Protein AF-A0A5C9CMC8-F1 (afdb_monomer_lite)

Sequence (582 aa):
MKMYSRRFVAALALAVMQAGVVPAQDETKTEPVVPTKPSRSELRDKQLDVSLEARDIERILSKLKRASELSKTRITEAAKTAESASTALDKGDSKGARGDAQQAAEMFQEIIKQLEALLVEETPQRVAAARDLAKQLAKLEREFAQQFPGVLNPAQAEGTAETKVDPKSQTKPKNKNQGSSSGGQPKKMEKKDGGKDSDPKPEPRDGQGADGKKKEPAGDDAKDPTKGDGGDAKDKNEKTGPKNADGKSPPEKTEKKKDGEGGTDPKSEPNDGQGTGGKKQEKDGDDVKDPMQGGGGEGDEKDKNERETGSSGSRKDKPLTEAEKREALARRAEQLAKTGETLKDVLQAISQSNDPADKEAVAKLEAILKETDLLKAIEAMPKEADQIRSDKLDDARLASLDLADRLEITAQRLDAAYRAIVAPQAEELRKLEQALADLRDKLENLETQAQVAAWHREAQDLLDRAEKLGISDKVREDLLEQMKKAGLGVNGARNRFNWGMVNDHYAAPDGYAVNLIRVQEEVQARIQNLLLGDISAATDEATPPKYQDLVERYYQVLSQSGKSQISNPKSQSTPKPELKKK

Radius of gyration: 41.35 Å; chains: 1; bounding box: 123×126×134 Å

pLDDT: mean 73.12, std 23.4, range [32.66, 97.69]

Structure (mmCIF, N/CA/C/O backbone):
data_AF-A0A5C9CMC8-F1
#
_entry.id   AF-A0A5C9CMC8-F1
#
loop_
_atom_site.group_PDB
_atom_site.id
_atom_site.type_symbol
_atom_site.label_atom_id
_atom_site.label_alt_id
_atom_site.label_comp_id
_atom_site.label_asym_id
_atom_site.label_entity_id
_atom_site.label_seq_id
_atom_site.pdbx_PDB_ins_code
_atom_site.Cartn_x
_atom_site.Cartn_y
_atom_site.Cartn_z
_atom_site.occupancy
_atom_site.B_iso_or_equiv
_atom_site.auth_seq_id
_atom_site.auth_comp_id
_atom_site.auth_asym_id
_atom_site.auth_atom_id
_atom_site.pdbx_PDB_model_num
ATOM 1 N N . MET A 1 1 ? -3.841 11.250 -14.408 1.00 44.00 1 MET A N 1
ATOM 2 C CA . MET A 1 1 ? -4.340 10.896 -13.054 1.00 44.00 1 MET A CA 1
ATOM 3 C C . MET A 1 1 ? -3.245 10.378 -12.118 1.00 44.00 1 MET A C 1
ATOM 5 O O . MET A 1 1 ? -3.270 10.786 -10.965 1.00 44.00 1 MET A O 1
ATOM 9 N N . LYS A 1 2 ? -2.255 9.594 -12.588 1.00 41.41 2 LYS A N 1
ATOM 10 C CA . LYS A 1 2 ? -1.145 9.030 -11.780 1.00 41.41 2 LYS A CA 1
ATOM 11 C C . LYS A 1 2 ? -0.445 10.012 -10.812 1.00 41.41 2 LYS A C 1
ATOM 13 O O . LYS A 1 2 ? -0.165 9.656 -9.673 1.00 41.41 2 LYS A O 1
ATOM 18 N N . MET A 1 3 ? -0.221 11.272 -11.212 1.00 43.72 3 MET A N 1
ATOM 19 C CA . MET A 1 3 ? 0.432 12.276 -10.346 1.00 43.72 3 MET A CA 1
ATOM 20 C C . MET A 1 3 ? -0.449 12.839 -9.216 1.00 43.72 3 MET A C 1
ATOM 22 O O . MET A 1 3 ? 0.089 13.283 -8.203 1.00 43.72 3 MET A O 1
ATOM 26 N N . TYR A 1 4 ? -1.779 12.819 -9.356 1.00 49.09 4 TYR A N 1
ATOM 27 C CA . TYR A 1 4 ? -2.675 13.378 -8.337 1.00 49.09 4 TYR A CA 1
ATOM 28 C C . TYR A 1 4 ? -2.834 12.434 -7.139 1.00 49.09 4 TYR A C 1
ATOM 30 O O . TYR A 1 4 ? -2.889 12.905 -6.011 1.00 49.09 4 TYR A O 1
ATOM 38 N N . SER A 1 5 ? -2.808 11.113 -7.359 1.00 53.28 5 SER A N 1
ATOM 39 C CA . SER A 1 5 ? -2.986 10.123 -6.286 1.00 53.28 5 SER A CA 1
ATOM 40 C C . SER A 1 5 ? -1.829 10.123 -5.280 1.00 53.28 5 SER A C 1
ATOM 42 O O . SER A 1 5 ? -2.061 10.142 -4.077 1.00 53.28 5 SER A O 1
ATOM 44 N N . ARG A 1 6 ? -0.571 10.166 -5.750 1.00 51.84 6 ARG A N 1
ATOM 45 C CA . ARG A 1 6 ? 0.605 10.144 -4.855 1.00 51.84 6 ARG A CA 1
ATOM 46 C C . ARG A 1 6 ? 0.770 11.442 -4.061 1.00 51.84 6 ARG A C 1
ATOM 48 O O . ARG A 1 6 ? 1.106 11.397 -2.884 1.00 51.84 6 ARG A O 1
ATOM 55 N N . ARG A 1 7 ? 0.502 12.598 -4.684 1.00 56.44 7 ARG A N 1
ATOM 56 C CA . ARG A 1 7 ? 0.543 13.900 -3.994 1.00 56.44 7 ARG A CA 1
ATOM 57 C C . ARG A 1 7 ? -0.571 14.038 -2.957 1.00 56.44 7 ARG A C 1
ATOM 59 O O . ARG A 1 7 ? -0.344 14.649 -1.923 1.00 56.44 7 ARG A O 1
ATOM 66 N N . PHE A 1 8 ? -1.734 13.445 -3.216 1.00 60.50 8 PHE A N 1
ATOM 67 C CA . PHE A 1 8 ? -2.860 13.446 -2.287 1.00 60.50 8 PHE A CA 1
ATOM 68 C C . PHE A 1 8 ? -2.586 12.616 -1.026 1.00 60.50 8 PHE A C 1
ATOM 70 O O . PHE A 1 8 ? -2.769 13.123 0.073 1.00 60.50 8 PHE A O 1
ATOM 77 N N . VAL A 1 9 ? -2.070 11.388 -1.169 1.00 55.25 9 VAL A N 1
ATOM 78 C CA . VAL A 1 9 ? -1.697 10.544 -0.015 1.00 55.25 9 VAL A CA 1
ATOM 79 C C . VAL A 1 9 ? -0.587 11.203 0.812 1.00 55.25 9 VAL A C 1
ATOM 81 O O . VAL A 1 9 ? -0.678 11.251 2.035 1.00 55.25 9 VAL A O 1
ATOM 84 N N . ALA A 1 10 ? 0.413 11.802 0.154 1.00 52.41 10 ALA A N 1
ATOM 85 C CA . ALA A 1 10 ? 1.472 12.541 0.841 1.00 52.41 10 ALA A CA 1
ATOM 86 C C . ALA A 1 10 ? 0.945 13.775 1.599 1.00 52.41 10 ALA A C 1
ATOM 88 O O . ALA A 1 10 ? 1.399 14.044 2.708 1.00 52.41 10 ALA A O 1
ATOM 89 N N . ALA A 1 11 ? -0.025 14.504 1.034 1.00 55.62 11 ALA A N 1
ATOM 90 C CA . ALA A 1 11 ? -0.666 15.631 1.711 1.00 55.62 11 ALA A CA 1
ATOM 91 C C . ALA A 1 11 ? -1.494 15.176 2.927 1.00 55.62 11 ALA A C 1
ATOM 93 O O . ALA A 1 11 ? -1.385 15.786 3.987 1.00 55.62 11 ALA A O 1
ATOM 94 N N . LEU A 1 12 ? -2.243 14.068 2.812 1.00 53.62 12 LEU A N 1
ATOM 95 C CA . LEU A 1 12 ? -2.990 13.485 3.935 1.00 53.62 12 LEU A CA 1
ATOM 96 C C . LEU A 1 12 ? -2.064 13.061 5.080 1.00 53.62 12 LEU A C 1
ATOM 98 O O . LEU A 1 12 ? -2.321 13.378 6.238 1.00 53.62 12 LEU A O 1
ATOM 102 N N . ALA A 1 13 ? -0.978 12.352 4.758 1.00 50.69 13 ALA A N 1
ATOM 103 C CA . ALA A 1 13 ? -0.014 11.892 5.752 1.00 50.69 13 ALA A CA 1
ATOM 104 C C . ALA A 1 13 ? 0.656 13.072 6.477 1.00 50.69 13 ALA A C 1
ATOM 106 O O . ALA A 1 13 ? 0.831 13.029 7.694 1.00 50.69 13 ALA A O 1
ATOM 107 N N . LEU A 1 14 ? 0.971 14.152 5.751 1.00 46.78 14 LEU A N 1
ATOM 108 C CA . LEU A 1 14 ? 1.548 15.367 6.325 1.00 46.78 14 LEU A CA 1
ATOM 109 C C . LEU A 1 14 ? 0.568 16.076 7.275 1.00 46.78 14 LEU A C 1
ATOM 111 O O . LEU A 1 14 ? 0.971 16.478 8.365 1.00 46.78 14 LEU A O 1
ATOM 115 N N . ALA A 1 15 ? -0.709 16.185 6.899 1.00 53.81 15 ALA A N 1
ATOM 116 C CA . ALA A 1 15 ? -1.744 16.788 7.740 1.00 53.81 15 ALA A CA 1
ATOM 117 C C . ALA A 1 15 ? -1.955 15.994 9.044 1.00 53.81 15 ALA A C 1
ATOM 119 O O . ALA A 1 15 ? -1.985 16.569 10.133 1.00 53.81 15 ALA A O 1
ATOM 120 N N . VAL A 1 16 ? -1.990 14.656 8.965 1.00 53.72 16 VAL A N 1
ATOM 121 C CA . VAL A 1 16 ? -2.108 13.783 10.148 1.00 53.72 16 VAL A CA 1
ATOM 122 C C . VAL A 1 16 ? -0.879 13.889 11.061 1.00 53.72 16 VAL A C 1
ATOM 124 O O . VAL A 1 16 ? -1.028 13.923 12.282 1.00 53.72 16 VAL A O 1
ATOM 127 N N . MET A 1 17 ? 0.332 14.001 10.503 1.00 50.59 17 MET A N 1
ATOM 128 C CA . MET A 1 17 ? 1.553 14.198 11.299 1.00 50.59 17 MET A CA 1
ATOM 129 C C . MET A 1 17 ? 1.608 15.570 11.982 1.00 50.59 17 MET A C 1
ATOM 131 O O . MET A 1 17 ? 2.121 15.673 13.090 1.00 50.59 17 MET A O 1
ATOM 135 N N . GLN A 1 18 ? 1.061 16.625 11.375 1.00 55.31 18 GLN A N 1
ATOM 136 C CA . GLN A 1 18 ? 1.006 17.944 12.019 1.00 55.31 18 GLN A CA 1
ATOM 137 C C . GLN A 1 18 ? -0.035 18.012 13.148 1.00 55.31 18 GLN A C 1
ATOM 139 O O . GLN A 1 18 ? 0.125 18.798 14.085 1.00 55.31 18 GLN A O 1
ATOM 144 N N . ALA A 1 19 ? -1.061 17.157 13.106 1.00 48.97 19 ALA A N 1
ATOM 145 C CA . ALA A 1 19 ? -2.055 17.023 14.169 1.00 48.97 19 ALA A CA 1
ATOM 146 C C . ALA A 1 19 ? -1.582 16.148 15.354 1.00 48.97 19 ALA A C 1
ATOM 148 O O . ALA A 1 19 ? -2.130 16.256 16.454 1.00 48.97 19 ALA A O 1
ATOM 149 N N . GLY A 1 20 ? -0.557 15.305 15.167 1.00 41.25 20 GLY A N 1
ATOM 150 C CA . GLY A 1 20 ? -0.033 14.385 16.181 1.00 41.25 20 GLY A CA 1
ATOM 151 C C . GLY A 1 20 ? 1.407 14.695 16.600 1.00 41.25 20 GLY A C 1
ATOM 152 O O . GLY A 1 20 ? 2.329 14.415 15.852 1.00 41.25 20 GLY A O 1
ATOM 153 N N . VAL A 1 21 ? 1.579 15.235 17.815 1.00 43.34 21 VAL A N 1
ATOM 154 C CA . VAL A 1 21 ? 2.806 15.277 18.654 1.00 43.34 21 VAL A CA 1
ATOM 155 C C . VAL A 1 21 ? 4.135 15.052 17.906 1.00 43.34 21 VAL A C 1
ATOM 157 O O . VAL A 1 21 ? 4.547 13.921 17.664 1.00 43.34 21 VAL A O 1
ATOM 160 N N . VAL A 1 22 ? 4.845 16.148 17.624 1.00 39.00 22 VAL A N 1
ATOM 161 C CA . VAL A 1 22 ? 6.173 16.146 16.989 1.00 39.00 22 VAL A CA 1
ATOM 162 C C . VAL A 1 22 ? 7.177 15.326 17.825 1.00 39.00 22 VAL A C 1
ATOM 164 O O . VAL A 1 22 ? 7.401 15.673 18.990 1.00 39.00 22 VAL A O 1
ATOM 167 N N . PRO A 1 23 ? 7.812 14.269 17.279 1.00 39.97 23 PRO A N 1
ATOM 168 C CA . PRO A 1 23 ? 8.951 13.628 17.924 1.00 39.97 23 PRO A CA 1
ATOM 169 C C . PRO A 1 23 ? 10.168 14.559 17.854 1.00 39.97 23 PRO A C 1
ATOM 171 O O . PRO A 1 23 ? 10.481 15.121 16.806 1.00 39.97 23 PRO A O 1
ATOM 174 N N . ALA A 1 24 ? 10.834 14.741 18.993 1.00 42.53 24 ALA A N 1
ATOM 175 C CA . ALA A 1 24 ? 11.993 15.612 19.146 1.00 42.53 24 ALA A CA 1
ATOM 176 C C . ALA A 1 24 ? 13.115 15.216 18.171 1.00 42.53 24 ALA A C 1
ATOM 178 O O . ALA A 1 24 ? 13.698 14.141 18.306 1.00 42.53 24 ALA A O 1
ATOM 179 N N . GLN A 1 25 ? 13.416 16.081 17.201 1.00 40.16 25 GLN A N 1
ATOM 180 C CA . GLN A 1 25 ? 14.650 15.996 16.429 1.00 40.16 25 GLN A CA 1
ATOM 181 C C . GLN A 1 25 ? 15.699 16.926 17.034 1.00 40.16 25 GLN A C 1
ATOM 183 O O . GLN A 1 25 ? 15.455 18.106 17.284 1.00 40.16 25 GLN A O 1
ATOM 188 N N . ASP A 1 26 ? 16.846 16.316 17.300 1.00 63.38 26 ASP A N 1
ATOM 189 C CA . ASP A 1 26 ? 18.088 16.906 17.765 1.00 63.38 26 ASP A CA 1
ATOM 190 C C . ASP A 1 26 ? 18.780 17.552 16.558 1.00 63.38 26 ASP A C 1
ATOM 192 O O . ASP A 1 26 ? 19.012 16.864 15.569 1.00 63.38 26 ASP A O 1
ATOM 196 N N . GLU A 1 27 ? 19.034 18.863 16.602 1.00 51.47 27 GLU A N 1
ATOM 197 C CA . GLU A 1 27 ? 20.307 19.454 16.176 1.00 51.47 27 GLU A CA 1
ATOM 198 C C . GLU A 1 27 ? 20.331 20.983 16.361 1.00 51.47 27 GLU A C 1
ATOM 200 O O . GLU A 1 27 ? 19.438 21.729 15.966 1.00 51.47 27 GLU A O 1
ATOM 205 N N . THR A 1 28 ? 21.459 21.435 16.909 1.00 52.34 28 THR A N 1
ATOM 206 C CA . THR A 1 28 ? 21.929 22.814 17.113 1.00 52.34 28 THR A CA 1
ATOM 207 C C . THR A 1 28 ? 21.329 23.607 18.282 1.00 52.34 28 THR A C 1
ATOM 209 O O . THR A 1 28 ? 20.142 23.880 18.415 1.00 52.34 28 THR A O 1
ATOM 212 N N . LYS A 1 29 ? 22.257 23.985 19.165 1.00 56.81 29 LYS A N 1
ATOM 213 C CA . LYS A 1 29 ? 22.110 24.630 20.470 1.00 56.81 29 LYS A CA 1
ATOM 214 C C . LYS A 1 29 ? 21.655 26.092 20.347 1.00 56.81 29 LYS A C 1
ATOM 216 O O . LYS A 1 29 ? 22.390 27.005 20.708 1.00 56.81 29 LYS A O 1
ATOM 221 N N . THR A 1 30 ? 20.456 26.321 19.835 1.00 58.38 30 THR A N 1
ATOM 222 C CA . THR A 1 30 ? 19.655 27.502 20.184 1.00 58.38 30 THR A CA 1
ATOM 223 C C . THR A 1 30 ? 18.990 27.237 21.531 1.00 58.38 30 THR A C 1
ATOM 225 O O . THR A 1 30 ? 18.551 26.115 21.781 1.00 58.38 30 THR A O 1
ATOM 228 N N . GLU A 1 31 ? 18.974 28.226 22.432 1.00 63.66 31 GLU A N 1
ATOM 229 C CA . GLU A 1 31 ? 18.274 28.116 23.718 1.00 63.66 31 GLU A CA 1
ATOM 230 C C . GLU A 1 31 ? 16.877 27.514 23.498 1.00 63.66 31 GLU A C 1
ATOM 232 O O . GLU A 1 31 ? 16.170 27.963 22.590 1.00 63.66 31 GLU A O 1
ATOM 237 N N . PRO A 1 32 ? 16.484 26.475 24.260 1.00 64.94 32 PRO A N 1
ATOM 238 C CA . PRO A 1 32 ? 15.209 25.813 24.055 1.00 64.94 32 PRO A CA 1
ATOM 239 C C . PRO A 1 32 ? 14.098 26.821 24.335 1.00 64.94 32 PRO A C 1
ATOM 241 O O . PRO A 1 32 ? 13.779 27.118 25.488 1.00 64.94 32 PRO A O 1
ATOM 244 N N . VAL A 1 33 ? 13.509 27.356 23.266 1.00 75.88 33 VAL A N 1
ATOM 245 C CA . VAL A 1 33 ? 12.244 28.076 23.338 1.00 75.88 33 VAL A CA 1
ATOM 246 C C . VAL A 1 33 ? 11.251 27.067 23.889 1.00 75.88 33 VAL A C 1
ATOM 248 O O . VAL A 1 33 ? 10.889 26.108 23.209 1.00 75.88 33 VAL A O 1
ATOM 251 N N . VAL A 1 34 ? 10.882 27.224 25.162 1.00 80.38 34 VAL A N 1
ATOM 252 C CA . VAL A 1 34 ? 9.886 26.367 25.804 1.00 80.38 34 VAL A CA 1
ATOM 253 C C . VAL A 1 34 ? 8.635 26.451 24.934 1.00 80.38 34 VAL A C 1
ATOM 255 O O . VAL A 1 34 ? 8.109 27.556 24.783 1.00 80.38 34 VAL A O 1
ATOM 258 N N . PRO A 1 35 ? 8.175 25.344 24.324 1.00 72.75 35 PRO A N 1
ATOM 259 C CA . PRO A 1 35 ? 7.040 25.388 23.420 1.00 72.75 35 PRO A CA 1
ATOM 260 C C . PRO A 1 35 ? 5.842 25.930 24.195 1.00 72.75 35 PRO A C 1
ATOM 262 O O . PRO A 1 35 ? 5.354 25.309 25.146 1.00 72.75 35 PRO A O 1
ATOM 265 N N . THR A 1 36 ? 5.405 27.133 23.833 1.00 87.75 36 THR A N 1
ATOM 266 C CA . THR A 1 36 ? 4.214 27.742 24.407 1.00 87.75 36 THR A CA 1
ATOM 267 C C . THR A 1 36 ? 3.031 26.848 24.074 1.00 87.75 36 THR A C 1
ATOM 269 O O . THR A 1 36 ? 2.824 26.465 22.922 1.00 87.75 36 THR A O 1
ATOM 272 N N . LYS A 1 37 ? 2.270 26.459 25.103 1.00 86.69 37 LYS A N 1
ATOM 273 C CA . LYS A 1 37 ? 1.049 25.674 24.906 1.00 86.69 37 LYS A CA 1
ATOM 274 C C . LYS A 1 37 ? 0.128 26.464 23.971 1.00 86.69 37 LYS A C 1
ATOM 276 O O . LYS A 1 37 ? -0.065 27.652 24.236 1.00 86.69 37 LYS A O 1
ATOM 281 N N . PRO A 1 38 ? -0.428 25.833 22.923 1.00 85.38 38 PRO A N 1
ATOM 282 C CA . PRO A 1 38 ? -1.273 26.535 21.975 1.00 85.38 38 PRO A CA 1
ATOM 283 C C . PRO A 1 38 ? -2.455 27.165 22.704 1.00 85.38 38 PRO A C 1
ATOM 285 O O . PRO A 1 38 ? -3.056 26.548 23.594 1.00 85.38 38 PRO A O 1
ATOM 288 N N . SER A 1 39 ? -2.767 28.409 22.352 1.00 91.81 39 SER A N 1
ATOM 289 C CA . SER A 1 39 ? -3.912 29.100 22.933 1.00 91.81 39 SER A CA 1
ATOM 290 C C . SER A 1 39 ? -5.221 28.411 22.524 1.00 91.81 39 SER A C 1
ATOM 292 O O . SER A 1 39 ? -5.302 27.690 21.529 1.00 91.81 39 SER A O 1
ATOM 294 N N . ARG A 1 40 ? -6.298 28.620 23.291 1.00 87.62 40 ARG A N 1
ATOM 295 C CA . ARG A 1 40 ? -7.617 28.056 22.949 1.00 87.62 40 ARG A CA 1
ATOM 296 C C . ARG A 1 40 ? -8.132 28.560 21.595 1.00 87.62 40 ARG A C 1
ATOM 298 O O . ARG A 1 40 ? -8.854 27.823 20.933 1.00 87.62 40 ARG A O 1
ATOM 305 N N . SER A 1 41 ? -7.765 29.783 21.204 1.00 91.69 41 SER A N 1
ATOM 306 C CA . SER A 1 41 ? -8.067 30.317 19.871 1.00 91.69 41 SER A CA 1
ATOM 307 C C . SER A 1 41 ? -7.326 29.526 18.798 1.00 91.69 41 SER A C 1
ATOM 309 O O . SER A 1 41 ? -7.962 28.997 17.901 1.00 91.69 41 SER A O 1
ATOM 311 N N . GLU A 1 42 ? -6.017 29.314 18.963 1.00 89.06 42 GLU A N 1
ATOM 312 C CA . GLU A 1 42 ? -5.225 28.524 18.009 1.00 89.06 42 GLU A CA 1
ATOM 313 C C . GLU A 1 42 ? -5.733 27.086 17.860 1.00 89.06 42 GLU A C 1
ATOM 315 O O . GLU A 1 42 ? -5.704 26.536 16.765 1.00 89.06 42 GLU A O 1
ATOM 320 N N . LEU A 1 43 ? -6.193 26.451 18.946 1.00 88.31 43 LEU A N 1
ATOM 321 C CA . LEU A 1 43 ? -6.780 25.108 18.869 1.00 88.31 43 LEU A CA 1
ATOM 322 C C . LEU A 1 43 ? -8.098 25.091 18.086 1.00 88.31 43 LEU A C 1
ATOM 324 O O . LEU A 1 43 ? -8.351 24.124 17.372 1.00 88.31 43 LEU A O 1
ATOM 328 N N . ARG A 1 44 ? -8.926 26.138 18.211 1.00 90.94 44 ARG A N 1
ATOM 329 C CA . ARG A 1 44 ? -10.159 26.285 17.422 1.00 90.94 44 ARG A CA 1
ATOM 330 C C . ARG A 1 44 ? -9.841 26.455 15.947 1.00 90.94 44 ARG A C 1
ATOM 332 O O . ARG A 1 44 ? -10.384 25.709 15.141 1.00 90.94 44 ARG A O 1
ATOM 339 N N . ASP A 1 45 ? -8.925 27.365 15.630 1.00 91.19 45 ASP A N 1
ATOM 340 C CA . ASP A 1 45 ? -8.530 27.658 14.252 1.00 91.19 45 ASP A CA 1
ATOM 341 C C . ASP A 1 45 ? -7.958 26.398 13.582 1.00 91.19 45 ASP A C 1
ATOM 343 O O . ASP A 1 45 ? -8.436 25.981 12.532 1.00 91.19 45 ASP A O 1
ATOM 347 N N . LYS A 1 46 ? -7.048 25.684 14.262 1.00 87.31 46 LYS A N 1
ATOM 348 C CA . LYS A 1 46 ? -6.500 24.411 13.763 1.00 87.31 46 LYS A CA 1
ATOM 349 C C . LYS A 1 46 ? -7.566 23.336 13.563 1.00 87.31 46 LYS A C 1
ATOM 351 O O . LYS A 1 46 ? -7.527 22.613 12.573 1.00 87.31 46 LYS A O 1
ATOM 356 N N . GLN A 1 47 ? -8.505 23.185 14.498 1.00 88.44 47 GLN A N 1
ATOM 357 C CA . GLN A 1 47 ? -9.554 22.171 14.365 1.00 88.44 47 GLN A CA 1
ATOM 358 C C . GLN A 1 47 ? -10.549 22.525 13.249 1.00 88.44 47 GLN A C 1
ATOM 360 O O . GLN A 1 47 ? -11.067 21.625 12.585 1.00 88.44 47 GLN A O 1
ATOM 365 N N . LEU A 1 48 ? -10.809 23.818 13.027 1.00 92.06 48 LEU A N 1
ATOM 366 C CA . LEU A 1 48 ? -11.587 24.295 11.889 1.00 92.06 48 LEU A CA 1
ATOM 367 C C . LEU A 1 48 ? -10.878 23.956 10.573 1.00 92.06 48 LEU A C 1
ATOM 369 O O . LEU A 1 48 ? -11.510 23.349 9.709 1.00 92.06 48 LEU A O 1
ATOM 373 N N . ASP A 1 49 ? -9.580 24.238 10.460 1.00 89.06 49 ASP A N 1
ATOM 374 C CA . ASP A 1 49 ? -8.777 23.888 9.282 1.00 89.06 49 ASP A CA 1
ATOM 375 C C . ASP A 1 49 ? -8.834 22.379 8.992 1.00 89.06 49 ASP A C 1
ATOM 377 O O . ASP A 1 49 ? -9.179 21.977 7.881 1.00 89.06 49 ASP A O 1
ATOM 381 N N . VAL A 1 50 ? -8.633 21.532 10.011 1.00 84.81 50 VAL A N 1
ATOM 382 C CA . VAL A 1 50 ? -8.747 20.064 9.884 1.00 84.81 50 VAL A CA 1
ATOM 383 C C . VAL A 1 50 ? -10.134 19.643 9.385 1.00 84.81 50 VAL A C 1
ATOM 385 O O . VAL A 1 50 ? -10.250 18.755 8.540 1.00 84.81 50 VAL A O 1
ATOM 388 N N . SER A 1 51 ? -11.205 20.271 9.880 1.00 90.75 51 SER A N 1
ATOM 389 C CA . SER A 1 51 ? -12.567 19.958 9.432 1.00 90.75 51 SER A CA 1
ATOM 390 C C . SER A 1 51 ? -12.825 20.371 7.974 1.00 90.75 51 SER A C 1
ATOM 392 O O . SER A 1 51 ? -13.495 19.643 7.238 1.00 90.75 51 SER A O 1
ATOM 394 N N . LEU A 1 52 ? -12.249 21.492 7.523 1.00 91.00 52 LEU A N 1
ATOM 395 C CA . LEU A 1 52 ? -12.343 21.953 6.136 1.00 91.00 52 LEU A CA 1
ATOM 396 C C . LEU A 1 52 ? -11.543 21.048 5.191 1.00 91.00 52 LEU A C 1
ATOM 398 O O . LEU A 1 52 ? -12.069 20.629 4.157 1.00 91.00 52 LEU A O 1
ATOM 402 N N . GLU A 1 53 ? -10.321 20.672 5.570 1.00 87.75 53 GLU A N 1
ATOM 403 C CA . GLU A 1 53 ? -9.507 19.716 4.815 1.00 87.75 53 GLU A CA 1
ATOM 404 C C . GLU A 1 53 ? -10.207 18.357 4.696 1.00 87.75 53 GLU A C 1
ATOM 406 O O . GLU A 1 53 ? -10.273 17.784 3.606 1.00 87.75 53 GLU A O 1
ATOM 411 N N . ALA A 1 54 ? -10.818 17.864 5.779 1.00 88.12 54 ALA A N 1
ATOM 412 C CA . ALA A 1 54 ? -11.595 16.628 5.759 1.00 88.12 54 ALA A CA 1
ATOM 413 C C . ALA A 1 54 ? -12.745 16.665 4.734 1.00 88.12 54 ALA A C 1
ATOM 415 O O . ALA A 1 54 ? -12.985 15.677 4.033 1.00 88.12 54 ALA A O 1
ATOM 416 N N . ARG A 1 55 ? -13.424 17.812 4.588 1.00 93.88 55 ARG A N 1
ATOM 417 C CA . ARG A 1 55 ? -14.462 18.013 3.561 1.00 93.88 55 ARG A CA 1
ATOM 418 C C . ARG A 1 55 ? -13.896 18.026 2.149 1.00 93.88 55 ARG A C 1
ATOM 420 O O . ARG A 1 55 ? -14.533 17.505 1.231 1.00 93.88 55 ARG A O 1
ATOM 427 N N . ASP A 1 56 ? -12.717 18.595 1.944 1.00 92.62 56 ASP A N 1
ATOM 428 C CA . ASP A 1 56 ? -12.066 18.561 0.636 1.00 92.62 56 ASP A CA 1
ATOM 429 C C . ASP A 1 56 ? -11.629 17.144 0.255 1.00 92.62 56 ASP A C 1
ATOM 431 O O . ASP A 1 56 ? -11.851 16.715 -0.882 1.00 92.62 56 ASP A O 1
ATOM 435 N N . ILE A 1 57 ? -11.116 16.376 1.217 1.00 87.50 57 ILE A N 1
ATOM 436 C CA . ILE A 1 57 ? -10.790 14.954 1.058 1.00 87.50 57 ILE A CA 1
ATOM 437 C C . ILE A 1 57 ? -12.050 14.160 0.689 1.00 87.50 57 ILE A C 1
ATOM 439 O O . ILE A 1 57 ? -12.025 13.403 -0.280 1.00 87.50 57 ILE A O 1
ATOM 443 N N . GLU A 1 58 ? -13.175 14.381 1.376 1.00 93.56 58 GLU A N 1
ATOM 444 C CA . GLU A 1 58 ? -14.477 13.776 1.050 1.00 93.56 58 GLU A CA 1
ATOM 445 C C . GLU A 1 58 ? -14.927 14.106 -0.391 1.00 93.56 58 GLU A C 1
ATOM 447 O O . GLU A 1 58 ? -15.331 13.221 -1.158 1.00 93.56 58 GLU A O 1
ATOM 452 N N . ARG A 1 59 ? -14.813 15.371 -0.820 1.00 95.75 59 ARG A N 1
ATOM 453 C CA . ARG A 1 59 ? -15.152 15.797 -2.195 1.00 95.75 59 ARG A CA 1
ATOM 454 C C . ARG A 1 59 ? -14.234 15.186 -3.250 1.00 95.75 59 ARG A C 1
ATOM 456 O O . ARG A 1 59 ? -14.671 14.936 -4.373 1.00 95.75 59 ARG A O 1
ATOM 463 N N . ILE A 1 60 ? -12.956 14.992 -2.938 1.00 90.25 60 ILE A N 1
ATOM 464 C CA . ILE A 1 60 ? -12.010 14.333 -3.843 1.00 90.25 60 ILE A CA 1
ATOM 465 C C . ILE A 1 60 ? -12.337 12.840 -3.918 1.00 90.25 60 ILE A C 1
ATOM 467 O O . ILE A 1 60 ? -12.425 12.290 -5.018 1.00 90.25 60 ILE A O 1
ATOM 471 N N . LEU A 1 61 ? -12.597 12.203 -2.776 1.00 89.88 61 LEU A N 1
ATOM 472 C CA . LEU A 1 61 ? -12.879 10.775 -2.699 1.00 89.88 61 LEU A CA 1
ATOM 473 C C . LEU A 1 61 ? -14.192 10.394 -3.388 1.00 89.88 61 LEU A C 1
ATOM 475 O O . LEU A 1 61 ? -14.240 9.409 -4.122 1.00 89.88 61 LEU A O 1
ATOM 479 N N . SER A 1 62 ? -15.232 11.213 -3.252 1.00 92.62 62 SER A N 1
ATOM 480 C CA . SER A 1 62 ? -16.504 11.019 -3.963 1.00 92.62 62 SER A CA 1
ATOM 481 C C . SER A 1 62 ? -16.366 11.086 -5.492 1.00 92.62 62 SER A C 1
ATOM 483 O O . SER A 1 62 ? -17.133 10.438 -6.205 1.00 92.62 62 SER A O 1
ATOM 485 N N . LYS A 1 63 ? -15.363 11.806 -6.017 1.00 94.88 63 LYS A N 1
ATOM 486 C CA . LYS A 1 63 ? -15.054 11.866 -7.460 1.00 94.88 63 LYS A CA 1
ATOM 487 C C . LYS A 1 63 ? -14.202 10.689 -7.942 1.00 94.88 63 LYS A C 1
ATOM 489 O O . LYS A 1 63 ? -14.135 10.435 -9.149 1.00 94.88 63 LYS A O 1
ATOM 494 N N . LEU A 1 64 ? -13.537 9.969 -7.039 1.00 89.75 64 LEU A N 1
ATOM 495 C CA . LEU A 1 64 ? -12.711 8.819 -7.387 1.00 89.75 64 LEU A CA 1
ATOM 496 C C . LEU A 1 64 ? -13.600 7.599 -7.644 1.00 89.75 64 LEU A C 1
ATOM 498 O O . LEU A 1 64 ? -14.097 6.960 -6.725 1.00 89.75 64 LEU A O 1
ATOM 502 N N . LYS A 1 65 ? -13.742 7.222 -8.921 1.00 89.12 65 LYS A N 1
ATOM 503 C CA . LYS A 1 65 ? -14.512 6.033 -9.344 1.00 89.12 65 LYS A CA 1
ATOM 504 C C . LYS A 1 65 ? -14.033 4.722 -8.709 1.00 89.12 65 LYS A C 1
ATOM 506 O O . LYS A 1 65 ? -14.793 3.767 -8.670 1.00 89.12 65 LYS A O 1
ATOM 511 N N . ARG A 1 66 ? -12.770 4.672 -8.273 1.00 85.19 66 ARG A N 1
ATOM 512 C CA . ARG A 1 66 ? -12.145 3.501 -7.641 1.00 85.19 66 ARG A CA 1
ATOM 513 C C . ARG A 1 66 ? -12.277 3.479 -6.116 1.00 85.19 66 ARG A C 1
ATOM 515 O O . ARG A 1 66 ? -11.944 2.465 -5.519 1.00 85.19 66 ARG A O 1
ATOM 522 N N . ALA A 1 67 ? -12.717 4.569 -5.487 1.00 87.19 67 ALA A N 1
ATOM 523 C CA . ALA A 1 67 ? -12.966 4.561 -4.051 1.00 87.19 67 ALA A CA 1
ATOM 524 C C . ALA A 1 67 ? -14.185 3.680 -3.757 1.00 87.19 67 ALA A C 1
ATOM 526 O O . ALA A 1 67 ? -15.220 3.839 -4.414 1.00 87.19 67 ALA A O 1
ATOM 527 N N . SER A 1 68 ? -14.068 2.771 -2.785 1.00 89.88 68 SER A N 1
ATOM 528 C CA . SER A 1 68 ? -15.202 1.943 -2.377 1.00 89.88 68 SER A CA 1
ATOM 529 C C . SER A 1 68 ? -16.273 2.797 -1.692 1.00 89.88 68 SER A C 1
ATOM 531 O O . SER A 1 68 ? -15.987 3.859 -1.129 1.00 89.88 68 SER A O 1
ATOM 533 N N . GLU A 1 69 ? -17.526 2.343 -1.741 1.00 91.94 69 GLU A N 1
ATOM 534 C CA . GLU A 1 69 ? -18.627 3.003 -1.024 1.00 91.94 69 GLU A CA 1
ATOM 535 C C . GLU A 1 69 ? -18.385 3.025 0.493 1.00 91.94 69 GLU A C 1
ATOM 537 O O . GLU A 1 69 ? -18.771 3.980 1.170 1.00 91.94 69 GLU A O 1
ATOM 542 N N . LEU A 1 70 ? -17.666 2.029 1.023 1.00 88.88 70 LEU A N 1
ATOM 543 C CA . LEU A 1 70 ? -17.243 1.992 2.418 1.00 88.88 70 LEU A CA 1
ATOM 544 C C . LEU A 1 70 ? -16.283 3.139 2.743 1.00 88.88 70 LEU A C 1
ATOM 546 O O . LEU A 1 70 ? -16.536 3.888 3.684 1.00 88.88 70 LEU A O 1
ATOM 550 N N . SER A 1 71 ? -15.220 3.328 1.952 1.00 89.38 71 SER A N 1
ATOM 551 C CA . SER A 1 71 ? -14.277 4.431 2.171 1.00 89.38 71 SER A CA 1
ATOM 552 C C . SER A 1 71 ? -14.963 5.793 2.045 1.00 89.38 71 SER A C 1
ATOM 554 O O . SER A 1 71 ? -14.662 6.698 2.821 1.00 89.38 71 SER A O 1
ATOM 556 N N . LYS A 1 72 ? -15.929 5.937 1.122 1.00 94.62 72 LYS A N 1
ATOM 557 C CA . LYS A 1 72 ? -16.764 7.148 0.996 1.00 94.62 72 LYS A CA 1
ATOM 558 C C . LYS A 1 72 ? -17.621 7.387 2.239 1.00 94.62 72 LYS A C 1
ATOM 560 O O . LYS A 1 72 ? -17.643 8.494 2.763 1.00 94.62 72 LYS A O 1
ATOM 565 N N . THR A 1 73 ? -18.283 6.352 2.743 1.00 94.69 73 THR A N 1
ATOM 566 C CA . THR A 1 73 ? -19.110 6.458 3.953 1.00 94.69 73 THR A CA 1
ATOM 567 C C . THR A 1 73 ? -18.255 6.829 5.166 1.00 94.69 73 THR A C 1
ATOM 569 O O . THR A 1 73 ? -18.588 7.752 5.909 1.00 94.69 73 THR A O 1
ATOM 572 N N . ARG A 1 74 ? -17.096 6.180 5.323 1.00 92.00 74 ARG A N 1
ATOM 573 C CA . ARG A 1 74 ? -16.177 6.423 6.440 1.00 92.00 74 ARG A CA 1
ATOM 574 C C . ARG A 1 74 ? -15.551 7.809 6.404 1.00 92.00 74 ARG A C 1
ATOM 576 O O . ARG A 1 74 ? -15.455 8.429 7.457 1.00 92.00 74 ARG A O 1
ATOM 583 N N . ILE A 1 75 ? -15.164 8.332 5.234 1.00 94.44 75 ILE A N 1
ATOM 584 C CA . ILE A 1 75 ? -14.633 9.703 5.163 1.00 94.44 75 ILE A CA 1
ATOM 585 C C . ILE A 1 75 ? -15.699 10.739 5.516 1.00 94.44 75 ILE A C 1
ATOM 587 O O . ILE A 1 75 ? -15.394 11.705 6.209 1.00 94.44 75 ILE A O 1
ATOM 591 N N . THR A 1 76 ? -16.956 10.511 5.125 1.00 96.38 76 THR A N 1
ATOM 592 C CA . THR A 1 76 ? -18.075 11.363 5.540 1.00 96.38 76 THR A CA 1
ATOM 593 C C . THR A 1 76 ? -18.273 11.320 7.058 1.00 96.38 76 THR A C 1
ATOM 595 O O . THR A 1 76 ? -18.504 12.361 7.672 1.00 96.38 76 THR A O 1
ATOM 598 N N . GLU A 1 77 ? -18.177 10.144 7.686 1.00 95.62 77 GLU A N 1
ATOM 599 C CA . GLU A 1 77 ? -18.237 10.011 9.149 1.00 95.62 77 GLU A CA 1
ATOM 600 C C . GLU A 1 77 ? -17.060 10.710 9.838 1.00 95.62 77 GLU A C 1
ATOM 602 O O . GLU A 1 77 ? -17.277 11.506 10.748 1.00 95.62 77 GLU A O 1
ATOM 607 N N . ALA A 1 78 ? -15.830 10.485 9.373 1.00 92.19 78 ALA A N 1
ATOM 608 C CA . ALA A 1 78 ? -14.629 11.111 9.922 1.00 92.19 78 ALA A CA 1
ATOM 609 C C . ALA A 1 78 ? -14.685 12.645 9.820 1.00 92.19 78 ALA A C 1
ATOM 611 O O . ALA A 1 78 ? -14.394 13.340 10.794 1.00 92.19 78 ALA A O 1
ATOM 612 N N . ALA A 1 79 ? -15.135 13.178 8.678 1.00 94.44 79 ALA A N 1
ATOM 613 C CA . ALA A 1 79 ? -15.331 14.612 8.480 1.00 94.44 79 ALA A CA 1
ATOM 614 C C . ALA A 1 79 ? -16.382 15.189 9.446 1.00 94.44 79 ALA A C 1
ATOM 616 O O . ALA A 1 79 ? -16.134 16.213 10.080 1.00 94.44 79 ALA A O 1
ATOM 617 N N . LYS A 1 80 ? -17.522 14.507 9.637 1.00 97.56 80 LYS A N 1
ATOM 618 C CA . LYS A 1 80 ? -18.551 14.915 10.615 1.00 97.56 80 LYS A CA 1
ATOM 619 C C . LYS A 1 80 ? -18.032 14.894 12.055 1.00 97.56 80 LYS A C 1
ATOM 621 O O . LYS A 1 80 ? -18.357 15.786 12.840 1.00 97.56 80 LYS A O 1
ATOM 626 N N . THR A 1 81 ? -17.225 13.900 12.414 1.00 92.81 81 THR A N 1
ATOM 627 C CA . THR A 1 81 ? -16.598 13.825 13.741 1.00 92.81 81 THR A CA 1
ATOM 628 C C . THR A 1 81 ? -15.599 14.975 13.933 1.00 92.81 81 THR A C 1
ATOM 630 O O . THR A 1 81 ? -15.613 15.634 14.971 1.00 92.81 81 THR A O 1
ATOM 633 N N . ALA A 1 82 ? -14.802 15.309 12.911 1.00 91.19 82 ALA A N 1
ATOM 634 C CA . ALA A 1 82 ? -13.882 16.449 12.949 1.00 91.19 82 ALA A CA 1
ATOM 635 C C . ALA A 1 82 ? -14.605 17.807 13.094 1.00 91.19 82 ALA A C 1
ATOM 637 O O . ALA A 1 82 ? -14.142 18.677 13.836 1.00 91.19 82 ALA A O 1
ATOM 638 N N . GLU A 1 83 ? -15.759 17.983 12.440 1.00 96.00 83 GLU A N 1
ATOM 639 C CA . GLU A 1 83 ? -16.641 19.150 12.620 1.00 96.00 83 GLU A CA 1
ATOM 640 C C . GLU A 1 83 ? -17.256 19.209 14.026 1.00 96.00 83 GLU A C 1
ATOM 642 O O . GLU A 1 83 ? -17.387 20.288 14.614 1.00 96.00 83 GLU A O 1
ATOM 647 N N . SER A 1 84 ? -17.614 18.051 14.586 1.00 95.69 84 SER A N 1
ATOM 648 C CA . SER A 1 84 ? -18.155 17.953 15.947 1.00 95.69 84 SER A CA 1
ATOM 649 C C . SER A 1 84 ? -17.117 18.398 16.977 1.00 95.69 84 SER A C 1
ATOM 651 O O . SER A 1 84 ? -17.436 19.211 17.849 1.00 95.69 84 SER A O 1
ATOM 653 N N . ALA A 1 85 ? -15.853 17.999 16.791 1.00 89.81 85 ALA A N 1
ATOM 654 C CA . ALA A 1 85 ? -14.738 18.466 17.608 1.00 89.81 85 ALA A CA 1
ATOM 655 C C . ALA A 1 85 ? -14.568 19.995 17.554 1.00 89.81 85 ALA A C 1
ATOM 657 O O . ALA A 1 85 ? -14.406 20.635 18.596 1.00 89.81 85 ALA A O 1
ATOM 658 N N . SER A 1 86 ? -14.655 20.593 16.358 1.00 90.44 86 SER A N 1
ATOM 659 C CA . SER A 1 86 ? -14.599 22.055 16.185 1.00 90.44 86 SER A CA 1
ATOM 660 C C . SER A 1 86 ? -15.751 22.749 16.926 1.00 90.44 86 SER A C 1
ATOM 662 O O . SER A 1 86 ? -15.539 23.617 17.777 1.00 90.44 86 SER A O 1
ATOM 664 N N . THR A 1 87 ? -16.976 22.252 16.733 1.00 95.88 87 THR A N 1
ATOM 665 C CA . THR A 1 87 ? -18.182 22.761 17.404 1.00 95.88 87 THR A CA 1
ATOM 666 C C . THR A 1 87 ? -18.090 22.659 18.935 1.00 95.88 87 THR A C 1
ATOM 668 O O . THR A 1 87 ? -18.571 23.538 19.659 1.00 95.88 87 THR A O 1
ATOM 671 N N . ALA A 1 88 ? -17.485 21.592 19.464 1.00 93.06 88 ALA A N 1
ATOM 672 C CA . ALA A 1 88 ? -17.263 21.424 20.897 1.00 93.06 88 ALA A CA 1
ATOM 673 C C . ALA A 1 88 ? -16.260 22.457 21.445 1.00 93.06 88 ALA A C 1
ATOM 675 O O . ALA A 1 88 ? -16.505 23.045 22.506 1.00 93.06 88 ALA A O 1
ATOM 676 N N . LEU A 1 89 ? -15.187 22.769 20.704 1.00 90.44 89 LEU A N 1
ATOM 677 C CA . LEU A 1 89 ? -14.253 23.836 21.083 1.00 90.44 89 LEU A CA 1
ATOM 678 C C . LEU A 1 89 ? -14.929 25.207 21.108 1.00 90.44 89 LEU A C 1
ATOM 680 O O . LEU A 1 89 ? -14.655 25.996 22.023 1.00 90.44 89 LEU A O 1
ATOM 684 N N . ASP A 1 90 ? -15.824 25.501 20.166 1.00 95.00 90 ASP A N 1
ATOM 685 C CA . ASP A 1 90 ? -16.585 26.757 20.123 1.00 95.00 90 ASP A CA 1
ATOM 686 C C . ASP A 1 90 ? -17.474 26.932 21.352 1.00 95.00 90 ASP A C 1
ATOM 688 O O . ASP A 1 90 ? -17.445 27.985 21.999 1.00 95.00 90 ASP A O 1
ATOM 692 N N . LYS A 1 91 ? -18.144 25.855 21.769 1.00 96.94 91 LYS A N 1
ATOM 693 C CA . LYS A 1 91 ? -18.939 25.797 23.009 1.00 96.94 91 LYS A CA 1
ATOM 694 C C . LYS A 1 91 ? -18.089 25.820 24.283 1.00 96.94 91 LYS A C 1
ATOM 696 O O . LYS A 1 91 ? -18.610 26.051 25.369 1.00 96.94 91 LYS A O 1
ATOM 701 N N . GLY A 1 92 ? -16.780 25.607 24.162 1.00 94.75 92 GLY A N 1
ATOM 702 C CA . GLY A 1 92 ? -15.852 25.543 25.289 1.00 94.75 92 GLY A CA 1
ATOM 703 C C . GLY A 1 92 ? -15.774 24.207 25.999 1.00 94.75 92 GLY A C 1
ATOM 704 O O . GLY A 1 92 ? -15.176 24.132 27.071 1.00 94.75 92 GLY A O 1
ATOM 705 N N . ASP A 1 93 ? -16.316 23.161 25.387 1.00 95.62 93 ASP A N 1
ATOM 706 C CA . ASP A 1 93 ? -16.136 21.793 25.837 1.00 95.62 93 ASP A CA 1
ATOM 707 C C . ASP A 1 93 ? -14.836 21.210 25.268 1.00 95.62 93 ASP A C 1
ATOM 709 O O . ASP A 1 93 ? -14.818 20.422 24.321 1.00 95.62 93 ASP A O 1
ATOM 713 N N . SER A 1 94 ? -13.711 21.597 25.870 1.00 89.69 94 SER A N 1
ATOM 714 C CA . SER A 1 94 ? -12.393 21.099 25.462 1.00 89.69 94 SER A CA 1
ATOM 715 C C . SER A 1 94 ? -12.232 19.586 25.658 1.00 89.69 94 SER A C 1
ATOM 717 O O . SER A 1 94 ? -11.360 18.982 25.035 1.00 89.69 94 SER A O 1
ATOM 719 N N . LYS A 1 95 ? -13.026 18.959 26.540 1.00 89.56 95 LYS A N 1
ATOM 720 C CA . LYS A 1 95 ? -12.943 17.515 26.796 1.00 89.56 95 LYS A CA 1
ATOM 721 C C . LYS A 1 95 ? -13.656 16.736 25.694 1.00 89.56 95 LYS A C 1
ATOM 723 O O . LYS A 1 95 ? -13.058 15.796 25.173 1.00 89.56 95 LYS A O 1
ATOM 728 N N . GLY A 1 96 ? -14.879 17.136 25.342 1.00 88.12 96 GLY A N 1
ATOM 729 C CA . GLY A 1 96 ? -15.621 16.574 24.211 1.00 88.12 96 GLY A CA 1
ATOM 730 C C . GLY A 1 96 ? -14.845 16.736 22.908 1.00 88.12 96 GLY A C 1
ATOM 731 O O . GLY A 1 96 ? -14.563 15.747 22.239 1.00 88.12 96 GLY A O 1
ATOM 732 N N . ALA A 1 97 ? -14.345 17.948 22.646 1.00 87.25 97 ALA A N 1
ATOM 733 C CA . ALA A 1 97 ? -13.527 18.232 21.470 1.00 87.25 97 ALA A CA 1
ATOM 734 C C . ALA A 1 97 ? -12.314 17.307 21.324 1.00 87.25 97 ALA A C 1
ATOM 736 O O . ALA A 1 97 ? -12.013 16.840 20.230 1.00 87.25 97 ALA A O 1
ATOM 737 N N . ARG A 1 98 ? -11.611 17.028 22.429 1.00 85.56 98 ARG A N 1
ATOM 738 C CA . ARG A 1 98 ? -10.450 16.133 22.415 1.00 85.56 98 ARG A CA 1
ATOM 739 C C . ARG A 1 98 ? -10.839 14.694 22.077 1.00 85.56 98 ARG A C 1
ATOM 741 O O . ARG A 1 98 ? -10.095 14.038 21.356 1.00 85.56 98 ARG A O 1
ATOM 748 N N . GLY A 1 99 ? -11.963 14.214 22.611 1.00 84.31 99 GLY A N 1
ATOM 749 C CA . GLY A 1 99 ? -12.480 12.877 22.317 1.00 84.31 99 GLY A CA 1
ATOM 750 C C . GLY A 1 99 ? -12.852 12.730 20.844 1.00 84.31 99 GLY A C 1
ATOM 751 O O . GLY A 1 99 ? -12.361 11.818 20.182 1.00 84.31 99 GLY A O 1
ATOM 752 N N . ASP A 1 100 ? -13.625 13.681 20.320 1.00 87.19 100 ASP A N 1
ATOM 753 C CA . ASP A 1 100 ? -14.050 13.694 18.919 1.00 87.19 100 ASP A CA 1
ATOM 754 C C . ASP A 1 100 ? -12.847 13.824 17.970 1.00 87.19 100 ASP A C 1
ATOM 756 O O . ASP A 1 100 ? -12.742 13.092 16.989 1.00 87.19 100 ASP A O 1
ATOM 760 N N . ALA A 1 101 ? -11.882 14.699 18.278 1.00 85.69 101 ALA A N 1
ATOM 761 C CA . ALA A 1 101 ? -10.676 14.859 17.466 1.00 85.69 101 ALA A CA 1
ATOM 762 C C . ALA A 1 101 ? -9.831 13.576 17.424 1.00 85.69 101 ALA A C 1
ATOM 764 O O . ALA A 1 101 ? -9.346 13.194 16.359 1.00 85.69 101 ALA A O 1
ATOM 765 N N . GLN A 1 102 ? -9.679 12.886 18.560 1.00 85.50 102 GLN A N 1
ATOM 766 C CA . GLN A 1 102 ? -8.970 11.609 18.605 1.00 85.50 102 GLN A CA 1
ATOM 767 C C . GLN A 1 102 ? -9.696 10.543 17.774 1.00 85.50 102 GLN A C 1
ATOM 769 O O . GLN A 1 102 ? -9.065 9.861 16.969 1.00 85.50 102 GLN A O 1
ATOM 774 N N . GLN A 1 103 ? -11.018 10.439 17.916 1.00 86.88 103 GLN A N 1
ATOM 775 C CA . GLN A 1 103 ? -11.820 9.496 17.140 1.00 86.88 103 GLN A CA 1
ATOM 776 C C . GLN A 1 103 ? -11.738 9.782 15.632 1.00 86.88 103 GLN A C 1
ATOM 778 O O . GLN A 1 103 ? -11.578 8.857 14.836 1.00 86.88 103 GLN A O 1
ATOM 783 N N . ALA A 1 104 ? -11.806 11.052 15.226 1.00 85.44 104 ALA A N 1
ATOM 784 C CA . ALA A 1 104 ? -11.647 11.444 13.829 1.00 85.44 104 ALA A CA 1
ATOM 785 C C . ALA A 1 104 ? -10.256 11.064 13.295 1.00 85.44 104 ALA A C 1
ATOM 787 O O . ALA A 1 104 ? -10.153 10.519 12.198 1.00 85.44 104 ALA A O 1
ATOM 788 N N . ALA A 1 105 ? -9.193 11.291 14.074 1.00 86.69 105 ALA A N 1
ATOM 789 C CA . ALA A 1 105 ? -7.832 10.916 13.693 1.00 86.69 105 ALA A CA 1
ATOM 790 C C . ALA A 1 105 ? -7.680 9.399 13.484 1.00 86.69 105 ALA A C 1
ATOM 792 O O . ALA A 1 105 ? -7.095 8.977 12.487 1.00 86.69 105 ALA A O 1
ATOM 793 N N . GLU A 1 106 ? -8.246 8.582 14.378 1.00 84.44 106 GLU A N 1
ATOM 794 C CA . GLU A 1 106 ? -8.273 7.119 14.239 1.00 84.44 106 GLU A CA 1
ATOM 795 C C . GLU A 1 106 ? -9.004 6.696 12.951 1.00 84.44 106 GLU A C 1
ATOM 797 O O . GLU A 1 106 ? -8.478 5.895 12.174 1.00 84.44 106 GLU A O 1
ATOM 802 N N . MET A 1 107 ? -10.163 7.303 12.663 1.00 86.44 107 MET A N 1
ATOM 803 C CA . MET A 1 107 ? -10.910 7.052 11.424 1.00 86.44 107 MET A CA 1
ATOM 804 C C . MET A 1 107 ? -10.113 7.451 10.174 1.00 86.44 107 MET A C 1
ATOM 806 O O . MET A 1 107 ? -10.068 6.683 9.213 1.00 86.44 107 MET A O 1
ATOM 810 N N . PHE A 1 108 ? -9.452 8.615 10.164 1.00 87.38 108 PHE A N 1
ATOM 811 C CA . PHE A 1 108 ? -8.627 9.034 9.026 1.00 87.38 108 PHE A CA 1
ATOM 812 C C . PHE A 1 108 ? -7.441 8.100 8.799 1.00 87.38 108 PHE A C 1
ATOM 814 O O . PHE A 1 108 ? -7.154 7.770 7.652 1.00 87.38 108 PHE A O 1
ATOM 821 N N . GLN A 1 109 ? -6.773 7.635 9.857 1.00 86.75 109 GLN A N 1
ATOM 822 C CA . GLN A 1 109 ? -5.686 6.663 9.726 1.00 86.75 109 GLN A CA 1
ATOM 823 C C . GLN A 1 109 ? -6.168 5.337 9.134 1.00 86.75 109 GLN A C 1
ATOM 825 O O . GLN A 1 109 ? -5.483 4.763 8.287 1.00 86.75 109 GLN A O 1
ATOM 830 N N . GLU A 1 110 ? -7.345 4.858 9.542 1.00 84.44 110 GLU A N 1
ATOM 831 C CA . GLU A 1 110 ? -7.945 3.666 8.943 1.00 84.44 110 GLU A CA 1
ATOM 832 C C . GLU A 1 110 ? -8.239 3.901 7.457 1.00 84.44 110 GLU A C 1
ATOM 834 O O . GLU A 1 110 ? -7.798 3.113 6.623 1.00 84.44 110 GLU A O 1
ATOM 839 N N . ILE A 1 111 ? -8.891 5.020 7.115 1.00 87.56 111 ILE A N 1
ATOM 840 C CA . ILE A 1 111 ? -9.203 5.405 5.730 1.00 87.56 111 ILE A CA 1
ATOM 841 C C . ILE A 1 111 ? -7.935 5.493 4.882 1.00 87.56 111 ILE A C 1
ATOM 843 O O . ILE A 1 111 ? -7.935 4.971 3.773 1.00 87.56 111 ILE A O 1
ATOM 847 N N . ILE A 1 112 ? -6.848 6.089 5.386 1.00 86.19 112 ILE A N 1
ATOM 848 C CA . ILE A 1 112 ? -5.560 6.146 4.676 1.00 86.19 112 ILE A CA 1
ATOM 849 C C . ILE A 1 112 ? -5.113 4.743 4.293 1.00 86.19 112 ILE A C 1
ATOM 851 O O . ILE A 1 112 ? -4.842 4.510 3.121 1.00 86.19 112 ILE A O 1
ATOM 855 N N . LYS A 1 113 ? -5.116 3.793 5.233 1.00 83.44 113 LYS A N 1
ATOM 856 C CA . LYS A 1 113 ? -4.719 2.408 4.948 1.00 83.44 113 LYS A CA 1
ATOM 857 C C . LYS A 1 113 ? -5.625 1.755 3.903 1.00 83.44 113 LYS A C 1
ATOM 859 O O . LYS A 1 113 ? -5.127 1.072 3.010 1.00 83.44 113 LYS A O 1
ATOM 864 N N . GLN A 1 114 ? -6.943 1.987 3.968 1.00 85.19 114 GLN A N 1
ATOM 865 C CA . GLN A 1 114 ? -7.864 1.474 2.944 1.00 85.19 114 GLN A CA 1
ATOM 866 C C . GLN A 1 114 ? -7.561 2.076 1.571 1.00 85.19 114 GLN A C 1
ATOM 868 O O . GLN A 1 114 ? -7.524 1.369 0.568 1.00 85.19 114 GLN A O 1
ATOM 873 N N . LEU A 1 115 ? -7.364 3.394 1.517 1.00 86.06 115 LEU A N 1
ATOM 874 C CA . LEU A 1 115 ? -7.126 4.120 0.278 1.00 86.06 115 LEU A CA 1
ATOM 875 C C . LEU A 1 115 ? -5.773 3.775 -0.310 1.00 86.06 115 LEU A C 1
ATOM 877 O O . LEU A 1 115 ? -5.689 3.604 -1.515 1.00 86.06 115 LEU A O 1
ATOM 881 N N . GLU A 1 116 ? -4.737 3.624 0.504 1.00 85.88 116 GLU A N 1
ATOM 882 C CA . GLU A 1 116 ? -3.445 3.123 0.055 1.00 85.88 116 GLU A CA 1
ATOM 883 C C . GLU A 1 116 ? -3.620 1.758 -0.600 1.00 85.88 116 GLU A C 1
ATOM 885 O O . GLU A 1 116 ? -3.212 1.605 -1.746 1.00 85.88 116 GLU A O 1
ATOM 890 N N . ALA A 1 117 ? -4.326 0.824 0.046 1.00 84.25 117 ALA A N 1
ATOM 891 C CA . ALA A 1 117 ? -4.589 -0.502 -0.508 1.00 84.25 117 ALA A CA 1
ATOM 892 C C . ALA A 1 117 ? -5.435 -0.472 -1.798 1.00 84.25 117 ALA A C 1
ATOM 894 O O . ALA A 1 117 ? -5.136 -1.195 -2.745 1.00 84.25 117 ALA A O 1
ATOM 895 N N . LEU A 1 118 ? -6.476 0.364 -1.871 1.00 84.31 118 LEU A N 1
ATOM 896 C CA . LEU A 1 118 ? -7.391 0.434 -3.020 1.00 84.31 118 LEU A CA 1
ATOM 897 C C . LEU A 1 118 ? -6.844 1.258 -4.193 1.00 84.31 118 LEU A C 1
ATOM 899 O O . LEU A 1 118 ? -7.181 0.994 -5.350 1.00 84.31 118 LEU A O 1
ATOM 903 N N . LEU A 1 119 ? -6.031 2.278 -3.912 1.00 83.00 119 LEU A N 1
ATOM 904 C CA . LEU A 1 119 ? -5.463 3.169 -4.921 1.00 83.00 119 LEU A CA 1
ATOM 905 C C . LEU A 1 119 ? -4.189 2.611 -5.545 1.00 83.00 119 LEU A C 1
ATOM 907 O O . LEU A 1 119 ? -3.747 3.175 -6.553 1.00 83.00 119 LEU A O 1
ATOM 911 N N . VAL A 1 120 ? -3.607 1.522 -5.018 1.00 83.44 120 VAL A N 1
ATOM 912 C CA . VAL A 1 120 ? -2.513 0.884 -5.748 1.00 83.44 120 VAL A CA 1
ATOM 913 C C . VAL A 1 120 ? -3.040 0.364 -7.079 1.00 83.44 120 VAL A C 1
ATOM 915 O O . VAL A 1 120 ? -3.958 -0.450 -7.138 1.00 83.44 120 VAL A O 1
ATOM 918 N N . GLU A 1 121 ? -2.470 0.876 -8.170 1.00 82.12 121 GLU A N 1
ATOM 919 C CA . GLU A 1 121 ? -2.938 0.562 -9.524 1.00 82.12 121 GLU A CA 1
ATOM 920 C C . GLU A 1 121 ? -2.703 -0.902 -9.893 1.00 82.12 121 GLU A C 1
ATOM 922 O O . GLU A 1 121 ? -3.388 -1.440 -10.756 1.00 82.12 121 GLU A O 1
ATOM 927 N N . GLU A 1 122 ? -1.748 -1.537 -9.229 1.00 87.12 122 GLU A N 1
ATOM 928 C CA . GLU A 1 122 ? -1.216 -2.827 -9.607 1.00 87.12 122 GLU A CA 1
ATOM 929 C C . GLU A 1 122 ? -1.621 -3.908 -8.616 1.00 87.12 122 GLU A C 1
ATOM 931 O O . GLU A 1 122 ? -1.561 -3.763 -7.393 1.00 87.12 122 GLU A O 1
ATOM 936 N N . THR A 1 123 ? -2.058 -5.026 -9.172 1.00 91.12 123 THR A N 1
ATOM 937 C CA . THR A 1 123 ? -2.612 -6.140 -8.409 1.00 91.12 123 THR A CA 1
ATOM 938 C C . THR A 1 123 ? -1.644 -6.810 -7.452 1.00 91.12 123 THR A C 1
ATOM 940 O O . THR A 1 123 ? -2.088 -7.106 -6.345 1.00 91.12 123 THR A O 1
ATOM 943 N N . PRO A 1 124 ? -0.350 -7.007 -7.772 1.00 91.25 124 PRO A N 1
ATOM 944 C CA . PRO A 1 124 ? 0.594 -7.539 -6.798 1.00 91.25 124 PRO A CA 1
ATOM 945 C C . PRO A 1 124 ? 0.592 -6.738 -5.495 1.00 91.25 124 PRO A C 1
ATOM 947 O O . PRO A 1 124 ? 0.441 -7.303 -4.417 1.00 91.25 124 PRO A O 1
ATOM 950 N N . GLN A 1 125 ? 0.660 -5.414 -5.571 1.00 90.50 125 GLN A N 1
ATOM 951 C CA . GLN A 1 125 ? 0.664 -4.567 -4.385 1.00 90.50 125 GLN A CA 1
ATOM 952 C C . GLN A 1 125 ? -0.679 -4.581 -3.657 1.00 90.50 125 GLN A C 1
ATOM 954 O O . GLN A 1 125 ? -0.691 -4.535 -2.432 1.00 90.50 125 GLN A O 1
ATOM 959 N N . ARG A 1 126 ? -1.808 -4.689 -4.371 1.00 91.81 126 ARG A N 1
ATOM 960 C CA . ARG A 1 126 ? -3.119 -4.876 -3.724 1.00 91.81 126 ARG A CA 1
ATOM 961 C C . ARG A 1 126 ? -3.177 -6.197 -2.952 1.00 91.81 126 ARG A C 1
ATOM 963 O O . ARG A 1 126 ? -3.678 -6.227 -1.833 1.00 91.81 126 ARG A O 1
ATOM 970 N N . VAL A 1 127 ? -2.620 -7.273 -3.513 1.00 93.50 127 VAL A N 1
ATOM 971 C CA . VAL A 1 127 ? -2.504 -8.576 -2.835 1.00 93.50 127 VAL A CA 1
ATOM 972 C C . VAL A 1 127 ? -1.586 -8.475 -1.612 1.00 93.50 127 VAL A C 1
ATOM 974 O O . VAL A 1 127 ? -1.938 -9.000 -0.558 1.00 93.50 127 VAL A O 1
ATOM 977 N N . ALA A 1 128 ? -0.458 -7.764 -1.711 1.00 91.81 128 ALA A N 1
ATOM 978 C CA . ALA A 1 128 ? 0.425 -7.503 -0.572 1.00 91.81 128 ALA A CA 1
ATOM 979 C C . ALA A 1 128 ? -0.282 -6.693 0.528 1.00 91.81 128 ALA A C 1
ATOM 981 O O . ALA A 1 128 ? -0.247 -7.079 1.691 1.00 91.81 128 ALA A O 1
ATOM 982 N N . ALA A 1 129 ? -1.013 -5.636 0.166 1.00 90.88 129 ALA A N 1
ATOM 983 C CA . ALA A 1 129 ? -1.792 -4.851 1.119 1.00 90.88 129 ALA A CA 1
ATOM 984 C C . ALA A 1 129 ? -2.882 -5.695 1.805 1.00 90.88 129 ALA A C 1
ATOM 986 O O . ALA A 1 129 ? -3.052 -5.617 3.020 1.00 90.88 129 ALA A O 1
ATOM 987 N N . ALA A 1 130 ? -3.588 -6.553 1.058 1.00 94.06 130 ALA A N 1
ATOM 988 C CA . ALA A 1 130 ? -4.567 -7.483 1.622 1.00 94.06 130 ALA A CA 1
ATOM 989 C C . ALA A 1 130 ? -3.920 -8.497 2.581 1.00 94.06 130 ALA A C 1
ATOM 991 O O . ALA A 1 130 ? -4.467 -8.771 3.649 1.00 94.06 130 ALA A O 1
ATOM 992 N N . ARG A 1 131 ? -2.742 -9.030 2.229 1.00 94.69 131 ARG A N 1
ATOM 993 C CA . ARG A 1 131 ? -1.946 -9.902 3.106 1.00 94.69 131 ARG A CA 1
ATOM 994 C C . ARG A 1 131 ? -1.611 -9.189 4.412 1.00 94.69 131 ARG A C 1
ATOM 996 O O . ARG A 1 131 ? -1.823 -9.758 5.479 1.00 94.69 131 ARG A O 1
ATOM 1003 N N . ASP A 1 132 ? -1.101 -7.967 4.333 1.00 92.31 132 ASP A N 1
ATOM 1004 C CA . ASP A 1 132 ? -0.637 -7.213 5.498 1.00 92.31 132 ASP A CA 1
ATOM 1005 C C . ASP A 1 132 ? -1.811 -6.826 6.410 1.00 92.31 132 ASP A C 1
ATOM 1007 O O . ASP A 1 132 ? -1.722 -6.986 7.629 1.00 92.31 132 ASP A O 1
ATOM 1011 N N . LEU A 1 133 ? -2.950 -6.433 5.827 1.00 92.38 133 LEU A N 1
ATOM 1012 C CA . LEU A 1 133 ? -4.203 -6.222 6.557 1.00 92.38 133 LEU A CA 1
ATOM 1013 C C . LEU A 1 133 ? -4.686 -7.504 7.246 1.00 92.38 133 LEU A C 1
ATOM 1015 O O . LEU A 1 133 ? -5.069 -7.454 8.414 1.00 92.38 133 LEU A O 1
ATOM 1019 N N . ALA A 1 134 ? -4.630 -8.655 6.569 1.00 95.69 134 ALA A N 1
ATOM 1020 C CA . ALA A 1 134 ? -4.997 -9.938 7.163 1.00 95.69 134 ALA A CA 1
ATOM 1021 C C . ALA A 1 134 ? -4.071 -10.318 8.332 1.00 95.69 134 ALA A C 1
ATOM 1023 O O . ALA A 1 134 ? -4.568 -10.708 9.387 1.00 95.69 134 ALA A O 1
ATOM 1024 N N . LYS A 1 135 ? -2.746 -10.136 8.199 1.00 94.88 135 LYS A N 1
ATOM 1025 C CA . LYS A 1 135 ? -1.779 -10.354 9.296 1.00 94.88 135 LYS A CA 1
ATOM 1026 C C . LYS A 1 135 ? -2.055 -9.431 10.483 1.00 94.88 135 LYS A C 1
ATOM 1028 O O . LYS A 1 135 ? -2.069 -9.883 11.628 1.00 94.88 135 LYS A O 1
ATOM 1033 N N . GLN A 1 136 ? -2.270 -8.141 10.217 1.00 93.75 136 GLN A N 1
ATOM 1034 C CA . GLN A 1 136 ? -2.549 -7.161 11.263 1.00 93.75 136 GLN A CA 1
ATOM 1035 C C . GLN A 1 136 ? -3.847 -7.510 11.998 1.00 93.75 136 GLN A C 1
ATOM 1037 O O . GLN A 1 136 ? -3.865 -7.505 13.227 1.00 93.75 136 GLN A O 1
ATOM 1042 N N . LEU A 1 137 ? -4.911 -7.846 11.265 1.00 95.31 137 LEU A N 1
ATOM 1043 C CA . LEU A 1 137 ? -6.193 -8.199 11.859 1.00 95.31 137 LEU A CA 1
ATOM 1044 C C . LEU A 1 137 ? -6.102 -9.503 12.661 1.00 95.31 137 LEU A C 1
ATOM 1046 O O . LEU A 1 137 ? -6.577 -9.533 13.788 1.00 95.31 137 LEU A O 1
ATOM 1050 N N . ALA A 1 138 ? -5.400 -10.526 12.159 1.00 96.62 138 ALA A N 1
ATOM 1051 C CA . ALA A 1 138 ? -5.154 -11.765 12.904 1.00 96.62 138 ALA A CA 1
ATOM 1052 C C . ALA A 1 138 ? -4.488 -11.496 14.264 1.00 96.62 138 ALA A C 1
ATOM 1054 O O . ALA A 1 138 ? -4.900 -12.032 15.294 1.00 96.62 138 ALA A O 1
ATOM 1055 N N . LYS A 1 139 ? -3.470 -10.625 14.279 1.00 95.81 139 LYS A N 1
ATOM 1056 C CA . LYS A 1 139 ? -2.786 -10.213 15.510 1.00 95.81 139 LYS A CA 1
ATOM 1057 C C . LYS A 1 139 ? -3.730 -9.468 16.456 1.00 95.81 139 LYS A C 1
ATOM 1059 O O . LYS A 1 139 ? -3.764 -9.787 17.642 1.00 95.81 139 LYS A O 1
ATOM 1064 N N . LEU A 1 140 ? -4.490 -8.502 15.940 1.00 94.94 140 LEU A N 1
ATOM 1065 C CA . LEU A 1 140 ? -5.418 -7.703 16.741 1.00 94.94 140 LEU A CA 1
ATOM 1066 C C . LEU A 1 140 ? -6.548 -8.543 17.346 1.00 94.94 140 LEU A C 1
ATOM 1068 O O . LEU A 1 140 ? -6.889 -8.315 18.505 1.00 94.94 140 LEU A O 1
ATOM 1072 N N . GLU A 1 141 ? -7.078 -9.516 16.605 1.00 96.94 141 GLU A N 1
ATOM 1073 C CA . GLU A 1 141 ? -8.067 -10.481 17.097 1.00 96.94 141 GLU A CA 1
ATOM 1074 C C . GLU A 1 141 ? -7.482 -11.357 18.206 1.00 96.94 141 GLU A C 1
ATOM 1076 O O . GLU A 1 141 ? -8.038 -11.467 19.295 1.00 96.94 141 GLU A O 1
ATOM 1081 N N . ARG A 1 142 ? -6.276 -11.900 18.009 1.00 96.94 142 ARG A N 1
ATOM 1082 C CA . ARG A 1 142 ? -5.615 -12.704 19.046 1.00 96.94 142 ARG A CA 1
ATOM 1083 C C . ARG A 1 142 ? -5.337 -11.892 20.318 1.00 96.94 142 ARG A C 1
ATOM 1085 O O . ARG A 1 142 ? -5.516 -12.407 21.420 1.00 96.94 142 ARG A O 1
ATOM 1092 N N . GLU A 1 143 ? -4.926 -10.632 20.186 1.00 95.25 143 GLU A N 1
ATOM 1093 C CA . GLU A 1 143 ? -4.776 -9.704 21.316 1.00 95.25 143 GLU A CA 1
ATOM 1094 C C . GLU A 1 143 ? -6.122 -9.366 21.969 1.00 95.25 143 GLU A C 1
ATOM 1096 O O . GLU A 1 143 ? -6.206 -9.262 23.191 1.00 95.25 143 GLU A O 1
ATOM 1101 N N . PHE A 1 144 ? -7.182 -9.206 21.178 1.00 95.62 144 PHE A N 1
ATOM 1102 C CA . PHE A 1 144 ? -8.531 -8.947 21.669 1.00 95.62 144 PHE A CA 1
ATOM 1103 C C . PHE A 1 144 ? -9.072 -10.131 22.478 1.00 95.62 144 PHE A C 1
ATOM 1105 O O . PHE A 1 144 ? -9.499 -9.949 23.618 1.00 95.62 144 PHE A O 1
ATOM 1112 N N . ALA A 1 145 ? -8.920 -11.355 21.973 1.00 95.75 145 ALA A N 1
ATOM 1113 C CA . ALA A 1 145 ? -9.267 -12.590 22.671 1.00 95.75 145 ALA A CA 1
ATOM 1114 C C . ALA A 1 145 ? -8.532 -12.774 24.020 1.00 95.75 145 ALA A C 1
ATOM 1116 O O . ALA A 1 145 ? -9.028 -13.473 24.912 1.00 95.75 145 ALA A O 1
ATOM 1117 N N . GLN A 1 146 ? -7.361 -12.152 24.205 1.00 94.44 146 GLN A N 1
ATOM 1118 C CA . GLN A 1 146 ? -6.610 -12.165 25.471 1.00 94.44 146 GLN A CA 1
ATOM 1119 C C . GLN A 1 146 ? -7.149 -11.176 26.517 1.00 94.44 146 GLN A C 1
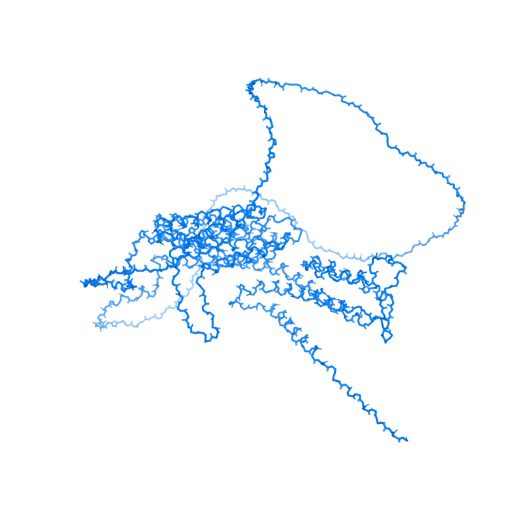ATOM 1121 O O . GLN A 1 146 ? -6.814 -11.302 27.693 1.00 94.44 146 GLN A O 1
ATOM 1126 N N . GLN A 1 147 ? -7.984 -10.207 26.126 1.00 93.94 147 GLN A N 1
ATOM 1127 C CA . GLN A 1 147 ? -8.537 -9.194 27.040 1.00 93.94 147 GLN A CA 1
ATOM 1128 C C . GLN A 1 147 ? -9.767 -9.672 27.810 1.00 93.94 147 GLN A C 1
ATOM 1130 O O . GLN A 1 147 ? -10.177 -9.028 28.778 1.00 93.94 147 GLN A O 1
ATOM 1135 N N . PHE A 1 148 ? -10.359 -10.791 27.397 1.00 92.38 148 PHE A N 1
ATOM 1136 C CA . PHE A 1 148 ? -11.523 -11.359 28.058 1.00 92.38 148 PHE A CA 1
ATOM 1137 C C . PHE A 1 148 ? -11.145 -11.903 29.449 1.00 92.38 148 PHE A C 1
ATOM 1139 O O . PHE A 1 148 ? -10.243 -12.741 29.564 1.00 92.38 148 PHE A O 1
ATOM 1146 N N . PRO A 1 149 ? -11.810 -11.440 30.525 1.00 82.69 149 PRO A N 1
ATOM 1147 C CA . PRO A 1 149 ? -11.539 -11.906 31.878 1.00 82.69 149 PRO A CA 1
ATOM 1148 C C . PRO A 1 149 ? -11.965 -13.370 32.056 1.00 82.69 149 PRO A C 1
ATOM 1150 O O . PRO A 1 149 ? -12.940 -13.818 31.464 1.00 82.69 149 PRO A O 1
ATOM 1153 N N . GLY A 1 150 ? -11.268 -14.103 32.928 1.00 74.56 150 GLY A N 1
ATOM 1154 C CA . GLY A 1 150 ? -11.720 -15.420 33.400 1.00 74.56 150 GLY A CA 1
ATOM 1155 C C . GLY A 1 150 ? -11.077 -16.633 32.736 1.00 74.56 150 GLY A C 1
ATOM 1156 O O . GLY A 1 150 ? -11.323 -17.755 33.173 1.00 74.56 150 GLY A O 1
ATOM 1157 N N . VAL A 1 151 ? -10.192 -16.449 31.758 1.00 54.44 151 VAL A N 1
ATOM 1158 C CA . VAL A 1 151 ? -9.558 -17.595 31.105 1.00 54.44 151 VAL A CA 1
ATOM 1159 C C . VAL A 1 151 ? -8.167 -17.816 31.659 1.00 54.44 151 VAL A C 1
ATOM 1161 O O . VAL A 1 151 ? -7.208 -17.181 31.236 1.00 54.44 151 VAL A O 1
ATOM 1164 N N . LEU A 1 152 ? -8.120 -18.728 32.634 1.00 48.56 152 LEU A N 1
ATOM 1165 C CA . LEU A 1 152 ? -6.991 -19.597 32.958 1.00 48.56 152 LEU A CA 1
ATOM 1166 C C . LEU A 1 152 ? -5.646 -18.960 32.623 1.00 48.56 152 LEU A C 1
ATOM 1168 O O . LEU A 1 152 ? -5.019 -19.287 31.621 1.00 48.56 152 LEU A O 1
ATOM 1172 N N . ASN A 1 153 ? -5.173 -18.083 33.495 1.00 51.38 153 ASN A N 1
ATOM 1173 C CA . ASN A 1 153 ? -3.745 -18.049 33.715 1.00 51.38 153 ASN A CA 1
ATOM 1174 C C . ASN A 1 153 ? -3.470 -19.345 34.505 1.00 51.38 153 ASN A C 1
ATOM 1176 O O . ASN A 1 153 ? -3.750 -19.354 35.709 1.00 51.38 153 ASN A O 1
ATOM 1180 N N . PRO A 1 154 ? -3.042 -20.473 33.890 1.00 54.72 154 PRO A N 1
ATOM 1181 C CA . PRO A 1 154 ? -2.811 -21.710 34.644 1.00 54.72 154 PRO A CA 1
ATOM 1182 C C . PRO A 1 154 ? -1.819 -21.465 35.791 1.00 54.72 154 PRO A C 1
ATOM 1184 O O . PRO A 1 154 ? -1.944 -22.049 36.861 1.00 54.72 154 PRO A O 1
ATOM 1187 N N . ALA A 1 155 ? -0.932 -20.480 35.618 1.00 57.12 155 ALA A N 1
ATOM 1188 C CA . ALA A 1 155 ? 0.011 -20.017 36.626 1.00 57.12 155 ALA A CA 1
ATOM 1189 C C . ALA A 1 155 ? -0.627 -19.371 37.876 1.00 57.12 155 ALA A C 1
ATOM 1191 O O . ALA A 1 155 ? 0.019 -19.323 38.917 1.00 57.12 155 ALA A O 1
ATOM 1192 N N . GLN A 1 156 ? -1.870 -18.874 37.818 1.00 53.09 156 GLN A N 1
ATOM 1193 C CA . GLN A 1 156 ? -2.566 -18.335 38.999 1.00 53.09 156 GLN A CA 1
ATOM 1194 C C . GLN A 1 156 ? -3.572 -19.312 39.615 1.00 53.09 156 GLN A C 1
ATOM 1196 O O . GLN A 1 156 ? -3.968 -19.113 40.761 1.00 53.09 156 GLN A O 1
ATOM 1201 N N . ALA A 1 157 ? -3.946 -20.383 38.910 1.00 51.97 157 ALA A N 1
ATOM 1202 C CA . ALA A 1 157 ? -4.799 -21.435 39.463 1.00 51.97 157 ALA A CA 1
ATOM 1203 C C . ALA A 1 157 ? -4.020 -22.460 40.317 1.00 51.97 157 ALA A C 1
ATOM 1205 O O . ALA A 1 157 ? -4.623 -23.114 41.163 1.00 51.97 157 ALA A O 1
ATOM 1206 N N . GLU A 1 158 ? -2.694 -22.569 40.165 1.00 53.84 158 GLU A N 1
ATOM 1207 C CA . GLU A 1 158 ? -1.857 -23.491 40.960 1.00 53.84 158 GLU A CA 1
ATOM 1208 C C . GLU A 1 158 ? -1.229 -22.866 42.229 1.00 53.84 158 GLU A C 1
ATOM 1210 O O . GLU A 1 158 ? -0.562 -23.560 42.992 1.00 53.84 158 GLU A O 1
ATOM 1215 N N . GLY A 1 159 ? -1.443 -21.572 42.505 1.00 57.62 159 GLY A N 1
ATOM 1216 C CA . GLY A 1 159 ? -0.650 -20.833 43.503 1.00 57.62 159 GLY A CA 1
ATOM 1217 C C . GLY A 1 159 ? -1.218 -20.662 44.920 1.00 57.62 159 GLY A C 1
ATOM 1218 O O . GLY A 1 159 ? -0.492 -20.184 45.787 1.00 57.62 159 GLY A O 1
ATOM 1219 N N . THR A 1 160 ? -2.483 -20.989 45.204 1.00 51.50 160 THR A N 1
ATOM 1220 C CA . THR A 1 160 ? -3.116 -20.614 46.497 1.00 51.50 160 THR A CA 1
ATOM 1221 C C . THR A 1 160 ? -3.915 -21.718 47.183 1.00 51.50 160 THR A C 1
ATOM 1223 O O . THR A 1 160 ? -4.733 -21.449 48.062 1.00 51.50 160 THR A O 1
ATOM 1226 N N . ALA A 1 161 ? -3.600 -22.976 46.878 1.00 54.88 161 ALA A N 1
ATOM 1227 C CA . ALA A 1 161 ? -3.944 -24.105 47.735 1.00 54.88 161 ALA A CA 1
ATOM 1228 C C . ALA A 1 161 ? -2.678 -24.767 48.309 1.00 54.88 161 ALA A C 1
ATOM 1230 O O . ALA A 1 161 ? -2.523 -25.986 48.262 1.00 54.88 161 ALA A O 1
ATOM 1231 N N . GLU A 1 162 ? -1.803 -23.979 48.950 1.00 55.47 162 GLU A N 1
ATOM 1232 C CA . GLU A 1 162 ? -1.072 -24.477 50.124 1.00 55.47 162 GLU A CA 1
ATOM 1233 C C . GLU A 1 162 ? -2.098 -24.756 51.234 1.00 55.47 162 GLU A C 1
ATOM 1235 O O . GLU A 1 162 ? -2.231 -24.057 52.240 1.00 55.47 162 GLU A O 1
ATOM 1240 N N . THR A 1 163 ? -2.865 -25.824 51.045 1.00 53.50 163 THR A N 1
ATOM 1241 C CA . THR A 1 163 ? -3.386 -26.591 52.161 1.00 53.50 163 THR A CA 1
ATOM 1242 C C . THR A 1 163 ? -2.158 -26.985 52.971 1.00 53.50 163 THR A C 1
ATOM 1244 O O . THR A 1 163 ? -1.361 -27.811 52.528 1.00 53.50 163 THR A O 1
ATOM 1247 N N . LYS A 1 164 ? -1.970 -26.357 54.136 1.00 53.44 164 LYS A N 1
ATOM 1248 C CA . LYS A 1 164 ? -1.123 -26.872 55.214 1.00 53.44 164 LYS A CA 1
ATOM 1249 C C . LYS A 1 164 ? -1.556 -28.311 55.496 1.00 53.44 164 LYS A C 1
ATOM 1251 O O . LYS A 1 164 ? -2.445 -28.551 56.305 1.00 53.44 164 LYS A O 1
ATOM 1256 N N . VAL A 1 165 ? -0.961 -29.269 54.799 1.00 49.53 165 VAL A N 1
ATOM 1257 C CA . VAL A 1 165 ? -1.014 -30.671 55.182 1.00 49.53 165 VAL A CA 1
ATOM 1258 C C . VAL A 1 165 ? 0.074 -30.842 56.231 1.00 49.53 165 VAL A C 1
ATOM 1260 O O . VAL A 1 165 ? 1.264 -30.726 55.941 1.00 49.53 165 VAL A O 1
ATOM 1263 N N . ASP A 1 166 ? -0.359 -31.047 57.471 1.00 50.59 166 ASP A N 1
ATOM 1264 C CA . ASP A 1 166 ? 0.486 -31.389 58.611 1.00 50.59 166 ASP A CA 1
ATOM 1265 C C . ASP A 1 166 ? 1.482 -32.515 58.250 1.00 50.59 166 ASP A C 1
ATOM 1267 O O . ASP A 1 166 ? 1.062 -33.595 57.822 1.00 50.59 166 ASP A O 1
ATOM 1271 N N . PRO A 1 167 ? 2.801 -32.345 58.470 1.00 50.28 167 PRO A N 1
ATOM 1272 C CA . PRO A 1 167 ? 3.817 -33.338 58.115 1.00 50.28 167 PRO A CA 1
ATOM 1273 C C . PRO A 1 167 ? 3.921 -34.484 59.142 1.00 50.28 167 PRO A C 1
ATOM 1275 O O . PRO A 1 167 ? 5.012 -34.968 59.445 1.00 50.28 167 PRO A O 1
ATOM 1278 N N . LYS A 1 168 ? 2.800 -34.939 59.719 1.00 55.59 168 LYS A N 1
ATOM 1279 C CA . LYS A 1 168 ? 2.809 -35.899 60.836 1.00 55.59 168 LYS A CA 1
ATOM 1280 C C . LYS A 1 168 ? 1.798 -37.028 60.674 1.00 55.59 168 LYS A C 1
ATOM 1282 O O . LYS A 1 168 ? 0.970 -37.271 61.541 1.00 55.59 168 LYS A O 1
ATOM 1287 N N . SER A 1 169 ? 1.881 -37.759 59.568 1.00 47.91 169 SER A N 1
ATOM 1288 C CA . SER A 1 169 ? 1.252 -39.082 59.424 1.00 47.91 169 SER A CA 1
ATOM 1289 C C . SER A 1 169 ? 2.012 -39.926 58.403 1.00 47.91 169 SER A C 1
ATOM 1291 O O . SER A 1 169 ? 1.516 -40.257 57.332 1.00 47.91 169 SER A O 1
ATOM 1293 N N . GLN A 1 170 ? 3.251 -40.292 58.742 1.00 47.69 170 GLN A N 1
ATOM 1294 C CA . GLN A 1 170 ? 3.930 -41.409 58.092 1.00 47.69 170 GLN A CA 1
ATOM 1295 C C . GLN A 1 170 ? 3.222 -42.712 58.481 1.00 47.69 170 GLN A C 1
ATOM 1297 O O . GLN A 1 170 ? 3.476 -43.276 59.544 1.00 47.69 170 GLN A O 1
ATOM 1302 N N . THR A 1 171 ? 2.364 -43.226 57.605 1.00 49.34 171 THR A N 1
ATOM 1303 C CA . THR A 1 171 ? 2.014 -44.649 57.598 1.00 49.34 171 THR A CA 1
ATOM 1304 C C . THR A 1 171 ? 2.497 -45.273 56.293 1.00 49.34 171 THR A C 1
ATOM 1306 O O . THR A 1 171 ? 2.067 -44.932 55.198 1.00 49.34 171 THR A O 1
ATOM 1309 N N . LYS A 1 172 ? 3.474 -46.174 56.444 1.00 56.69 172 LYS A N 1
ATOM 1310 C CA . LYS A 1 172 ? 3.978 -47.103 55.425 1.00 56.69 172 LYS A CA 1
ATOM 1311 C C . LYS A 1 172 ? 2.827 -47.802 54.692 1.00 56.69 172 LYS A C 1
ATOM 1313 O O . LYS A 1 172 ? 1.984 -48.394 55.366 1.00 56.69 172 LYS A O 1
ATOM 1318 N N . PRO A 1 173 ? 2.969 -48.013 53.375 1.00 47.16 173 PRO A N 1
ATOM 1319 C CA . PRO A 1 173 ? 2.549 -49.267 52.780 1.00 47.16 173 PRO A CA 1
ATOM 1320 C C . PRO A 1 173 ? 3.743 -50.033 52.212 1.00 47.16 173 PRO A C 1
ATOM 1322 O O . PRO A 1 173 ? 4.654 -49.506 51.574 1.00 47.16 173 PRO A O 1
ATOM 1325 N N . LYS A 1 174 ? 3.718 -51.329 52.509 1.00 47.62 174 LYS A N 1
ATOM 1326 C CA . LYS A 1 174 ? 4.608 -52.351 51.984 1.00 47.62 174 LYS A CA 1
ATOM 1327 C C . LYS A 1 174 ? 4.446 -52.480 50.468 1.00 47.62 174 LYS A C 1
ATOM 1329 O O . LYS A 1 174 ? 3.352 -52.683 49.962 1.00 47.62 174 LYS A O 1
ATOM 1334 N N . ASN A 1 175 ? 5.597 -52.494 49.817 1.00 52.50 175 ASN A N 1
ATOM 1335 C CA . ASN A 1 175 ? 5.951 -53.281 48.643 1.00 52.50 175 ASN A CA 1
ATOM 1336 C C . ASN A 1 175 ? 5.188 -54.626 48.523 1.00 52.50 175 ASN A C 1
ATOM 1338 O O . ASN A 1 175 ? 5.280 -55.443 49.446 1.00 52.50 175 ASN A O 1
ATOM 1342 N N . LYS A 1 176 ? 4.530 -54.886 47.380 1.00 45.47 176 LYS A N 1
ATOM 1343 C CA . LYS A 1 176 ? 4.602 -56.171 46.650 1.00 45.47 176 LYS A CA 1
ATOM 1344 C C . LYS A 1 176 ? 3.829 -56.161 45.321 1.00 45.47 176 LYS A C 1
ATOM 1346 O O . LYS A 1 176 ? 2.720 -55.652 45.243 1.00 45.47 176 LYS A O 1
ATOM 1351 N N . ASN A 1 177 ? 4.409 -56.908 44.381 1.00 40.62 177 ASN A N 1
ATOM 1352 C CA . ASN A 1 177 ? 3.843 -57.559 43.194 1.00 40.62 177 ASN A CA 1
ATOM 1353 C C . ASN A 1 177 ? 3.929 -56.878 41.818 1.00 40.62 177 ASN A C 1
ATOM 1355 O O . ASN A 1 177 ? 3.033 -56.180 41.359 1.00 40.62 177 ASN A O 1
ATOM 1359 N N . GLN A 1 178 ? 5.006 -57.274 41.128 1.00 45.12 178 GLN A N 1
ATOM 1360 C CA . GLN A 1 178 ? 5.035 -57.699 39.727 1.00 45.12 178 GLN A CA 1
ATOM 1361 C C . GLN A 1 178 ? 3.758 -58.438 39.284 1.00 45.12 178 GLN A C 1
ATOM 1363 O O . GLN A 1 178 ? 3.248 -59.298 40.002 1.00 45.12 178 GLN A O 1
ATOM 1368 N N . GLY A 1 179 ? 3.329 -58.176 38.048 1.00 34.66 179 GLY A N 1
ATOM 1369 C CA . GLY A 1 179 ? 2.286 -58.935 37.365 1.00 34.66 179 GLY A CA 1
ATOM 1370 C C . GLY A 1 179 ? 2.135 -58.512 35.906 1.00 34.66 179 GLY A C 1
ATOM 1371 O O . GLY A 1 179 ? 1.476 -57.528 35.604 1.00 34.66 179 GLY A O 1
ATOM 1372 N N . SER A 1 180 ? 2.782 -59.271 35.025 1.00 44.22 180 SER A N 1
ATOM 1373 C CA . SER A 1 180 ? 2.622 -59.295 33.567 1.00 44.22 180 SER A CA 1
ATOM 1374 C C . SER A 1 180 ? 1.167 -59.544 33.129 1.00 44.22 180 SER A C 1
ATOM 1376 O O . SER A 1 180 ? 0.519 -60.414 33.702 1.00 44.22 180 SER A O 1
ATOM 1378 N N . SER A 1 181 ? 0.687 -58.843 32.093 1.00 37.50 181 SER A N 1
ATOM 1379 C CA . SER A 1 181 ? -0.347 -59.300 31.134 1.00 37.50 181 SER A CA 1
ATOM 1380 C C . SER A 1 181 ? -0.494 -58.227 30.039 1.00 37.50 181 SER A C 1
ATOM 1382 O O . SER A 1 181 ? -0.876 -57.104 30.335 1.00 37.50 181 SER A O 1
ATOM 1384 N N . SER A 1 182 ? -0.023 -58.416 28.803 1.00 36.97 182 SER A N 1
ATOM 1385 C CA . SER A 1 182 ? -0.614 -59.247 27.737 1.00 36.97 182 SER A CA 1
ATOM 1386 C C . SER A 1 182 ? -2.018 -58.795 27.296 1.00 36.97 182 SER A C 1
ATOM 1388 O O . SER A 1 182 ? -2.988 -59.007 28.016 1.00 36.97 182 SER A O 1
ATOM 1390 N N . GLY A 1 183 ? -2.093 -58.270 26.064 1.00 38.69 183 GLY A N 1
ATOM 1391 C CA . GLY A 1 183 ? -3.143 -58.566 25.077 1.00 38.69 183 GLY A CA 1
ATOM 1392 C C . GLY A 1 183 ? -4.537 -57.960 25.275 1.00 38.69 183 GLY A C 1
ATOM 1393 O O . GLY A 1 183 ? -5.401 -58.582 25.880 1.00 38.69 183 GLY A O 1
ATOM 1394 N N . GLY A 1 184 ? -4.803 -56.818 24.632 1.00 35.31 184 GLY A N 1
ATOM 1395 C CA . GLY A 1 184 ? -6.157 -56.293 24.415 1.00 35.31 184 GLY A CA 1
ATOM 1396 C C . GLY A 1 184 ? -6.537 -56.317 22.932 1.00 35.31 184 GLY A C 1
ATOM 1397 O O . GLY A 1 184 ? -6.093 -55.467 22.168 1.00 35.31 184 GLY A O 1
ATOM 1398 N N . GLN A 1 185 ? -7.343 -57.305 22.531 1.00 41.12 185 GLN A N 1
ATOM 1399 C CA . GLN A 1 185 ? -7.968 -57.421 21.206 1.00 41.12 185 GLN A CA 1
ATOM 1400 C C . GLN A 1 185 ? -8.974 -56.284 20.930 1.00 41.12 185 GLN A C 1
ATOM 1402 O O . GLN A 1 185 ? -9.657 -55.837 21.856 1.00 41.12 185 GLN A O 1
ATOM 1407 N N . PRO A 1 186 ? -9.176 -55.883 19.659 1.00 45.31 186 PRO A N 1
ATOM 1408 C CA . PRO A 1 186 ? -10.289 -55.025 19.272 1.00 45.31 186 PRO A CA 1
ATOM 1409 C C . PRO A 1 186 ? -11.616 -55.802 19.257 1.00 45.31 186 PRO A C 1
ATOM 1411 O O . PRO A 1 186 ? -11.711 -56.930 18.766 1.00 45.31 186 PRO A O 1
ATOM 1414 N N . LYS A 1 187 ? -12.656 -55.169 19.812 1.00 50.56 187 LYS A N 1
ATOM 1415 C CA . LYS A 1 187 ? -14.024 -55.689 19.876 1.00 50.56 187 LYS A CA 1
ATOM 1416 C C . LYS A 1 187 ? -14.637 -55.839 18.481 1.00 50.56 187 LYS A C 1
ATOM 1418 O O . LYS A 1 187 ? -14.725 -54.897 17.702 1.00 50.56 187 LYS A O 1
ATOM 1423 N N . LYS A 1 188 ? -15.127 -57.055 18.259 1.00 47.22 188 LYS A N 1
ATOM 1424 C CA . LYS A 1 188 ? -16.085 -57.514 17.252 1.00 47.22 188 LYS A CA 1
ATOM 1425 C C . LYS A 1 188 ? -17.351 -56.636 17.316 1.00 47.22 188 LYS A C 1
ATOM 1427 O O . LYS A 1 188 ? -18.033 -56.651 18.338 1.00 47.22 188 LYS A O 1
ATOM 1432 N N . MET A 1 189 ? -17.658 -55.880 16.260 1.00 46.69 189 MET A N 1
ATOM 1433 C CA . MET A 1 189 ? -18.994 -55.306 16.060 1.00 46.69 189 MET A CA 1
ATOM 1434 C C . MET A 1 189 ? -19.868 -56.326 15.335 1.00 46.69 189 MET A C 1
ATOM 1436 O O . MET A 1 189 ? -19.504 -56.880 14.297 1.00 46.69 189 MET A O 1
ATOM 1440 N N . GLU A 1 190 ? -20.996 -56.602 15.970 1.00 45.38 190 GLU A N 1
ATOM 1441 C CA . GLU A 1 190 ? -22.028 -57.535 15.564 1.00 45.38 190 GLU A CA 1
ATOM 1442 C C . GLU A 1 190 ? -22.930 -56.879 14.514 1.00 45.38 190 GLU A C 1
ATOM 1444 O O . GLU A 1 190 ? -23.345 -55.727 14.645 1.00 45.38 190 GLU A O 1
ATOM 1449 N N . LYS A 1 191 ? -23.181 -57.635 13.444 1.00 40.06 191 LYS A N 1
ATOM 1450 C CA . LYS A 1 191 ? -24.081 -57.304 12.343 1.00 40.06 191 LYS A CA 1
ATOM 1451 C C . LYS A 1 191 ? -25.512 -57.184 12.862 1.00 40.06 191 LYS A C 1
ATOM 1453 O O . LYS A 1 191 ? -25.977 -58.069 13.577 1.00 40.06 191 LYS A O 1
ATOM 1458 N N . LYS A 1 192 ? -26.237 -56.162 12.408 1.00 44.88 192 LYS A N 1
ATOM 1459 C CA . LYS A 1 192 ? -27.695 -56.220 12.334 1.00 44.88 192 LYS A CA 1
ATOM 1460 C C . LYS A 1 192 ? -28.146 -55.774 10.951 1.00 44.88 192 LYS A C 1
ATOM 1462 O O . LYS A 1 192 ? -27.811 -54.683 10.498 1.00 44.88 192 LYS A O 1
ATOM 1467 N N . ASP A 1 193 ? -28.839 -56.702 10.310 1.00 42.38 193 ASP A N 1
ATOM 1468 C CA . ASP A 1 193 ? -29.433 -56.640 8.986 1.00 42.38 193 ASP A CA 1
ATOM 1469 C C . ASP A 1 193 ? -30.515 -55.558 8.867 1.00 42.38 193 ASP A C 1
ATOM 1471 O O . ASP A 1 193 ? -31.239 -55.269 9.822 1.00 42.38 193 ASP A O 1
ATOM 1475 N N . GLY A 1 194 ? -30.659 -55.009 7.660 1.00 39.59 194 GLY A N 1
ATOM 1476 C CA . GLY A 1 194 ? -31.755 -54.115 7.285 1.00 39.59 194 GLY A CA 1
ATOM 1477 C C . GLY A 1 194 ? -31.451 -53.365 5.992 1.00 39.59 194 GLY A C 1
ATOM 1478 O O . GLY A 1 194 ? -30.987 -52.231 6.033 1.00 39.59 194 GLY A O 1
ATOM 1479 N N . GLY A 1 195 ? -31.653 -54.028 4.852 1.00 36.09 195 GLY A N 1
ATOM 1480 C CA . GLY A 1 195 ? -31.307 -53.514 3.528 1.00 36.09 195 GLY A CA 1
ATOM 1481 C C . GLY A 1 195 ? -32.229 -52.428 2.968 1.00 36.09 195 GLY A C 1
ATOM 1482 O O . GLY A 1 195 ? -33.370 -52.263 3.398 1.00 36.09 195 GLY A O 1
ATOM 1483 N N . LYS A 1 196 ? -31.732 -51.748 1.932 1.00 39.56 196 LYS A N 1
ATOM 1484 C CA . LYS A 1 196 ? -32.469 -51.513 0.685 1.00 39.56 196 LYS A CA 1
ATOM 1485 C C . LYS A 1 196 ? -31.509 -51.084 -0.421 1.00 39.56 196 LYS A C 1
ATOM 1487 O O . LYS A 1 196 ? -30.689 -50.191 -0.238 1.00 39.56 196 LYS A O 1
ATOM 1492 N N . ASP A 1 197 ? -31.648 -51.785 -1.533 1.00 39.50 197 ASP A N 1
ATOM 1493 C CA . ASP A 1 197 ? -30.831 -51.768 -2.735 1.00 39.50 197 ASP A CA 1
ATOM 1494 C C . ASP A 1 197 ? -30.903 -50.448 -3.512 1.00 39.50 197 ASP A C 1
ATOM 1496 O O . ASP A 1 197 ? -31.969 -49.843 -3.636 1.00 39.50 197 ASP A O 1
ATOM 1500 N N . SER A 1 198 ? -29.773 -50.040 -4.093 1.00 46.38 198 SER A N 1
ATOM 1501 C CA . SER A 1 198 ? -29.681 -49.197 -5.295 1.00 46.38 198 SER A CA 1
ATOM 1502 C C . SER A 1 198 ? -28.276 -49.357 -5.890 1.00 46.38 198 SER A C 1
ATOM 1504 O O . SER A 1 198 ? -27.317 -48.761 -5.402 1.00 46.38 198 SER A O 1
ATOM 1506 N N . ASP A 1 199 ? -28.163 -50.204 -6.914 1.00 49.56 199 ASP A N 1
ATOM 1507 C CA . ASP A 1 199 ? -26.950 -50.462 -7.702 1.00 49.56 199 ASP A CA 1
ATOM 1508 C C . ASP A 1 199 ? -26.342 -49.194 -8.329 1.00 49.56 199 ASP A C 1
ATOM 1510 O O . ASP A 1 199 ? -27.071 -48.294 -8.761 1.00 49.56 199 ASP A O 1
ATOM 1514 N N . PRO A 1 200 ? -25.014 -49.194 -8.559 1.00 50.78 200 PRO A N 1
ATOM 1515 C CA . PRO A 1 200 ? -24.568 -48.897 -9.914 1.00 50.78 200 PRO A CA 1
ATOM 1516 C C . PRO A 1 200 ? -23.593 -49.939 -10.489 1.00 50.78 200 PRO A C 1
ATOM 1518 O O . PRO A 1 200 ? -22.580 -50.324 -9.911 1.00 50.78 200 PRO A O 1
ATOM 1521 N N . LYS A 1 201 ? -23.969 -50.329 -11.705 1.00 50.75 201 LYS A N 1
ATOM 1522 C CA . LYS A 1 201 ? -23.289 -51.046 -12.789 1.00 50.75 201 LYS A CA 1
ATOM 1523 C C . LYS A 1 201 ? -21.755 -50.839 -12.882 1.00 50.75 201 LYS A C 1
ATOM 1525 O O . LYS A 1 201 ? -21.313 -49.693 -12.848 1.00 50.75 201 LYS A O 1
ATOM 1530 N N . PRO A 1 202 ? -20.956 -51.905 -13.107 1.00 51.12 202 PRO A N 1
ATOM 1531 C CA . PRO A 1 202 ? -19.507 -51.807 -13.290 1.00 51.12 202 PRO A CA 1
ATOM 1532 C C . PRO A 1 202 ? -19.105 -51.573 -14.758 1.00 51.12 202 PRO A C 1
ATOM 1534 O O . PRO A 1 202 ? -19.669 -52.173 -15.677 1.00 51.12 202 PRO A O 1
ATOM 1537 N N . GLU A 1 203 ? -18.092 -50.731 -14.963 1.00 45.56 203 GLU A N 1
ATOM 1538 C CA . GLU A 1 203 ? -17.344 -50.605 -16.220 1.00 45.56 203 GLU A CA 1
ATOM 1539 C C . GLU A 1 203 ? -16.297 -51.731 -16.352 1.00 45.56 203 GLU A C 1
ATOM 1541 O O . GLU A 1 203 ? -15.716 -52.152 -15.344 1.00 45.56 203 GLU A O 1
ATOM 1546 N N . PRO A 1 204 ? -16.023 -52.231 -17.572 1.00 57.56 204 PRO A N 1
ATOM 1547 C CA . PRO A 1 204 ? -15.035 -53.277 -17.785 1.00 57.56 204 PRO A CA 1
ATOM 1548 C C . PRO A 1 204 ? -13.608 -52.715 -17.865 1.00 57.56 204 PRO A C 1
ATOM 1550 O O . PRO A 1 204 ? -13.308 -51.770 -18.592 1.00 57.56 204 PRO A O 1
ATOM 1553 N N . ARG A 1 205 ? -12.716 -53.378 -17.126 1.00 44.59 205 ARG A N 1
ATOM 1554 C CA . ARG A 1 205 ? -11.265 -53.395 -17.330 1.00 44.59 205 ARG A CA 1
ATOM 1555 C C . ARG A 1 205 ? -10.956 -54.368 -18.467 1.00 44.59 205 ARG A C 1
ATOM 1557 O O . ARG A 1 205 ? -11.193 -55.557 -18.284 1.00 44.59 205 ARG A O 1
ATOM 1564 N N . ASP A 1 206 ? -10.322 -53.888 -19.530 1.00 49.47 206 ASP A N 1
ATOM 1565 C CA . ASP A 1 206 ? -9.548 -54.721 -20.453 1.00 49.47 206 ASP A CA 1
ATOM 1566 C C . ASP A 1 206 ? -8.096 -54.237 -20.482 1.00 49.47 206 ASP A C 1
ATOM 1568 O O . ASP A 1 206 ? -7.803 -53.039 -20.475 1.00 49.47 206 ASP A O 1
ATOM 1572 N N . GLY A 1 207 ? -7.184 -55.203 -20.415 1.00 38.84 207 GLY A N 1
ATOM 1573 C CA . GLY A 1 207 ? -5.747 -54.998 -20.340 1.00 38.84 207 GLY A CA 1
ATOM 1574 C C . GLY A 1 207 ? -5.012 -55.182 -21.668 1.00 38.84 207 GLY A C 1
ATOM 1575 O O . GLY A 1 207 ? -5.556 -55.664 -22.651 1.00 38.84 207 GLY A O 1
ATOM 1576 N N . GLN A 1 208 ? -3.723 -54.837 -21.596 1.00 38.25 208 GLN A N 1
ATOM 1577 C CA . GLN A 1 208 ? -2.575 -55.434 -22.295 1.00 38.25 208 GLN A CA 1
ATOM 1578 C C . GLN A 1 208 ? -2.566 -55.510 -23.838 1.00 38.25 208 GLN A C 1
ATOM 1580 O O . GLN A 1 208 ? -3.072 -56.446 -24.436 1.00 38.25 208 GLN A O 1
ATOM 1585 N N . GLY A 1 209 ? -1.759 -54.612 -24.423 1.00 37.34 209 GLY A N 1
ATOM 1586 C CA . GLY A 1 209 ? -0.507 -54.974 -25.112 1.00 37.34 209 GLY A CA 1
ATOM 1587 C C . GLY A 1 209 ? -0.573 -55.388 -26.588 1.00 37.34 209 GLY A C 1
ATOM 1588 O O . GLY A 1 209 ? -1.155 -56.412 -26.909 1.00 37.34 209 GLY A O 1
ATOM 1589 N N . ALA A 1 210 ? 0.141 -54.654 -27.453 1.00 35.66 210 ALA A N 1
ATOM 1590 C CA . ALA A 1 210 ? 0.996 -55.204 -28.517 1.00 35.66 210 ALA A CA 1
ATOM 1591 C C . ALA A 1 210 ? 1.721 -54.095 -29.306 1.00 35.66 210 ALA A C 1
ATOM 1593 O O . ALA A 1 210 ? 1.256 -52.966 -29.437 1.00 35.66 210 ALA A O 1
ATOM 1594 N N . ASP A 1 211 ? 2.880 -54.491 -29.813 1.00 37.59 211 ASP A N 1
ATOM 1595 C CA . ASP A 1 211 ? 3.910 -53.790 -30.566 1.00 37.59 211 ASP A CA 1
ATOM 1596 C C . ASP A 1 211 ? 3.497 -53.026 -31.840 1.00 37.59 211 ASP A C 1
ATOM 1598 O O . ASP A 1 211 ? 2.626 -53.444 -32.600 1.00 37.59 211 ASP A O 1
ATOM 1602 N N . GLY A 1 212 ? 4.330 -52.039 -32.199 1.00 34.59 212 GLY A N 1
ATOM 1603 C CA . GLY A 1 212 ? 4.931 -52.043 -33.537 1.00 34.59 212 GLY A CA 1
ATOM 1604 C C . GLY A 1 212 ? 4.698 -50.838 -34.460 1.00 34.59 212 GLY A C 1
ATOM 1605 O O . GLY A 1 212 ? 3.581 -50.475 -34.797 1.00 34.59 212 GLY A O 1
ATOM 1606 N N . LYS A 1 213 ? 5.826 -50.381 -35.028 1.00 37.22 213 LYS A N 1
ATOM 1607 C CA . LYS A 1 213 ? 6.003 -49.727 -36.346 1.00 37.22 213 LYS A CA 1
ATOM 1608 C C . LYS A 1 213 ? 5.770 -48.213 -36.500 1.00 37.22 213 LYS A C 1
ATOM 1610 O O . LYS A 1 213 ? 4.779 -47.729 -37.030 1.00 37.22 213 LYS A O 1
ATOM 1615 N N . LYS A 1 214 ? 6.875 -47.514 -36.229 1.00 42.97 214 LYS A N 1
ATOM 1616 C CA . LYS A 1 214 ? 7.556 -46.511 -37.075 1.00 42.97 214 LYS A CA 1
ATOM 1617 C C . LYS A 1 214 ? 7.125 -46.512 -38.564 1.00 42.97 214 LYS A C 1
ATOM 1619 O O . LYS A 1 214 ? 7.299 -47.523 -39.248 1.00 42.97 214 LYS A O 1
ATOM 1624 N N . LYS A 1 215 ? 6.688 -45.357 -39.080 1.00 38.88 215 LYS A N 1
ATOM 1625 C CA . LYS A 1 215 ? 6.770 -44.988 -40.506 1.00 38.88 215 LYS A CA 1
ATOM 1626 C C . LYS A 1 215 ? 6.886 -43.467 -40.665 1.00 38.88 215 LYS A C 1
ATOM 1628 O O . LYS A 1 215 ? 6.008 -42.723 -40.246 1.00 38.88 215 LYS A O 1
ATOM 1633 N N . GLU A 1 216 ? 8.004 -43.059 -41.253 1.00 45.06 216 GLU A N 1
ATOM 1634 C CA . GLU A 1 216 ? 8.261 -41.743 -41.849 1.00 45.06 216 GLU A CA 1
ATOM 1635 C C . GLU A 1 216 ? 7.338 -41.509 -43.059 1.00 45.06 216 GLU A C 1
ATOM 1637 O O . GLU A 1 216 ? 6.773 -42.467 -43.602 1.00 45.06 216 GLU A O 1
ATOM 1642 N N . PRO A 1 217 ? 7.261 -40.264 -43.552 1.00 51.22 217 PRO A N 1
ATOM 1643 C CA . PRO A 1 217 ? 7.525 -40.111 -44.979 1.00 51.22 217 PRO A CA 1
ATOM 1644 C C . PRO A 1 217 ? 8.512 -38.977 -45.281 1.00 51.22 217 PRO A C 1
ATOM 1646 O O . PRO A 1 217 ? 8.331 -37.829 -44.877 1.00 51.22 217 PRO A O 1
ATOM 1649 N N . ALA A 1 218 ? 9.541 -39.333 -46.046 1.00 39.97 218 ALA A N 1
ATOM 1650 C CA . ALA A 1 218 ? 10.324 -38.421 -46.859 1.00 39.97 218 ALA A CA 1
ATOM 1651 C C . ALA A 1 218 ? 9.604 -38.167 -48.197 1.00 39.97 218 ALA A C 1
ATOM 1653 O O . ALA A 1 218 ? 9.015 -39.091 -48.752 1.00 39.97 218 ALA A O 1
ATOM 1654 N N . GLY A 1 219 ? 9.684 -36.922 -48.671 1.00 36.97 219 GLY A N 1
ATOM 1655 C CA . GLY A 1 219 ? 10.429 -36.582 -49.890 1.00 36.97 219 GLY A CA 1
ATOM 1656 C C . GLY A 1 219 ? 9.848 -36.922 -51.267 1.00 36.97 219 GLY A C 1
ATOM 1657 O O . GLY A 1 219 ? 9.580 -38.075 -51.572 1.00 36.97 219 GLY A O 1
ATOM 1658 N N . ASP A 1 220 ? 9.853 -35.874 -52.096 1.00 36.41 220 ASP A N 1
ATOM 1659 C CA . ASP A 1 220 ? 9.960 -35.844 -53.559 1.00 36.41 220 ASP A CA 1
ATOM 1660 C C . ASP A 1 220 ? 8.740 -36.211 -54.414 1.00 36.41 220 ASP A C 1
ATOM 1662 O O . ASP A 1 220 ? 8.359 -37.365 -54.555 1.00 36.41 220 ASP A O 1
ATOM 1666 N N . ASP A 1 221 ? 8.208 -35.201 -55.113 1.00 43.88 221 ASP A N 1
ATOM 1667 C CA . ASP A 1 221 ? 8.338 -35.208 -56.572 1.00 43.88 221 ASP A CA 1
ATOM 1668 C C . ASP A 1 221 ? 8.157 -33.805 -57.174 1.00 43.88 221 ASP A C 1
ATOM 1670 O O . ASP A 1 221 ? 7.148 -33.118 -57.001 1.00 43.88 221 ASP A O 1
ATOM 1674 N N . ALA A 1 222 ? 9.195 -33.396 -57.899 1.00 42.78 222 ALA A N 1
ATOM 1675 C CA . ALA A 1 222 ? 9.269 -32.205 -58.722 1.00 42.78 222 ALA A CA 1
ATOM 1676 C C . ALA A 1 222 ? 8.440 -32.361 -60.006 1.00 42.78 222 ALA A C 1
ATOM 1678 O O . ALA A 1 222 ? 8.412 -33.439 -60.599 1.00 42.78 222 ALA A O 1
ATOM 1679 N N . LYS A 1 223 ? 7.852 -31.257 -60.488 1.00 43.03 223 LYS A N 1
ATOM 1680 C CA . LYS A 1 223 ? 7.586 -30.998 -61.917 1.00 43.03 223 LYS A CA 1
ATOM 1681 C C . LYS A 1 223 ? 7.229 -29.523 -62.151 1.00 43.03 223 LYS A C 1
ATOM 1683 O O . LYS A 1 223 ? 6.092 -29.106 -61.970 1.00 43.03 223 LYS A O 1
ATOM 1688 N N . ASP A 1 224 ? 8.235 -28.767 -62.576 1.00 48.34 224 ASP A N 1
ATOM 1689 C CA . ASP A 1 224 ? 8.128 -27.621 -63.496 1.00 48.34 224 ASP A CA 1
ATOM 1690 C C . ASP A 1 224 ? 8.331 -28.190 -64.925 1.00 48.34 224 ASP A C 1
ATOM 1692 O O . ASP A 1 224 ? 9.052 -29.192 -65.051 1.00 48.34 224 ASP A O 1
ATOM 1696 N N . PRO A 1 225 ? 7.670 -27.684 -65.992 1.00 55.88 225 PRO A N 1
ATOM 1697 C CA . PRO A 1 225 ? 8.201 -26.525 -66.722 1.00 55.88 225 PRO A CA 1
ATOM 1698 C C . PRO A 1 225 ? 7.140 -25.566 -67.321 1.00 55.88 225 PRO A C 1
ATOM 1700 O O . PRO A 1 225 ? 6.239 -25.966 -68.056 1.00 55.88 225 PRO A O 1
ATOM 1703 N N . THR A 1 226 ? 7.330 -24.270 -67.070 1.00 43.44 226 THR A N 1
ATOM 1704 C CA . THR A 1 226 ? 7.426 -23.160 -68.058 1.00 43.44 226 THR A CA 1
ATOM 1705 C C . THR A 1 226 ? 6.663 -23.219 -69.408 1.00 43.44 226 THR A C 1
ATOM 1707 O O . THR A 1 226 ? 6.984 -24.005 -70.298 1.00 43.44 226 THR A O 1
ATOM 1710 N N . LYS A 1 227 ? 5.770 -22.227 -69.612 1.00 40.09 227 LYS A N 1
ATOM 1711 C CA . LYS A 1 227 ? 5.399 -21.460 -70.846 1.00 40.09 227 LYS A CA 1
ATOM 1712 C C . LYS A 1 227 ? 4.178 -20.591 -70.471 1.00 40.09 227 LYS A C 1
ATOM 1714 O O . LYS A 1 227 ? 3.294 -21.113 -69.813 1.00 40.09 227 LYS A O 1
ATOM 1719 N N . GLY A 1 228 ? 3.986 -19.317 -70.800 1.00 33.53 228 GLY A N 1
ATOM 1720 C CA . GLY A 1 228 ? 4.568 -18.329 -71.711 1.00 33.53 228 GLY A CA 1
ATOM 1721 C C . GLY A 1 228 ? 3.509 -17.210 -71.891 1.00 33.53 228 GLY A C 1
ATOM 1722 O O . GLY A 1 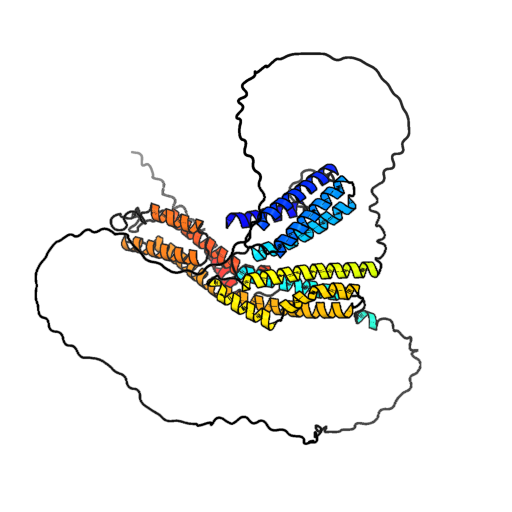228 ? 2.352 -17.438 -71.551 1.00 33.53 228 GLY A O 1
ATOM 1723 N N . ASP A 1 229 ? 3.916 -16.058 -72.440 1.00 34.09 229 ASP A N 1
ATOM 1724 C CA . ASP A 1 229 ? 3.120 -14.855 -72.797 1.00 34.09 229 ASP A CA 1
ATOM 1725 C C . ASP A 1 229 ? 2.548 -14.006 -71.640 1.00 34.09 229 ASP A C 1
ATOM 1727 O O . ASP A 1 229 ? 1.939 -14.512 -70.712 1.00 34.09 229 ASP A O 1
ATOM 1731 N N . GLY A 1 230 ? 2.692 -12.678 -71.584 1.00 33.75 230 GLY A N 1
ATOM 1732 C CA . GLY A 1 230 ? 3.006 -11.697 -72.626 1.00 33.75 230 GLY A CA 1
ATOM 1733 C C . GLY A 1 230 ? 1.832 -10.719 -72.794 1.00 33.75 230 GLY A C 1
ATOM 1734 O O . GLY A 1 230 ? 0.743 -11.145 -73.154 1.00 33.75 230 GLY A O 1
ATOM 1735 N N . GLY A 1 231 ? 2.061 -9.417 -72.573 1.00 32.78 231 GLY A N 1
ATOM 1736 C CA . GLY A 1 231 ? 1.300 -8.355 -73.254 1.00 32.78 231 GLY A CA 1
ATOM 1737 C C . GLY A 1 231 ? 0.296 -7.509 -72.453 1.00 32.78 231 GLY A C 1
ATOM 1738 O O . GLY A 1 231 ? -0.815 -7.932 -72.166 1.00 32.78 231 GLY A O 1
ATOM 1739 N N . ASP A 1 232 ? 0.703 -6.253 -72.245 1.00 36.84 232 ASP A N 1
ATOM 1740 C CA . ASP A 1 232 ? -0.045 -5.004 -72.481 1.00 36.84 232 ASP A CA 1
ATOM 1741 C C . ASP A 1 232 ? -1.239 -4.544 -71.613 1.00 36.84 232 ASP A C 1
ATOM 1743 O O . ASP A 1 232 ? -2.385 -4.965 -71.733 1.00 36.84 232 ASP A O 1
ATOM 1747 N N . ALA A 1 233 ? -0.928 -3.503 -70.830 1.00 42.94 233 ALA A N 1
ATOM 1748 C CA . ALA A 1 233 ? -1.547 -2.172 -70.809 1.00 42.94 233 ALA A CA 1
ATOM 1749 C C . ALA A 1 233 ? -3.027 -1.999 -71.216 1.00 42.94 233 ALA A C 1
ATOM 1751 O O . ALA A 1 233 ? -3.393 -2.120 -72.386 1.00 42.94 233 ALA A O 1
ATOM 1752 N N . LYS A 1 234 ? -3.816 -1.429 -70.289 1.00 39.12 234 LYS A N 1
ATOM 1753 C CA . LYS A 1 234 ? -4.676 -0.264 -70.576 1.00 39.12 234 LYS A CA 1
ATOM 1754 C C . LYS A 1 234 ? -5.156 0.453 -69.311 1.00 39.12 234 LYS A C 1
ATOM 1756 O O . LYS A 1 234 ? -5.802 -0.130 -68.447 1.00 39.12 234 LYS A O 1
ATOM 1761 N N . ASP A 1 235 ? -4.874 1.752 -69.291 1.00 44.94 235 ASP A N 1
ATOM 1762 C CA . ASP A 1 235 ? -5.610 2.798 -68.583 1.00 44.94 235 ASP A CA 1
ATOM 1763 C C . ASP A 1 235 ? -7.132 2.639 -68.714 1.00 44.94 235 ASP A C 1
ATOM 1765 O O . ASP A 1 235 ? -7.630 2.402 -69.821 1.00 44.94 235 ASP A O 1
ATOM 1769 N N . LYS A 1 236 ? -7.859 2.914 -67.619 1.00 42.00 236 LYS A N 1
ATOM 1770 C CA . LYS A 1 236 ? -8.921 3.943 -67.544 1.00 42.00 236 LYS A CA 1
ATOM 1771 C C . LYS A 1 236 ? -9.625 3.934 -66.179 1.00 42.00 236 LYS A C 1
ATOM 1773 O O . LYS A 1 236 ? -10.370 3.024 -65.849 1.00 42.0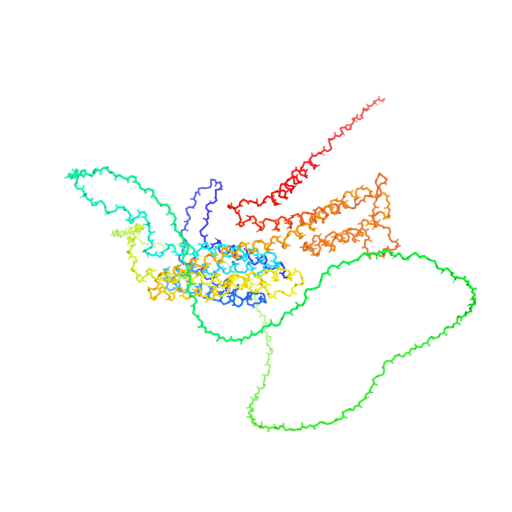0 236 LYS A O 1
ATOM 1778 N N . ASN A 1 237 ? -9.370 4.998 -65.420 1.00 38.25 237 ASN A N 1
ATOM 1779 C CA . ASN A 1 237 ? -10.363 5.948 -64.909 1.00 38.25 237 ASN A CA 1
ATOM 1780 C C . ASN A 1 237 ? -11.807 5.431 -64.735 1.00 38.25 237 ASN A C 1
ATOM 1782 O O . ASN A 1 237 ? -12.512 5.311 -65.731 1.00 38.25 237 ASN A O 1
ATOM 1786 N N . GLU A 1 238 ? -12.294 5.313 -63.494 1.00 35.41 238 GLU A N 1
ATOM 1787 C CA . GLU A 1 238 ? -13.669 5.724 -63.194 1.00 35.41 238 GLU A CA 1
ATOM 1788 C C . GLU A 1 238 ? -13.905 6.063 -61.716 1.00 35.41 238 GLU A C 1
ATOM 1790 O O . GLU A 1 238 ? -13.319 5.512 -60.788 1.00 35.41 238 GLU A O 1
ATOM 1795 N N . LYS A 1 239 ? -14.756 7.072 -61.556 1.00 43.22 239 LYS A N 1
ATOM 1796 C CA . LYS A 1 239 ? -14.992 7.938 -60.409 1.00 43.22 239 LYS A CA 1
ATOM 1797 C C . LYS A 1 239 ? -16.499 7.940 -60.179 1.00 43.22 239 LYS A C 1
ATOM 1799 O O . LYS A 1 239 ? -17.201 8.535 -60.984 1.00 43.22 239 LYS A O 1
ATOM 1804 N N . THR A 1 240 ? -16.987 7.360 -59.086 1.00 37.41 240 THR A N 1
ATOM 1805 C CA . THR A 1 240 ? -18.373 7.492 -58.575 1.00 37.41 240 THR A CA 1
ATOM 1806 C C . THR A 1 240 ? -18.333 7.098 -57.087 1.00 37.41 240 THR A C 1
ATOM 1808 O O . THR A 1 240 ? -17.847 6.018 -56.787 1.00 37.41 240 THR A O 1
ATOM 1811 N N . GLY A 1 241 ? -18.667 7.899 -56.069 1.00 33.50 241 GLY A N 1
ATOM 1812 C CA . GLY A 1 241 ? -19.838 8.758 -55.872 1.00 33.50 241 GLY A CA 1
ATOM 1813 C C . GLY A 1 241 ? -20.934 7.968 -55.125 1.00 33.50 241 GLY A C 1
ATOM 1814 O O . GLY A 1 241 ? -21.556 7.127 -55.770 1.00 33.50 241 GLY A O 1
ATOM 1815 N N . PRO A 1 242 ? -21.194 8.181 -53.814 1.00 48.34 242 PRO A N 1
ATOM 1816 C CA . PRO A 1 242 ? -22.243 7.451 -53.099 1.00 48.34 242 PRO A CA 1
ATOM 1817 C C . PRO A 1 242 ? -23.615 8.119 -53.289 1.00 48.34 242 PRO A C 1
ATOM 1819 O O . PRO A 1 242 ? -23.778 9.316 -53.049 1.00 48.34 242 PRO A O 1
ATOM 1822 N N . LYS A 1 243 ? -24.610 7.333 -53.719 1.00 41.81 243 LYS A N 1
ATOM 1823 C CA . LYS A 1 243 ? -26.026 7.723 -53.767 1.00 41.81 243 LYS A CA 1
ATOM 1824 C C . LYS A 1 243 ? -26.757 7.219 -52.521 1.00 41.81 243 LYS A C 1
ATOM 1826 O O . LYS A 1 243 ? -26.743 6.027 -52.232 1.00 41.81 243 LYS A O 1
ATOM 1831 N N . ASN A 1 244 ? -27.431 8.148 -51.849 1.00 40.91 244 ASN A N 1
ATOM 1832 C CA . ASN A 1 244 ? -28.579 7.898 -50.982 1.00 40.91 244 ASN A CA 1
ATOM 1833 C C . ASN A 1 244 ? -29.780 7.410 -51.811 1.00 40.91 244 ASN A C 1
ATOM 1835 O O . ASN A 1 244 ? -29.926 7.848 -52.954 1.00 40.91 244 ASN A O 1
ATOM 1839 N N . ALA A 1 245 ? -30.653 6.602 -51.197 1.00 37.19 245 ALA A N 1
ATOM 1840 C CA . ALA A 1 245 ? -32.082 6.896 -50.980 1.00 37.19 245 ALA A CA 1
ATOM 1841 C C . ALA A 1 245 ? -32.961 5.626 -50.932 1.00 37.19 245 ALA A C 1
ATOM 1843 O O . ALA A 1 245 ? -32.816 4.741 -51.769 1.00 37.19 245 ALA A O 1
ATOM 1844 N N . ASP A 1 246 ? -33.898 5.653 -49.973 1.00 34.75 246 ASP A N 1
ATOM 1845 C CA . ASP A 1 246 ? -35.231 5.023 -49.935 1.00 34.75 246 ASP A CA 1
ATOM 1846 C C . ASP A 1 246 ? -35.333 3.483 -49.938 1.00 34.75 246 ASP A C 1
ATOM 1848 O O . ASP A 1 246 ? -34.724 2.786 -50.732 1.00 34.75 246 ASP A O 1
ATOM 1852 N N . GLY A 1 247 ? -36.132 2.818 -49.102 1.00 32.81 247 GLY A N 1
ATOM 1853 C CA . GLY A 1 247 ? -37.230 3.240 -48.235 1.00 32.81 247 GLY A CA 1
ATOM 1854 C C . GLY A 1 247 ? -38.312 2.147 -48.253 1.00 32.81 247 GLY A C 1
ATOM 1855 O O . GLY A 1 247 ? -38.652 1.678 -49.334 1.00 32.81 247 GLY A O 1
ATOM 1856 N N . LYS A 1 248 ? -38.831 1.733 -47.083 1.00 35.19 248 LYS A N 1
ATOM 1857 C CA . LYS A 1 248 ? -40.241 1.334 -46.817 1.00 35.19 248 LYS A CA 1
ATOM 1858 C C . LYS A 1 248 ? -40.408 0.550 -45.503 1.00 35.19 248 LYS A C 1
ATOM 1860 O O . LYS A 1 248 ? -39.973 -0.589 -45.381 1.00 35.19 248 LYS A O 1
ATOM 1865 N N . SER A 1 249 ? -41.122 1.174 -44.565 1.00 42.75 249 SER A N 1
ATOM 1866 C CA . SER A 1 249 ? -41.991 0.574 -43.523 1.00 42.75 249 SER A CA 1
ATOM 1867 C C . SER A 1 249 ? -43.240 -0.095 -44.171 1.00 42.75 249 SER A C 1
ATOM 1869 O O . SER A 1 249 ? -43.280 -0.083 -45.407 1.00 42.75 249 SER A O 1
ATOM 1871 N N . PRO A 1 250 ? -44.321 -0.567 -43.476 1.00 58.12 250 PRO A N 1
ATOM 1872 C CA . PRO A 1 250 ? -44.713 -0.633 -42.034 1.00 58.12 250 PRO A CA 1
ATOM 1873 C C . PRO A 1 250 ? -45.361 -2.035 -41.694 1.00 58.12 250 PRO A C 1
ATOM 1875 O O . PRO A 1 250 ? -44.973 -2.970 -42.398 1.00 58.12 250 PRO A O 1
ATOM 1878 N N . PRO A 1 251 ? -46.335 -2.287 -40.758 1.00 58.09 251 PRO A N 1
ATOM 1879 C CA . PRO A 1 251 ? -47.047 -1.485 -39.721 1.00 58.09 251 PRO A CA 1
ATOM 1880 C C . PRO A 1 251 ? -47.048 -2.101 -38.285 1.00 58.09 251 PRO A C 1
ATOM 1882 O O . PRO A 1 251 ? -46.762 -3.276 -38.097 1.00 58.09 251 PRO A O 1
ATOM 1885 N N . GLU A 1 252 ? -47.118 -1.316 -37.200 1.00 40.00 252 GLU A N 1
ATOM 1886 C CA . GLU A 1 252 ? -48.276 -0.647 -36.547 1.00 40.00 252 GLU A CA 1
ATOM 1887 C C . GLU A 1 252 ? -49.127 -1.571 -35.642 1.00 40.00 252 GLU A C 1
ATOM 1889 O O . GLU A 1 252 ? -49.838 -2.455 -36.117 1.00 40.00 252 GLU A O 1
ATOM 1894 N N . LYS A 1 253 ? -49.099 -1.312 -34.323 1.00 37.00 253 LYS A N 1
ATOM 1895 C CA . LYS A 1 253 ? -50.259 -1.448 -33.426 1.00 37.00 253 LYS A CA 1
ATOM 1896 C C . LYS A 1 253 ? -50.120 -0.548 -32.192 1.00 37.00 253 LYS A C 1
ATOM 1898 O O . LYS A 1 253 ? -49.047 -0.385 -31.623 1.00 37.00 253 LYS A O 1
ATOM 1903 N N . THR A 1 254 ? -51.254 0.053 -31.876 1.00 42.09 254 THR A N 1
ATOM 1904 C CA . THR A 1 254 ? -51.577 1.202 -31.026 1.00 42.09 254 THR A CA 1
ATOM 1905 C C . THR A 1 254 ? -52.092 0.804 -29.635 1.00 42.09 254 THR A C 1
ATOM 1907 O O . THR A 1 254 ? -52.480 -0.342 -29.445 1.00 42.09 254 THR A O 1
ATOM 1910 N N . GLU A 1 255 ? -52.154 1.805 -28.736 1.00 34.47 255 GLU A N 1
ATOM 1911 C CA . GLU A 1 255 ? -52.931 1.975 -27.473 1.00 34.47 255 GLU A CA 1
ATOM 1912 C C . GLU A 1 255 ? -52.001 2.373 -26.301 1.00 34.47 255 GLU A C 1
ATOM 1914 O O . GLU A 1 255 ? -50.954 1.772 -26.127 1.00 34.47 255 GLU A O 1
ATOM 1919 N N . LYS A 1 256 ? -52.255 3.361 -25.428 1.00 41.59 256 LYS A N 1
ATOM 1920 C CA . LYS A 1 256 ? -53.384 4.278 -25.188 1.00 41.59 256 LYS A CA 1
ATOM 1921 C C . LYS A 1 256 ? -52.881 5.423 -24.280 1.00 41.59 256 LYS A C 1
ATOM 1923 O O . LYS A 1 256 ? -52.105 5.176 -23.363 1.00 41.59 256 LYS A O 1
ATOM 1928 N N . LYS A 1 257 ? -53.353 6.652 -24.516 1.00 43.66 257 LYS A N 1
ATOM 1929 C CA . LYS A 1 257 ? -53.193 7.835 -23.644 1.00 43.66 257 LYS A CA 1
ATOM 1930 C C . LYS A 1 257 ? -54.049 7.737 -22.372 1.00 43.66 257 LYS A C 1
ATOM 1932 O O . LYS A 1 257 ? -55.142 7.171 -22.423 1.00 43.66 257 LYS A O 1
ATOM 1937 N N . LYS A 1 258 ? -53.627 8.434 -21.308 1.00 42.03 258 LYS A N 1
ATOM 1938 C CA . LYS A 1 258 ? -54.540 9.158 -20.408 1.00 42.03 258 LYS A CA 1
ATOM 1939 C C . LYS A 1 258 ? -53.884 10.439 -19.877 1.00 42.03 258 LYS A C 1
ATOM 1941 O O . LYS A 1 258 ? -52.684 10.458 -19.622 1.00 42.03 258 LYS A O 1
ATOM 1946 N N . ASP A 1 259 ? -54.706 11.476 -19.799 1.00 49.09 259 ASP A N 1
ATOM 1947 C CA . ASP A 1 259 ? -54.393 12.903 -19.694 1.00 49.09 259 ASP A CA 1
ATOM 1948 C C . ASP A 1 259 ? -54.282 13.432 -18.246 1.00 49.09 259 ASP A C 1
ATOM 1950 O O . ASP A 1 259 ? -54.685 12.754 -17.300 1.00 49.09 259 ASP A O 1
ATOM 1954 N N . GLY A 1 260 ? -53.802 14.678 -18.114 1.00 33.69 260 GLY A N 1
ATOM 1955 C CA . GLY A 1 260 ? -53.918 15.545 -16.926 1.00 33.69 260 GLY A CA 1
ATOM 1956 C C . GLY A 1 260 ? -52.733 16.519 -16.806 1.00 33.69 260 GLY A C 1
ATOM 1957 O O . GLY A 1 260 ? -51.705 16.148 -16.259 1.00 33.69 260 GLY A O 1
ATOM 1958 N N . GLU A 1 261 ? -52.692 17.623 -17.562 1.00 37.03 261 GLU A N 1
ATOM 1959 C CA . GLU A 1 261 ? -53.135 18.989 -17.186 1.00 37.03 261 GLU A CA 1
ATOM 1960 C C . GLU A 1 261 ? -52.443 19.613 -15.955 1.00 37.03 261 GLU A C 1
ATOM 1962 O O . GLU A 1 261 ? -52.604 19.150 -14.830 1.00 37.03 261 GLU A O 1
ATOM 1967 N N . GLY A 1 262 ? -51.736 20.733 -16.186 1.00 34.16 262 GLY A N 1
ATOM 1968 C CA . GLY A 1 262 ? -51.241 21.649 -15.151 1.00 34.16 262 GLY A CA 1
ATOM 1969 C C . GLY A 1 262 ? -50.116 22.584 -15.625 1.00 34.16 262 GLY A C 1
ATOM 1970 O O . GLY A 1 262 ? -48.948 22.289 -15.395 1.00 34.16 262 GLY A O 1
ATOM 1971 N N . GLY A 1 263 ? -50.463 23.698 -16.291 1.00 36.69 263 GLY A N 1
ATOM 1972 C CA . GLY A 1 263 ? -49.570 24.857 -16.514 1.00 36.69 263 GLY A CA 1
ATOM 1973 C C . GLY A 1 263 ? -49.219 25.558 -15.188 1.00 36.69 263 GLY A C 1
ATOM 1974 O O . GLY A 1 263 ? -49.883 25.319 -14.186 1.00 36.69 263 GLY A O 1
ATOM 1975 N N . THR A 1 264 ? -48.181 26.389 -15.076 1.00 35.53 264 THR A N 1
ATOM 1976 C CA . THR A 1 264 ? -48.020 27.687 -15.758 1.00 35.53 264 THR A CA 1
ATOM 1977 C C . THR A 1 264 ? -46.561 28.182 -15.751 1.00 35.53 264 THR A C 1
ATOM 1979 O O . THR A 1 264 ? -45.894 28.149 -14.720 1.00 35.53 264 THR A O 1
ATOM 1982 N N . ASP A 1 265 ? -46.136 28.722 -16.895 1.00 44.75 265 ASP A N 1
ATOM 1983 C CA . ASP A 1 265 ? -45.088 29.744 -17.117 1.00 44.75 265 ASP A CA 1
ATOM 1984 C C . ASP A 1 265 ? -45.360 31.047 -16.302 1.00 44.75 265 ASP A C 1
ATOM 1986 O O . ASP A 1 265 ? -46.525 31.254 -15.942 1.00 44.75 265 ASP A O 1
ATOM 1990 N N . PRO A 1 266 ? -44.386 31.965 -16.030 1.00 55.34 266 PRO A N 1
ATOM 1991 C CA . PRO A 1 266 ? -43.670 32.658 -17.108 1.00 55.34 266 PRO A CA 1
ATOM 1992 C C . PRO A 1 266 ? -42.211 33.124 -16.896 1.00 55.34 266 PRO A C 1
ATOM 1994 O O . PRO A 1 266 ? -41.770 33.600 -15.855 1.00 55.34 266 PRO A O 1
ATOM 1997 N N . LYS A 1 267 ? -41.527 33.077 -18.039 1.00 52.22 267 LYS A N 1
ATOM 1998 C CA . LYS A 1 267 ? -40.463 33.924 -18.600 1.00 52.22 267 LYS A CA 1
ATOM 1999 C C . LYS A 1 267 ? -40.433 35.403 -18.153 1.00 52.22 267 LYS A C 1
ATOM 2001 O O . LYS A 1 267 ? -41.411 36.117 -18.360 1.00 52.22 267 LYS A O 1
ATOM 2006 N N . SER A 1 268 ? -39.246 35.884 -17.759 1.00 37.72 268 SER A N 1
ATOM 2007 C CA . SER A 1 268 ? -38.755 37.255 -18.031 1.00 37.72 268 SER A CA 1
ATOM 2008 C C . SER A 1 268 ? -37.260 37.426 -17.682 1.00 37.72 268 SER A C 1
ATOM 2010 O O . SER A 1 268 ? -36.891 37.419 -16.512 1.00 37.72 268 SER A O 1
ATOM 2012 N N . GLU A 1 269 ? -36.419 37.606 -18.708 1.00 43.38 269 GLU A N 1
ATOM 2013 C CA . GLU A 1 269 ? -35.227 38.490 -18.697 1.00 43.38 269 GLU A CA 1
ATOM 2014 C C . GLU A 1 269 ? -35.689 39.975 -18.704 1.00 43.38 269 GLU A C 1
ATOM 2016 O O . GLU A 1 269 ? -36.902 40.183 -18.837 1.00 43.38 269 GLU A O 1
ATOM 2021 N N . PRO A 1 270 ? -34.828 41.027 -18.684 1.00 56.97 270 PRO A N 1
ATOM 2022 C CA . PRO A 1 270 ? -33.351 41.120 -18.619 1.00 56.97 270 PRO A CA 1
ATOM 2023 C C . PRO A 1 270 ? -32.870 42.133 -17.539 1.00 56.97 270 PRO A C 1
ATOM 2025 O O . PRO A 1 270 ? -33.695 42.693 -16.824 1.00 56.97 270 PRO A O 1
ATOM 2028 N N . ASN A 1 271 ? -31.558 42.405 -17.415 1.00 38.69 271 ASN A N 1
ATOM 2029 C CA . ASN A 1 271 ? -30.972 43.738 -17.691 1.00 38.69 271 ASN A CA 1
ATOM 2030 C C . ASN A 1 271 ? -29.491 43.849 -17.259 1.00 38.69 271 ASN A C 1
ATOM 2032 O O . ASN A 1 271 ? -29.137 43.568 -16.113 1.00 38.69 271 ASN A O 1
ATOM 2036 N N . ASP A 1 272 ? -28.669 44.344 -18.184 1.00 45.03 272 ASP A N 1
ATOM 2037 C CA . ASP A 1 272 ? -27.311 44.846 -17.981 1.00 45.03 272 ASP A CA 1
ATOM 2038 C C . ASP A 1 272 ? -27.328 46.221 -17.291 1.00 45.03 272 ASP A C 1
ATOM 2040 O O . ASP A 1 272 ? -28.192 47.060 -17.550 1.00 45.03 272 ASP A O 1
ATOM 2044 N N . GLY A 1 273 ? -26.330 46.483 -16.443 1.00 36.44 273 GLY A N 1
ATOM 2045 C CA . GLY A 1 273 ? -26.158 47.761 -15.753 1.00 36.44 273 GLY A CA 1
ATOM 2046 C C . GLY A 1 273 ? -24.690 48.150 -15.606 1.00 36.44 273 GLY A C 1
ATOM 2047 O O . GLY A 1 273 ? -24.001 47.693 -14.699 1.00 36.44 273 GLY A O 1
ATOM 2048 N N . GLN A 1 274 ? -24.236 49.028 -16.503 1.00 37.34 274 GLN A N 1
ATOM 2049 C CA . GLN A 1 274 ? -23.006 49.817 -16.403 1.00 37.34 274 GLN A CA 1
ATOM 2050 C C . GLN A 1 274 ? -22.998 50.697 -15.141 1.00 37.34 274 GLN A C 1
ATOM 2052 O O . GLN A 1 274 ? -23.994 51.342 -14.822 1.00 37.34 274 GLN A O 1
ATOM 2057 N N . GLY A 1 275 ? -21.835 50.819 -14.496 1.00 34.06 275 GLY A N 1
ATOM 2058 C CA . GLY A 1 275 ? -21.583 51.781 -13.423 1.00 34.06 275 GLY A CA 1
ATOM 2059 C C . GLY A 1 275 ? -20.138 52.274 -13.452 1.00 34.06 275 GLY A C 1
ATOM 2060 O O . GLY A 1 275 ? -19.206 51.563 -13.097 1.00 34.06 275 GLY A O 1
ATOM 2061 N N . THR A 1 276 ? -19.970 53.498 -13.931 1.00 34.66 276 THR A N 1
ATOM 2062 C CA . THR A 1 276 ? -18.729 54.251 -14.135 1.00 34.66 276 THR A CA 1
ATOM 2063 C C . THR A 1 276 ? -18.178 54.891 -12.853 1.00 34.66 276 THR A C 1
ATOM 2065 O O . THR A 1 276 ? -18.933 55.540 -12.143 1.00 34.66 276 THR A O 1
ATOM 2068 N N . GLY A 1 277 ? -16.850 54.834 -12.673 1.00 34.34 277 GLY A N 1
ATOM 2069 C CA . GLY A 1 277 ? -15.959 55.965 -12.337 1.00 34.34 277 GLY A CA 1
ATOM 2070 C C . GLY A 1 277 ? -16.041 56.671 -10.969 1.00 34.34 277 GLY A C 1
ATOM 2071 O O . GLY A 1 277 ? -17.083 57.173 -10.571 1.00 34.34 277 GLY A O 1
ATOM 2072 N N . GLY A 1 278 ? -14.879 56.882 -10.324 1.00 32.66 278 GLY A N 1
ATOM 2073 C CA . GLY A 1 278 ? -14.771 57.890 -9.257 1.00 32.66 278 GLY A CA 1
ATOM 2074 C C . GLY A 1 278 ? -13.509 57.904 -8.381 1.00 32.66 278 GLY A C 1
ATOM 2075 O O . GLY A 1 278 ? -13.533 57.390 -7.278 1.00 32.66 278 GLY A O 1
ATOM 2076 N N . LYS A 1 279 ? -12.463 58.594 -8.859 1.00 37.25 279 LYS A N 1
ATOM 2077 C CA . LYS A 1 279 ? -11.509 59.467 -8.123 1.00 37.25 279 LYS A CA 1
ATOM 2078 C C . LYS A 1 279 ? -10.807 59.004 -6.822 1.00 37.25 279 LYS A C 1
ATOM 2080 O O . LYS A 1 279 ? -11.321 59.119 -5.720 1.00 37.25 279 LYS A O 1
ATOM 2085 N N . LYS A 1 280 ? -9.508 58.732 -6.993 1.00 39.91 280 LYS A N 1
ATOM 2086 C CA . LYS A 1 280 ? -8.331 59.434 -6.421 1.00 39.91 280 LYS A CA 1
ATOM 2087 C C . LYS A 1 280 ? -8.606 60.584 -5.418 1.00 39.91 280 LYS A C 1
ATOM 2089 O O . LYS A 1 280 ? -9.163 61.605 -5.822 1.00 39.91 280 LYS A O 1
ATOM 2094 N N . GLN A 1 281 ? -8.041 60.493 -4.208 1.00 39.38 281 GLN A N 1
ATOM 2095 C CA . GLN A 1 281 ? -7.480 61.642 -3.480 1.00 39.38 281 GLN A CA 1
ATOM 2096 C C . GLN A 1 281 ? -6.457 61.191 -2.420 1.00 39.38 281 GLN A C 1
ATOM 2098 O O . GLN A 1 281 ? -6.809 60.610 -1.400 1.00 39.38 281 GLN A O 1
ATOM 2103 N N . GLU A 1 282 ? -5.184 61.470 -2.703 1.00 41.66 282 GLU A N 1
ATOM 2104 C CA . GLU A 1 282 ? -4.144 61.711 -1.700 1.00 41.66 282 GLU A CA 1
ATOM 2105 C C . GLU A 1 282 ? -4.510 62.973 -0.905 1.00 41.66 282 GLU A C 1
ATOM 2107 O O . GLU A 1 282 ? -4.992 63.946 -1.499 1.00 41.66 282 GLU A O 1
ATOM 2112 N N . LYS A 1 283 ? -4.239 62.978 0.404 1.00 44.88 283 LYS A N 1
ATOM 2113 C CA . LYS A 1 283 ? -3.790 64.178 1.115 1.00 44.88 283 LYS A CA 1
ATOM 2114 C C . LYS A 1 283 ? -3.150 63.838 2.460 1.00 44.88 283 LYS A C 1
ATOM 2116 O O . LYS A 1 283 ? -3.774 63.259 3.342 1.00 44.88 283 LYS A O 1
ATOM 2121 N N . ASP A 1 284 ? -1.889 64.230 2.507 1.00 43.09 284 ASP A N 1
ATOM 2122 C CA . ASP A 1 284 ? -1.013 64.579 3.618 1.00 43.09 284 ASP A CA 1
ATOM 2123 C C . ASP A 1 284 ? -1.684 65.094 4.902 1.00 43.09 284 ASP A C 1
ATOM 2125 O O . ASP A 1 284 ? -2.693 65.799 4.852 1.00 43.09 284 ASP A O 1
ATOM 2129 N N . GLY A 1 285 ? -0.967 64.908 6.016 1.00 35.25 285 GLY A N 1
ATOM 2130 C CA . GLY A 1 285 ? -0.564 66.073 6.811 1.00 35.25 285 GLY A CA 1
ATOM 2131 C C . GLY A 1 285 ? -0.988 66.112 8.278 1.00 35.25 285 GLY A C 1
ATOM 2132 O O . GLY A 1 285 ? -2.126 66.440 8.586 1.00 35.25 285 GLY A O 1
ATOM 2133 N N . ASP A 1 286 ? 0.023 65.909 9.125 1.00 34.91 286 ASP A N 1
ATOM 2134 C CA . ASP A 1 286 ? 0.375 66.710 10.308 1.00 34.91 286 ASP A CA 1
ATOM 2135 C C . ASP A 1 286 ? -0.373 66.601 11.654 1.00 34.91 286 ASP A C 1
ATOM 2137 O O . ASP A 1 286 ? -1.566 66.850 11.799 1.00 34.91 286 ASP A O 1
ATOM 2141 N N . ASP A 1 287 ? 0.474 66.324 12.659 1.00 41.78 287 ASP A N 1
ATOM 2142 C CA . ASP A 1 287 ? 0.606 66.982 13.967 1.00 41.78 287 ASP A CA 1
ATOM 2143 C C . ASP A 1 287 ? -0.636 67.214 14.834 1.00 41.78 287 ASP A C 1
ATOM 2145 O O . ASP A 1 287 ? -1.343 68.190 14.623 1.00 41.78 287 ASP A O 1
ATOM 2149 N N . VAL A 1 288 ? -0.726 66.500 15.973 1.00 44.06 288 VAL A N 1
ATOM 2150 C CA . VAL A 1 288 ? -0.955 67.127 17.298 1.00 44.06 288 VAL A CA 1
ATOM 2151 C C . VAL A 1 288 ? -0.330 66.284 18.432 1.00 44.06 288 VAL A C 1
ATOM 2153 O O . VAL A 1 288 ? -0.870 65.272 18.861 1.00 44.06 288 VAL A O 1
ATOM 2156 N N . LYS A 1 289 ? 0.834 66.743 18.903 1.00 40.62 289 LYS A N 1
ATOM 2157 C CA . LYS A 1 289 ? 1.236 66.984 20.307 1.00 40.62 289 LYS A CA 1
ATOM 2158 C C . LYS A 1 289 ? 0.426 66.352 21.469 1.00 40.62 289 LYS A C 1
ATOM 2160 O O . LYS A 1 289 ? -0.709 66.739 21.731 1.00 40.62 289 LYS A O 1
ATOM 2165 N N . ASP A 1 290 ? 1.141 65.576 22.292 1.00 48.06 290 ASP A N 1
ATOM 2166 C CA . ASP A 1 290 ? 1.071 65.575 23.773 1.00 48.06 290 ASP A CA 1
ATOM 2167 C C . ASP A 1 290 ? 1.075 67.018 24.345 1.00 48.06 290 ASP A C 1
ATOM 2169 O O . ASP A 1 290 ? 1.685 67.883 23.706 1.00 48.06 290 ASP A O 1
ATOM 2173 N N . PRO A 1 291 ? 0.545 67.335 25.557 1.00 58.72 291 PRO A N 1
ATOM 2174 C CA . PRO A 1 291 ? 0.712 66.521 26.770 1.00 58.72 291 PRO A CA 1
ATOM 2175 C C . PRO A 1 291 ? -0.457 66.577 27.785 1.00 58.72 291 PRO A C 1
ATOM 2177 O O . PRO A 1 291 ? -1.416 67.324 27.630 1.00 58.72 291 PRO A O 1
ATOM 2180 N N . MET A 1 292 ? -0.261 65.853 28.894 1.00 43.09 292 MET A N 1
ATOM 2181 C CA . MET A 1 292 ? -0.638 66.190 30.282 1.00 43.09 292 MET A CA 1
ATOM 2182 C C . MET A 1 292 ? -1.499 65.153 31.030 1.00 43.09 292 MET A C 1
ATOM 2184 O O . MET A 1 292 ? -2.704 65.052 30.861 1.00 43.09 292 MET A O 1
ATOM 2188 N N . GLN A 1 293 ? -0.821 64.523 32.000 1.00 43.69 293 GLN A N 1
ATOM 2189 C CA . GLN A 1 293 ? -1.040 64.778 33.432 1.00 43.69 293 GLN A CA 1
ATOM 2190 C C . GLN A 1 293 ? -2.110 63.953 34.161 1.00 43.69 293 GLN A C 1
ATOM 2192 O O . GLN A 1 293 ? -3.304 64.189 34.056 1.00 43.69 293 GLN A O 1
ATOM 2197 N N . GLY A 1 294 ? -1.601 63.144 35.097 1.00 35.50 294 GLY A N 1
ATOM 2198 C CA . GLY A 1 294 ? -2.130 63.091 36.459 1.00 35.50 294 GLY A CA 1
ATOM 2199 C C . GLY A 1 294 ? -3.042 61.912 36.773 1.00 35.50 294 GLY A C 1
ATOM 2200 O O . GLY A 1 294 ? -4.134 61.795 36.236 1.00 35.50 294 GLY A O 1
ATOM 2201 N N . GLY A 1 295 ? -2.624 61.089 37.734 1.00 36.97 295 GLY A N 1
ATOM 2202 C CA . GLY A 1 295 ? -3.510 60.110 38.356 1.00 36.97 295 GLY A CA 1
ATOM 2203 C C . GLY A 1 295 ? -2.767 59.042 39.139 1.00 36.97 295 GLY A C 1
ATOM 2204 O O . GLY A 1 295 ? -2.742 57.890 38.726 1.00 36.97 295 GLY A O 1
ATOM 2205 N N . GLY A 1 296 ? -2.138 59.433 40.250 1.00 39.75 296 GLY A N 1
ATOM 2206 C CA . GLY A 1 296 ? -1.674 58.485 41.258 1.00 39.75 296 GLY A CA 1
ATOM 2207 C C . GLY A 1 296 ? -2.859 57.743 41.877 1.00 39.75 296 GLY A C 1
ATOM 2208 O O . GLY A 1 296 ? -3.858 58.358 42.244 1.00 39.75 296 GLY A O 1
ATOM 2209 N N . GLY A 1 297 ? -2.727 56.426 41.977 1.00 36.19 297 GLY A N 1
ATOM 2210 C CA . GLY A 1 297 ? -3.670 55.528 42.628 1.00 36.19 297 GLY A CA 1
ATOM 2211 C C . GLY A 1 297 ? -2.884 54.454 43.358 1.00 36.19 297 GLY A C 1
ATOM 2212 O O . GLY A 1 297 ? -2.663 53.366 42.839 1.00 36.19 297 GLY A O 1
ATOM 2213 N N . GLU A 1 298 ? -2.398 54.824 44.536 1.00 43.69 298 GLU A N 1
ATOM 2214 C CA . GLU A 1 298 ? -1.854 53.937 45.554 1.00 43.69 298 GLU A CA 1
ATOM 2215 C C . GLU A 1 298 ? -3.034 53.131 46.119 1.00 43.69 298 GLU A C 1
ATOM 2217 O O . GLU A 1 298 ? -3.912 53.673 46.788 1.00 43.69 298 GLU A O 1
ATOM 2222 N N . GLY A 1 299 ? -3.106 51.858 45.734 1.00 40.59 299 GLY A N 1
ATOM 2223 C CA . GLY A 1 299 ? -4.150 50.911 46.112 1.00 40.59 299 GLY A CA 1
ATOM 2224 C C . GLY A 1 299 ? -3.503 49.594 46.503 1.00 40.59 299 GLY A C 1
ATOM 2225 O O . GLY A 1 299 ? -3.314 48.702 45.681 1.00 40.59 299 GLY A O 1
ATOM 2226 N N . ASP A 1 300 ? -3.102 49.544 47.763 1.00 45.75 300 ASP A N 1
ATOM 2227 C CA . ASP A 1 300 ? -2.673 48.369 48.503 1.00 45.75 300 ASP A CA 1
ATOM 2228 C C . ASP A 1 300 ? -3.888 47.440 48.663 1.00 45.75 300 ASP A C 1
ATOM 2230 O O . ASP A 1 300 ? -4.759 47.694 49.493 1.00 45.75 300 ASP A O 1
ATOM 2234 N N . GLU A 1 301 ? -3.992 46.378 47.860 1.00 43.78 301 GLU A N 1
ATOM 2235 C CA . GLU A 1 301 ? -4.878 45.268 48.207 1.00 43.78 301 GLU A CA 1
ATOM 2236 C C . GLU A 1 301 ? -4.280 43.915 47.814 1.00 43.78 301 GLU A C 1
ATOM 2238 O O . GLU A 1 301 ? -4.013 43.577 46.661 1.00 43.78 301 GLU A O 1
ATOM 2243 N N . LYS A 1 302 ? -4.015 43.156 48.874 1.00 46.03 302 LYS A N 1
ATOM 2244 C CA . LYS A 1 302 ? -3.534 41.784 48.903 1.00 46.03 302 LYS A CA 1
ATOM 2245 C C . LYS A 1 302 ? -4.551 40.848 48.253 1.00 46.03 302 LYS A C 1
ATOM 2247 O O . LYS A 1 302 ? -5.312 40.210 48.975 1.00 46.03 302 LYS A O 1
ATOM 2252 N N . ASP A 1 303 ? -4.458 40.635 46.949 1.00 39.50 303 ASP A N 1
ATOM 2253 C CA . ASP A 1 303 ? -4.960 39.393 46.367 1.00 39.50 303 ASP A CA 1
ATOM 2254 C C . ASP A 1 303 ? -3.825 38.378 46.279 1.00 39.50 303 ASP A C 1
ATOM 2256 O O . ASP A 1 303 ? -2.955 38.389 45.404 1.00 39.50 303 ASP A O 1
ATOM 2260 N N . LYS A 1 304 ? -3.834 37.488 47.277 1.00 47.09 304 LYS A N 1
ATOM 2261 C CA . LYS A 1 304 ? -3.151 36.199 47.256 1.00 47.09 304 LYS A CA 1
ATOM 2262 C C . LYS A 1 304 ? -3.709 35.417 46.076 1.00 47.09 304 LYS A C 1
ATOM 2264 O O . LYS A 1 304 ? -4.645 34.642 46.217 1.00 47.09 304 LYS A O 1
ATOM 2269 N N . ASN A 1 305 ? -3.113 35.660 44.920 1.00 40.22 305 ASN A N 1
ATOM 2270 C CA . ASN A 1 305 ? -3.392 34.942 43.702 1.00 40.22 305 ASN A CA 1
ATOM 2271 C C . ASN A 1 305 ? -3.060 33.468 43.961 1.00 40.22 305 ASN A C 1
ATOM 2273 O O . ASN A 1 305 ? -1.891 33.093 44.120 1.00 40.22 305 ASN A O 1
ATOM 2277 N N . GLU A 1 306 ? -4.117 32.670 44.090 1.00 43.19 306 GLU A N 1
ATOM 2278 C CA . GLU A 1 306 ? -4.104 31.222 44.033 1.00 43.19 306 GLU A CA 1
ATOM 2279 C C . GLU A 1 306 ? -3.402 30.829 42.734 1.00 43.19 306 GLU A C 1
ATOM 2281 O O . GLU A 1 306 ? -3.993 30.678 41.669 1.00 43.19 306 GLU A O 1
ATOM 2286 N N . ARG A 1 307 ? -2.082 30.659 42.818 1.00 41.72 307 ARG A N 1
ATOM 2287 C CA . ARG A 1 307 ? -1.375 29.750 41.932 1.00 41.72 307 ARG A CA 1
ATOM 2288 C C . ARG A 1 307 ? -1.948 28.372 42.235 1.00 41.72 307 ARG A C 1
ATOM 2290 O O . ARG A 1 307 ? -1.383 27.627 43.032 1.00 41.72 307 ARG A O 1
ATOM 2297 N N . GLU A 1 308 ? -3.057 28.051 41.571 1.00 40.97 308 GLU A N 1
ATOM 2298 C CA . GLU A 1 308 ? -3.373 26.703 41.122 1.00 40.97 308 GLU A CA 1
ATOM 2299 C C . GLU A 1 308 ? -2.184 26.247 40.272 1.00 40.97 308 GLU A C 1
ATOM 2301 O O . GLU A 1 308 ? -2.144 26.318 39.043 1.00 40.97 308 GLU A O 1
ATOM 2306 N N . THR A 1 309 ? -1.131 25.837 40.971 1.00 40.75 309 THR A N 1
ATOM 2307 C CA . THR A 1 309 ? -0.132 24.930 40.457 1.00 40.75 309 THR A CA 1
ATOM 2308 C C . THR A 1 309 ? -0.918 23.771 39.888 1.00 40.75 309 THR A C 1
ATOM 2310 O O . THR A 1 309 ? -1.586 23.049 40.625 1.00 40.75 309 THR A O 1
ATOM 2313 N N . GLY A 1 310 ? -0.904 23.681 38.555 1.00 40.44 310 GLY A N 1
ATOM 2314 C CA . GLY A 1 310 ? -1.554 22.650 37.770 1.00 40.44 310 GLY A CA 1
ATOM 2315 C C . GLY A 1 310 ? -1.190 21.294 38.337 1.00 40.44 310 GLY A C 1
ATOM 2316 O O . GLY A 1 310 ? -0.174 20.698 37.981 1.00 40.44 310 GLY A O 1
ATOM 2317 N N . SER A 1 311 ? -2.036 20.840 39.252 1.00 38.09 311 SER A N 1
ATOM 2318 C CA . SER A 1 311 ? -2.065 19.496 39.748 1.00 38.09 311 SER A CA 1
ATOM 2319 C C . SER A 1 311 ? -2.428 18.689 38.518 1.00 38.09 311 SER A C 1
ATOM 2321 O O . SER A 1 311 ? -3.595 18.537 38.154 1.00 38.09 311 SER A O 1
ATOM 2323 N N . SER A 1 312 ? -1.389 18.169 37.863 1.00 42.47 312 SER A N 1
ATOM 2324 C CA . SER A 1 312 ? -1.364 16.818 37.316 1.00 42.47 312 SER A CA 1
ATOM 2325 C C . SER A 1 312 ? -1.742 15.866 38.453 1.00 42.47 312 SER A C 1
ATOM 2327 O O . SER A 1 312 ? -0.950 15.047 38.918 1.00 42.47 312 SER A O 1
ATOM 2329 N N . GLY A 1 313 ? -2.953 16.048 38.972 1.00 43.31 313 GLY A N 1
ATOM 2330 C CA . GLY A 1 313 ? -3.585 15.161 39.890 1.00 43.31 313 GLY A CA 1
ATOM 2331 C C . GLY A 1 313 ? -3.711 13.911 39.071 1.00 43.31 313 GLY A C 1
ATOM 2332 O O . GLY A 1 313 ? -4.479 13.876 38.107 1.00 43.31 313 GLY A O 1
ATOM 2333 N N . SER A 1 314 ? -2.919 12.915 39.448 1.00 48.75 314 SER A N 1
ATOM 2334 C CA . SER A 1 314 ? -3.307 11.526 39.351 1.00 48.75 314 SER A CA 1
ATOM 2335 C C . SER A 1 314 ? -4.732 11.456 39.888 1.00 48.75 314 SER A C 1
ATOM 2337 O O . SER A 1 314 ? -4.956 11.240 41.082 1.00 48.75 314 SER A O 1
ATOM 2339 N N . ARG A 1 315 ? -5.718 11.743 39.025 1.00 53.00 315 ARG A N 1
ATOM 2340 C CA . ARG A 1 315 ? -7.088 11.312 39.220 1.00 53.00 315 ARG A CA 1
ATOM 2341 C C . ARG A 1 315 ? -6.884 9.831 39.419 1.00 53.00 315 ARG A C 1
ATOM 2343 O O . ARG A 1 315 ? -6.424 9.158 38.508 1.00 53.00 315 ARG A O 1
ATOM 2350 N N . LYS A 1 316 ? -7.050 9.372 40.660 1.00 65.94 316 LYS A N 1
ATOM 2351 C CA . LYS A 1 316 ? -7.151 7.951 40.951 1.00 65.94 316 LYS A CA 1
ATOM 2352 C C . LYS A 1 316 ? -8.250 7.483 40.020 1.00 65.94 316 LYS A C 1
ATOM 2354 O O . LYS A 1 316 ? -9.410 7.803 40.280 1.00 65.94 316 LYS A O 1
ATOM 2359 N N . ASP A 1 317 ? -7.857 6.894 38.895 1.00 74.75 317 ASP A N 1
ATOM 2360 C CA . ASP A 1 317 ? -8.772 6.450 37.866 1.00 74.75 317 ASP A CA 1
ATOM 2361 C C . ASP A 1 317 ? -9.702 5.492 38.575 1.00 74.75 317 ASP A C 1
ATOM 2363 O O . ASP A 1 317 ? -9.296 4.427 39.051 1.00 74.75 317 ASP A O 1
ATOM 2367 N N . LYS A 1 318 ? -10.926 5.969 38.810 1.00 88.50 318 LYS A N 1
ATOM 2368 C CA . LYS A 1 318 ? -11.934 5.176 39.482 1.00 88.50 318 LYS A CA 1
ATOM 2369 C C . LYS A 1 318 ? -12.046 3.917 38.623 1.00 88.50 318 LYS A C 1
ATOM 2371 O O . LYS A 1 318 ? -12.251 4.066 37.418 1.00 88.50 318 LYS A O 1
ATOM 2376 N N . PRO A 1 319 ? -11.825 2.719 39.189 1.00 89.81 319 PRO A N 1
ATOM 2377 C CA . PRO A 1 319 ? -11.807 1.505 38.393 1.00 89.81 319 PRO A CA 1
ATOM 2378 C C . PRO A 1 319 ? -13.113 1.432 37.603 1.00 89.81 319 PRO A C 1
ATOM 2380 O O . PRO A 1 319 ? -14.187 1.601 38.187 1.00 89.81 319 PRO A O 1
ATOM 2383 N N . LEU A 1 320 ? -12.998 1.250 36.283 1.00 91.81 320 LEU A N 1
ATOM 2384 C CA . LEU A 1 320 ? -14.147 1.109 35.390 1.00 91.81 320 LEU A CA 1
ATOM 2385 C C . LEU A 1 320 ? -15.065 0.011 35.930 1.00 91.81 320 LEU A C 1
ATOM 2387 O O . LEU A 1 320 ? -14.599 -1.052 36.355 1.00 91.81 320 LEU A O 1
ATOM 2391 N N . THR A 1 321 ? -16.366 0.269 35.915 1.00 94.56 321 THR A N 1
ATOM 2392 C CA . THR A 1 321 ? -17.374 -0.738 36.250 1.00 94.56 321 THR A CA 1
ATOM 2393 C C . THR A 1 321 ? -17.355 -1.867 35.215 1.00 94.56 321 THR A C 1
ATOM 2395 O O . THR A 1 321 ? -16.974 -1.664 34.064 1.00 94.56 321 THR A O 1
ATOM 2398 N N . GLU A 1 322 ? -17.795 -3.072 35.585 1.00 93.12 322 GLU A N 1
ATOM 2399 C CA . GLU A 1 322 ? -17.859 -4.211 34.648 1.00 93.12 322 GLU A CA 1
ATOM 2400 C C . GLU A 1 322 ? -18.746 -3.929 33.421 1.00 93.12 322 GLU A C 1
ATOM 2402 O O . GLU A 1 322 ? -18.500 -4.440 32.331 1.00 93.12 322 GLU A O 1
ATOM 2407 N N . ALA A 1 323 ? -19.767 -3.079 33.566 1.00 94.44 323 ALA A N 1
ATOM 2408 C CA . ALA A 1 323 ? -20.575 -2.619 32.439 1.00 94.44 323 ALA A CA 1
ATOM 2409 C C . ALA A 1 323 ? -19.772 -1.716 31.486 1.00 94.44 323 ALA A C 1
ATOM 2411 O O . ALA A 1 323 ? -19.804 -1.930 30.279 1.00 94.44 323 ALA A O 1
ATOM 2412 N N . GLU A 1 324 ? -19.007 -0.756 32.017 1.00 94.50 324 GLU A N 1
ATOM 2413 C CA . GLU A 1 324 ? -18.153 0.124 31.207 1.00 94.50 324 GLU A CA 1
ATOM 2414 C C . GLU A 1 324 ? -17.022 -0.650 30.515 1.00 94.50 324 GLU A C 1
ATOM 2416 O O . GLU A 1 324 ? -16.705 -0.364 29.363 1.00 94.50 324 GLU A O 1
ATOM 2421 N N . LYS A 1 325 ? -16.444 -1.662 31.177 1.00 94.12 325 LYS A N 1
ATOM 2422 C CA . LYS A 1 325 ? -15.444 -2.552 30.563 1.00 94.12 325 LYS A CA 1
ATOM 2423 C C . LYS A 1 325 ? -16.029 -3.358 29.404 1.00 94.12 325 LYS A C 1
ATOM 2425 O O . LYS A 1 325 ? -15.412 -3.420 28.345 1.00 94.12 325 LYS A O 1
ATOM 2430 N N . ARG A 1 326 ? -17.217 -3.951 29.582 1.00 94.81 326 ARG A N 1
ATOM 2431 C CA . ARG A 1 326 ? -17.909 -4.697 28.515 1.00 94.81 326 ARG A CA 1
ATOM 2432 C C . ARG A 1 326 ? -18.250 -3.800 27.333 1.00 94.81 326 ARG A C 1
ATOM 2434 O O . ARG A 1 326 ? -18.003 -4.177 26.196 1.00 94.81 326 ARG A O 1
ATOM 2441 N N . GLU A 1 327 ? -18.740 -2.595 27.595 1.00 95.81 327 GLU A N 1
ATOM 2442 C CA . GLU A 1 327 ? -19.012 -1.618 26.541 1.00 95.81 327 GLU A CA 1
ATOM 2443 C C . GLU A 1 327 ? -17.729 -1.201 25.801 1.00 95.81 327 GLU A C 1
ATOM 2445 O O . GLU A 1 327 ? -17.726 -1.103 24.575 1.00 95.81 327 GLU A O 1
ATOM 2450 N N . ALA A 1 328 ? -16.609 -1.023 26.509 1.00 93.50 328 ALA A N 1
ATOM 2451 C CA . ALA A 1 328 ? -15.318 -0.751 25.878 1.00 93.50 328 ALA A CA 1
ATOM 2452 C C . ALA A 1 328 ? -14.835 -1.920 24.994 1.00 93.50 328 ALA A C 1
ATOM 2454 O O . ALA A 1 328 ? -14.354 -1.683 23.886 1.00 93.50 328 ALA A O 1
ATOM 2455 N N . LEU A 1 329 ? -15.003 -3.171 25.442 1.00 95.06 329 LEU A N 1
ATOM 2456 C CA . LEU A 1 329 ? -14.696 -4.363 24.642 1.00 95.06 329 LEU A CA 1
ATOM 2457 C C . LEU A 1 329 ? -15.599 -4.473 23.407 1.00 95.06 329 LEU A C 1
ATOM 2459 O O . LEU A 1 329 ? -15.105 -4.762 22.321 1.00 95.06 329 LEU A O 1
ATOM 2463 N N . ALA A 1 330 ? -16.897 -4.190 23.542 1.00 96.50 330 ALA A N 1
ATOM 2464 C CA . ALA A 1 330 ? -17.834 -4.215 22.421 1.00 96.50 330 ALA A CA 1
ATOM 2465 C C . ALA A 1 330 ? -17.471 -3.172 21.352 1.00 96.50 330 ALA A C 1
ATOM 2467 O O . ALA A 1 330 ? -17.447 -3.488 20.166 1.00 96.50 330 ALA A O 1
ATOM 2468 N N . ARG A 1 331 ? -17.098 -1.951 21.760 1.00 94.44 331 ARG A N 1
ATOM 2469 C CA . ARG A 1 331 ? -16.606 -0.918 20.829 1.00 94.44 331 ARG A CA 1
ATOM 2470 C C . ARG A 1 331 ? -15.326 -1.341 20.118 1.00 94.44 331 ARG A C 1
ATOM 2472 O O . ARG A 1 331 ? -15.166 -1.066 18.933 1.00 94.44 331 ARG A O 1
ATOM 2479 N N . ARG A 1 332 ? -14.420 -2.020 20.826 1.00 94.56 332 ARG A N 1
ATOM 2480 C CA . ARG A 1 332 ? -13.204 -2.571 20.220 1.00 94.56 332 ARG A CA 1
ATOM 2481 C C . ARG A 1 332 ? -13.537 -3.645 19.181 1.00 94.56 332 ARG A C 1
ATOM 2483 O O . ARG A 1 332 ? -12.988 -3.580 18.088 1.00 94.56 332 ARG A O 1
ATOM 2490 N N . ALA A 1 333 ? -14.464 -4.561 19.468 1.00 96.44 333 ALA A N 1
ATOM 2491 C CA . ALA A 1 333 ? -14.942 -5.538 18.484 1.00 96.44 333 ALA A CA 1
ATOM 2492 C C . ALA A 1 333 ? -15.530 -4.859 17.232 1.00 96.44 333 ALA A C 1
ATOM 2494 O O . ALA A 1 333 ? -15.234 -5.260 16.112 1.00 96.44 333 ALA A O 1
ATOM 2495 N N . GLU A 1 334 ? -16.296 -3.774 17.390 1.00 95.50 334 GLU A N 1
ATOM 2496 C CA . GLU A 1 334 ? -16.817 -3.001 16.250 1.00 95.50 334 GLU A CA 1
ATOM 2497 C C . GLU A 1 334 ? -15.706 -2.356 15.410 1.00 95.50 334 GLU A C 1
ATOM 2499 O O . GLU A 1 334 ? -15.791 -2.339 14.182 1.00 95.50 334 GLU A O 1
ATOM 2504 N N . GLN A 1 335 ? -14.649 -1.842 16.043 1.00 92.00 335 GLN A N 1
ATOM 2505 C CA . GLN A 1 335 ? -13.477 -1.314 15.333 1.00 92.00 335 GLN A CA 1
ATOM 2506 C C . GLN A 1 335 ? -12.743 -2.414 14.549 1.00 92.00 335 GLN A C 1
ATOM 2508 O O . GLN A 1 335 ? -12.330 -2.194 13.408 1.00 92.00 335 GLN A O 1
ATOM 2513 N N . LEU A 1 336 ? -12.617 -3.614 15.122 1.00 94.50 336 LEU A N 1
ATOM 2514 C CA . LEU A 1 336 ? -12.031 -4.759 14.424 1.00 94.50 336 LEU A CA 1
ATOM 2515 C C . LEU A 1 336 ? -12.904 -5.206 13.252 1.00 94.50 336 LEU A C 1
ATOM 2517 O O . LEU A 1 336 ? -12.383 -5.398 12.154 1.00 94.50 336 LEU A O 1
ATOM 2521 N N . ALA A 1 337 ? -14.226 -5.255 13.430 1.00 96.00 337 ALA A N 1
ATOM 2522 C CA . ALA A 1 337 ? -15.172 -5.557 12.358 1.00 96.00 337 ALA A CA 1
ATOM 2523 C C . ALA A 1 337 ? -15.033 -4.571 11.188 1.00 96.00 337 ALA A C 1
ATOM 2525 O O . ALA A 1 337 ? -14.988 -4.981 10.028 1.00 96.00 337 ALA A O 1
ATOM 2526 N N . LYS A 1 338 ? -14.856 -3.275 11.480 1.00 91.75 338 LYS A N 1
ATOM 2527 C CA . LYS A 1 338 ? -14.564 -2.260 10.458 1.00 91.75 338 LYS A CA 1
ATOM 2528 C C . LYS A 1 338 ? -13.244 -2.534 9.726 1.00 91.75 338 LYS A C 1
ATOM 2530 O O . LYS A 1 338 ? -13.180 -2.414 8.498 1.00 91.75 338 LYS A O 1
ATOM 2535 N N . THR A 1 339 ? -12.204 -2.959 10.433 1.00 91.75 339 THR A N 1
ATOM 2536 C CA . THR A 1 339 ? -10.947 -3.360 9.784 1.00 91.75 339 THR A CA 1
ATOM 2537 C C . THR A 1 339 ? -11.155 -4.606 8.908 1.00 91.75 339 THR A C 1
ATOM 2539 O O . THR A 1 339 ? -10.652 -4.660 7.786 1.00 91.75 339 THR A O 1
ATOM 2542 N N . GLY A 1 340 ? -11.973 -5.565 9.349 1.00 95.94 340 GLY A N 1
ATOM 2543 C CA . GLY A 1 340 ? -12.388 -6.727 8.558 1.00 95.94 340 GLY A CA 1
ATOM 2544 C C . GLY A 1 340 ? -13.116 -6.350 7.265 1.00 95.94 340 GLY A C 1
ATOM 2545 O O . GLY A 1 340 ? -12.778 -6.857 6.196 1.00 95.94 340 GLY A O 1
ATOM 2546 N N . GLU A 1 341 ? -14.054 -5.404 7.317 1.00 95.06 341 GLU A N 1
ATOM 2547 C CA . GLU A 1 341 ? -14.723 -4.883 6.115 1.00 95.06 341 GLU A CA 1
ATOM 2548 C C . GLU A 1 341 ? -13.739 -4.241 5.130 1.00 95.06 341 GLU A C 1
ATOM 2550 O O . GLU A 1 341 ? -13.871 -4.428 3.924 1.00 95.06 341 GLU A O 1
ATOM 2555 N N . THR A 1 342 ? -12.711 -3.545 5.627 1.00 92.38 342 THR A N 1
ATOM 2556 C CA . THR A 1 342 ? -11.629 -3.015 4.778 1.00 92.38 342 THR A CA 1
ATOM 2557 C C . THR A 1 342 ? -10.957 -4.126 3.989 1.00 92.38 342 THR A C 1
ATOM 2559 O O . THR A 1 342 ? -10.775 -4.023 2.777 1.00 92.38 342 THR A O 1
ATOM 2562 N N . LEU A 1 343 ? -10.567 -5.193 4.687 1.00 95.06 343 LEU A N 1
ATOM 2563 C CA . LEU A 1 343 ? -9.917 -6.338 4.074 1.00 95.06 343 LEU A CA 1
ATOM 2564 C C . LEU A 1 343 ? -10.839 -6.970 3.024 1.00 95.06 343 LEU A C 1
ATOM 2566 O O . LEU A 1 343 ? -10.399 -7.233 1.906 1.00 95.06 343 LEU A O 1
ATOM 2570 N N . LYS A 1 344 ? -12.127 -7.141 3.345 1.00 95.88 344 LYS A N 1
ATOM 2571 C CA . LYS A 1 344 ? -13.146 -7.619 2.402 1.00 95.88 344 LYS A CA 1
ATOM 2572 C C . LYS A 1 344 ? -13.218 -6.752 1.144 1.00 95.88 344 LYS A C 1
ATOM 2574 O O . LYS A 1 344 ? -13.180 -7.307 0.049 1.00 95.88 344 LYS A O 1
ATOM 2579 N N . ASP A 1 345 ? -13.274 -5.432 1.282 1.00 93.69 345 ASP A N 1
ATOM 2580 C CA . ASP A 1 345 ? -13.330 -4.495 0.156 1.00 93.69 345 ASP A CA 1
ATOM 2581 C C . ASP A 1 345 ? -12.100 -4.605 -0.748 1.00 93.69 345 ASP A C 1
ATOM 2583 O O . ASP A 1 345 ? -12.233 -4.669 -1.970 1.00 93.69 345 ASP A O 1
ATOM 2587 N N . VAL A 1 346 ? -10.898 -4.675 -0.165 1.00 93.50 346 VAL A N 1
ATOM 2588 C CA . VAL A 1 346 ? -9.650 -4.829 -0.929 1.00 93.50 346 VAL A CA 1
ATOM 2589 C C . VAL A 1 346 ? -9.643 -6.161 -1.683 1.00 93.50 346 VAL A C 1
ATOM 2591 O O . VAL A 1 346 ? -9.347 -6.194 -2.879 1.00 93.50 346 VAL A O 1
ATOM 2594 N N . LEU A 1 347 ? -10.024 -7.259 -1.023 1.00 95.38 347 LEU A N 1
ATOM 2595 C CA . LEU A 1 347 ? -10.113 -8.586 -1.639 1.00 95.38 347 LEU A CA 1
ATOM 2596 C C . LEU A 1 347 ? -11.145 -8.608 -2.779 1.00 95.38 347 LEU A C 1
ATOM 2598 O O . LEU A 1 347 ? -10.877 -9.143 -3.856 1.00 95.38 347 LEU A O 1
ATOM 2602 N N . GLN A 1 348 ? -12.303 -7.978 -2.578 1.00 94.44 348 GLN A N 1
ATOM 2603 C CA . GLN A 1 348 ? -13.335 -7.866 -3.605 1.00 94.44 348 GLN A CA 1
ATOM 2604 C C . GLN A 1 348 ? -12.874 -7.009 -4.786 1.00 94.44 348 GLN A C 1
ATOM 2606 O O . GLN A 1 348 ? -13.052 -7.419 -5.933 1.00 94.44 348 GLN A O 1
ATOM 2611 N N . ALA A 1 349 ? -12.219 -5.875 -4.531 1.00 92.00 349 ALA A N 1
ATOM 2612 C CA . ALA A 1 349 ? -11.680 -5.005 -5.572 1.00 92.00 349 ALA A CA 1
ATOM 2613 C C . ALA A 1 349 ? -10.640 -5.718 -6.450 1.00 92.00 349 ALA A C 1
ATOM 2615 O O . ALA A 1 349 ? -10.598 -5.484 -7.658 1.00 92.00 349 ALA A O 1
ATOM 2616 N N . ILE A 1 350 ? -9.829 -6.610 -5.867 1.00 93.38 350 ILE A N 1
ATOM 2617 C CA . ILE A 1 350 ? -8.924 -7.469 -6.638 1.00 93.38 350 ILE A CA 1
ATOM 2618 C C . ILE A 1 350 ? -9.736 -8.469 -7.463 1.00 93.38 350 ILE A C 1
ATOM 2620 O O . ILE A 1 350 ? -9.536 -8.534 -8.670 1.00 93.38 350 ILE A O 1
ATOM 2624 N N . SER A 1 351 ? -10.682 -9.196 -6.851 1.00 94.81 351 SER A N 1
ATOM 2625 C CA . SER A 1 351 ? -11.485 -10.223 -7.543 1.00 94.81 351 SER A CA 1
ATOM 2626 C C . SER A 1 351 ? -12.321 -9.684 -8.713 1.00 94.81 351 SER A C 1
ATOM 2628 O O . SER A 1 351 ? -12.595 -10.399 -9.668 1.00 94.81 351 SER A O 1
ATOM 2630 N N . GLN A 1 352 ? -12.697 -8.404 -8.666 1.00 94.19 352 GLN A N 1
ATOM 2631 C CA . GLN A 1 352 ? -13.468 -7.729 -9.712 1.00 94.19 352 GLN A CA 1
ATOM 2632 C C . GLN A 1 352 ? -12.587 -7.086 -10.795 1.00 94.19 352 GLN A C 1
ATOM 2634 O O . GLN A 1 352 ? -13.107 -6.404 -11.685 1.00 94.19 352 GLN A O 1
ATOM 2639 N N . SER A 1 353 ? -11.261 -7.249 -10.730 1.00 92.44 353 SER A N 1
ATOM 2640 C CA . SER A 1 353 ? -10.378 -6.678 -11.742 1.00 92.44 353 SER A CA 1
ATOM 2641 C C . SER A 1 353 ? -10.587 -7.356 -13.096 1.00 92.44 353 SER A C 1
ATOM 2643 O O . SER A 1 353 ? -10.490 -8.573 -13.231 1.00 92.44 353 SER A O 1
ATOM 2645 N N . ASN A 1 354 ? -10.845 -6.541 -14.120 1.00 92.62 354 ASN A N 1
ATOM 2646 C CA . ASN A 1 354 ? -11.000 -6.990 -15.506 1.00 92.62 354 ASN A CA 1
ATOM 2647 C C . ASN A 1 354 ? -9.711 -6.832 -16.327 1.00 92.62 354 ASN A C 1
ATOM 2649 O O . ASN A 1 354 ? -9.729 -7.049 -17.541 1.00 92.62 354 ASN A O 1
ATOM 2653 N N . ASP A 1 355 ? -8.606 -6.419 -15.700 1.00 89.25 355 ASP A N 1
ATOM 2654 C CA . ASP A 1 355 ? -7.327 -6.296 -16.393 1.00 89.25 355 ASP A CA 1
ATOM 2655 C C . ASP A 1 355 ? -6.824 -7.694 -16.809 1.00 89.25 355 ASP A C 1
ATOM 2657 O O . ASP A 1 355 ? -6.755 -8.603 -15.975 1.00 89.25 355 ASP A O 1
ATOM 2661 N N . PRO A 1 356 ? -6.468 -7.919 -18.088 1.00 87.38 356 PRO A N 1
ATOM 2662 C CA . PRO A 1 356 ? -5.874 -9.176 -18.526 1.00 87.38 356 PRO A CA 1
ATOM 2663 C C . PRO A 1 356 ? -4.640 -9.605 -17.721 1.00 87.38 356 PRO A C 1
ATOM 2665 O O . PRO A 1 356 ? -4.448 -10.811 -17.555 1.00 87.38 356 PRO A O 1
ATOM 2668 N N . ALA A 1 357 ? -3.843 -8.657 -17.215 1.00 85.12 357 ALA A N 1
ATOM 2669 C CA . ALA A 1 357 ? -2.672 -8.932 -16.381 1.00 85.12 357 ALA A CA 1
ATOM 2670 C C . ALA A 1 357 ? -3.040 -9.498 -14.996 1.00 85.12 357 ALA A C 1
ATOM 2672 O O . ALA A 1 357 ? -2.218 -10.154 -14.359 1.00 85.12 357 ALA A O 1
ATOM 2673 N N . ASP A 1 358 ? -4.286 -9.304 -14.556 1.00 91.50 358 ASP A N 1
ATOM 2674 C CA . ASP A 1 358 ? -4.749 -9.669 -13.218 1.00 91.50 358 ASP A CA 1
ATOM 2675 C C . ASP A 1 358 ? -5.425 -11.040 -13.156 1.00 91.50 358 ASP A C 1
ATOM 2677 O O . ASP A 1 358 ? -5.640 -11.564 -12.066 1.00 91.50 358 ASP A O 1
ATOM 2681 N N . LYS A 1 359 ? -5.746 -11.658 -14.299 1.00 93.94 359 LYS A N 1
ATOM 2682 C CA . LYS A 1 359 ? -6.546 -12.897 -14.358 1.00 93.94 359 LYS A CA 1
ATOM 2683 C C . LYS A 1 359 ? -6.002 -14.026 -13.484 1.00 93.94 359 LYS A C 1
ATOM 2685 O O . LYS A 1 359 ? -6.770 -14.727 -12.830 1.00 93.94 359 LYS A O 1
ATOM 2690 N N . GLU A 1 360 ? -4.684 -14.207 -13.467 1.00 92.00 360 GLU A N 1
ATOM 2691 C CA . GLU A 1 360 ? -4.048 -15.237 -12.641 1.00 92.00 360 GLU A CA 1
ATOM 2692 C C . GLU A 1 360 ? -4.154 -14.910 -11.144 1.00 92.00 360 GLU A C 1
ATOM 2694 O O . GLU A 1 360 ? -4.427 -15.794 -10.331 1.00 92.00 360 GLU A O 1
ATOM 2699 N N . ALA A 1 361 ? -3.974 -13.638 -10.781 1.00 91.19 361 ALA A N 1
ATOM 2700 C CA . ALA A 1 361 ? -4.099 -13.176 -9.406 1.00 91.19 361 ALA A CA 1
ATOM 2701 C C . ALA A 1 361 ? -5.536 -13.322 -8.893 1.00 91.19 361 ALA A C 1
ATOM 2703 O O . ALA A 1 361 ? -5.739 -13.833 -7.795 1.00 91.19 361 ALA A O 1
ATOM 2704 N N . VAL A 1 362 ? -6.519 -12.948 -9.717 1.00 95.75 362 VAL A N 1
ATOM 2705 C CA . VAL A 1 362 ? -7.952 -13.116 -9.442 1.00 95.75 362 VAL A CA 1
ATOM 2706 C C . VAL A 1 362 ? -8.285 -14.585 -9.202 1.00 95.75 362 VAL A C 1
ATOM 2708 O O . VAL A 1 362 ? -8.841 -14.914 -8.159 1.00 95.75 362 VAL A O 1
ATOM 2711 N N . ALA A 1 363 ? -7.871 -15.484 -10.099 1.00 96.31 363 ALA A N 1
ATOM 2712 C CA . ALA A 1 363 ? -8.152 -16.913 -9.963 1.00 96.31 363 ALA A CA 1
ATOM 2713 C C . ALA A 1 363 ? -7.547 -17.518 -8.681 1.00 96.31 363 ALA A C 1
ATOM 2715 O O . ALA A 1 363 ? -8.200 -18.301 -7.987 1.00 96.31 363 ALA A O 1
ATOM 2716 N N . LYS A 1 364 ? -6.308 -17.139 -8.332 1.00 95.19 364 LYS A N 1
ATOM 2717 C CA . LYS A 1 364 ? -5.674 -17.564 -7.072 1.00 95.19 364 LYS A CA 1
ATOM 2718 C C . LYS A 1 364 ? -6.410 -16.997 -5.862 1.00 95.19 364 LYS A C 1
ATOM 2720 O O . LYS A 1 364 ? -6.623 -17.721 -4.895 1.00 95.19 364 LYS A O 1
ATOM 2725 N N . LEU A 1 365 ? -6.818 -15.733 -5.919 1.00 95.19 365 LEU A N 1
ATOM 2726 C CA . LEU A 1 365 ? -7.536 -15.085 -4.830 1.00 95.19 365 LEU A CA 1
ATOM 2727 C C . LEU A 1 365 ? -8.895 -15.737 -4.575 1.00 95.19 365 LEU A C 1
ATOM 2729 O O . LEU A 1 365 ? -9.212 -16.054 -3.434 1.00 95.19 365 LEU A O 1
ATOM 2733 N N . GLU A 1 366 ? -9.677 -15.988 -5.622 1.00 96.19 366 GLU A N 1
ATOM 2734 C CA . GLU A 1 366 ? -10.970 -16.668 -5.514 1.00 96.19 366 GLU A CA 1
ATOM 2735 C C . GLU A 1 366 ? -10.833 -18.065 -4.898 1.00 96.19 366 GLU A C 1
ATOM 2737 O O . GLU A 1 366 ? -11.642 -18.450 -4.051 1.00 96.19 366 GLU A O 1
ATOM 2742 N N . ALA A 1 367 ? -9.784 -18.808 -5.270 1.00 96.81 367 ALA A N 1
ATOM 2743 C CA . ALA A 1 367 ? -9.486 -20.102 -4.665 1.00 96.81 367 ALA A CA 1
ATOM 2744 C C . ALA A 1 367 ? -9.198 -19.974 -3.159 1.00 96.81 367 ALA A C 1
ATOM 2746 O O . ALA A 1 367 ? -9.764 -20.731 -2.372 1.00 96.81 367 ALA A O 1
ATOM 2747 N N . ILE A 1 368 ? -8.394 -18.983 -2.755 1.00 95.69 368 ILE A N 1
ATOM 2748 C CA . ILE A 1 368 ? -8.074 -18.715 -1.344 1.00 95.69 368 ILE A CA 1
ATOM 2749 C C . ILE A 1 368 ? -9.336 -18.347 -0.560 1.00 95.69 368 ILE A C 1
ATOM 2751 O O . ILE A 1 368 ? -9.599 -18.942 0.481 1.00 95.69 368 ILE A O 1
ATOM 2755 N N . LEU A 1 369 ? -10.145 -17.412 -1.071 1.00 94.88 369 LEU A N 1
ATOM 2756 C CA . LEU A 1 369 ? -11.373 -16.958 -0.406 1.00 94.88 369 LEU A CA 1
ATOM 2757 C C . LEU A 1 369 ? -12.389 -18.089 -0.225 1.00 94.88 369 LEU A C 1
ATOM 2759 O O . LEU A 1 369 ? -13.102 -18.126 0.778 1.00 94.88 369 LEU A O 1
ATOM 2763 N N . LYS A 1 370 ? -12.451 -19.012 -1.190 1.00 95.75 370 LYS A N 1
ATOM 2764 C CA . LYS A 1 370 ? -13.310 -20.194 -1.123 1.00 95.75 370 LYS A CA 1
ATOM 2765 C C . LYS A 1 370 ? -12.784 -21.245 -0.143 1.00 95.75 370 LYS A C 1
ATOM 2767 O O . LYS A 1 370 ? -13.589 -21.877 0.529 1.00 95.75 370 LYS A O 1
ATOM 2772 N N . GLU A 1 371 ? -11.469 -21.452 -0.077 1.00 96.25 371 GLU A N 1
ATOM 2773 C CA . GLU A 1 371 ? -10.841 -22.429 0.824 1.00 96.25 371 GLU A CA 1
ATOM 2774 C C . GLU A 1 371 ? -10.954 -22.007 2.295 1.00 96.25 371 GLU A C 1
ATOM 2776 O O . GLU A 1 371 ? -11.218 -22.848 3.150 1.00 96.25 371 GLU A O 1
ATOM 2781 N N . THR A 1 372 ? -10.779 -20.717 2.601 1.00 95.06 372 THR A N 1
ATOM 2782 C CA . THR A 1 372 ? -10.733 -20.232 3.993 1.00 95.06 372 THR A CA 1
ATOM 2783 C C . THR A 1 372 ? -12.090 -19.803 4.554 1.00 95.06 372 THR A C 1
ATOM 2785 O O . THR A 1 372 ? -12.213 -19.572 5.761 1.00 95.06 372 THR A O 1
ATOM 2788 N N . ASP A 1 373 ? -13.117 -19.685 3.701 1.00 96.38 373 ASP A N 1
ATOM 2789 C CA . ASP A 1 373 ? -14.425 -19.102 4.039 1.00 96.38 373 ASP A CA 1
ATOM 2790 C C . ASP A 1 373 ? -14.302 -17.695 4.681 1.00 96.38 373 ASP A C 1
ATOM 2792 O O . ASP A 1 373 ? -15.187 -17.254 5.420 1.00 96.38 373 ASP A O 1
ATOM 2796 N N . LEU A 1 374 ? -13.214 -16.962 4.394 1.00 95.88 374 LEU A N 1
ATOM 2797 C CA . LEU A 1 374 ? -12.870 -15.718 5.094 1.00 95.88 374 LEU A CA 1
ATOM 2798 C C . LEU A 1 374 ? -13.984 -14.664 5.020 1.00 95.88 374 LEU A C 1
ATOM 2800 O O . LEU A 1 374 ? -14.269 -14.000 6.012 1.00 95.88 374 LEU A O 1
ATOM 2804 N N . LEU A 1 375 ? -14.646 -14.523 3.868 1.00 96.31 375 LEU A N 1
ATOM 2805 C CA . LEU A 1 375 ? -15.702 -13.519 3.696 1.00 96.31 375 LEU A CA 1
ATOM 2806 C C . LEU A 1 375 ? -16.874 -13.733 4.662 1.00 96.31 375 LEU A C 1
ATOM 2808 O O . LEU A 1 375 ? -17.393 -12.764 5.209 1.00 96.31 375 LEU A O 1
ATOM 2812 N N . LYS A 1 376 ? -17.249 -14.992 4.915 1.00 97.12 376 LYS A N 1
ATOM 2813 C CA . LYS A 1 376 ? -18.308 -15.325 5.877 1.00 97.12 376 LYS A CA 1
ATOM 2814 C C . LYS A 1 376 ? -17.865 -15.051 7.311 1.00 97.12 376 LYS A C 1
ATOM 2816 O O . LYS A 1 376 ? -18.682 -14.628 8.123 1.00 97.12 376 LYS A O 1
ATOM 2821 N N . ALA A 1 377 ? -16.592 -15.300 7.618 1.00 96.62 377 ALA A N 1
ATOM 2822 C CA . ALA A 1 377 ? -16.027 -15.031 8.935 1.00 96.62 377 ALA A CA 1
ATOM 2823 C C . ALA A 1 377 ? -16.003 -13.519 9.227 1.00 96.62 377 ALA A C 1
ATOM 2825 O O . ALA A 1 377 ? -16.490 -13.092 10.268 1.00 96.62 377 ALA A O 1
ATOM 2826 N N . ILE A 1 378 ? -15.569 -12.698 8.262 1.00 96.56 378 ILE A N 1
ATOM 2827 C CA . ILE A 1 378 ? -15.608 -11.228 8.366 1.00 96.56 378 ILE A CA 1
ATOM 2828 C C . ILE A 1 378 ? -17.047 -10.719 8.553 1.00 96.56 378 ILE A C 1
ATOM 2830 O O . ILE A 1 378 ? -17.302 -9.864 9.394 1.00 96.56 378 ILE A O 1
ATOM 2834 N N . GLU A 1 379 ? -18.019 -11.271 7.819 1.00 97.00 379 GLU A N 1
ATOM 2835 C CA . GLU A 1 379 ? -19.441 -10.918 7.975 1.00 97.00 379 GLU A CA 1
ATOM 2836 C C . GLU A 1 379 ? -20.027 -11.296 9.347 1.00 97.00 379 GLU A C 1
ATOM 2838 O O . GLU A 1 379 ? -21.078 -10.779 9.735 1.00 97.00 379 GLU A O 1
ATOM 2843 N N . ALA A 1 380 ? -19.375 -12.192 10.091 1.00 96.94 380 ALA A N 1
ATOM 2844 C CA . ALA A 1 380 ? -19.786 -12.572 11.435 1.00 96.94 380 ALA A CA 1
ATOM 2845 C C . ALA A 1 380 ? -19.202 -11.666 12.533 1.00 96.94 380 ALA A C 1
ATOM 2847 O O . ALA A 1 380 ? -19.796 -11.624 13.609 1.00 96.94 380 ALA A O 1
ATOM 2848 N N . MET A 1 381 ? -18.134 -10.904 12.264 1.00 97.44 381 MET A N 1
ATOM 2849 C CA . MET A 1 381 ? -17.449 -10.056 13.257 1.00 97.44 381 MET A CA 1
ATOM 2850 C C . MET A 1 381 ? -18.370 -9.093 14.023 1.00 97.44 381 MET A C 1
ATOM 2852 O O . MET A 1 381 ? -18.243 -9.008 15.243 1.00 97.44 381 MET A O 1
ATOM 2856 N N . PRO A 1 382 ? -19.351 -8.403 13.396 1.00 97.50 382 PRO A N 1
ATOM 2857 C CA . PRO A 1 382 ? -20.244 -7.511 14.142 1.00 97.50 382 PRO A CA 1
ATOM 2858 C C . PRO A 1 382 ? -21.018 -8.215 15.269 1.00 97.50 382 PRO A C 1
ATOM 2860 O O . PRO A 1 382 ? -21.382 -7.584 16.260 1.00 97.50 382 PRO A O 1
ATOM 2863 N N . LYS A 1 383 ? -21.235 -9.535 15.157 1.00 97.44 383 LYS A N 1
ATOM 2864 C CA . LYS A 1 383 ? -21.944 -10.328 16.171 1.00 97.44 383 LYS A CA 1
ATOM 2865 C C . LYS A 1 383 ? -21.144 -10.480 17.463 1.00 97.44 383 LYS A C 1
ATOM 2867 O O . LYS A 1 383 ? -21.751 -10.729 18.501 1.00 97.44 383 LYS A O 1
ATOM 2872 N N . GLU A 1 384 ? -19.822 -10.326 17.429 1.00 96.62 384 GLU A N 1
ATOM 2873 C CA . GLU A 1 384 ? -18.977 -10.407 18.626 1.00 96.62 384 GLU A CA 1
ATOM 2874 C C . GLU A 1 384 ? -19.280 -9.258 19.593 1.00 96.62 384 GLU A C 1
ATOM 2876 O O . GLU A 1 384 ? -19.416 -9.473 20.797 1.00 96.62 384 GLU A O 1
ATOM 2881 N N . ALA A 1 385 ? -19.498 -8.047 19.070 1.00 97.25 385 ALA A N 1
ATOM 2882 C CA . ALA A 1 385 ? -19.912 -6.901 19.876 1.00 97.25 385 ALA A CA 1
ATOM 2883 C C . ALA A 1 385 ? -21.263 -7.153 20.570 1.00 97.25 385 ALA A C 1
ATOM 2885 O O . ALA A 1 385 ? -21.424 -6.872 21.761 1.00 97.25 385 ALA A O 1
ATOM 2886 N N . ASP A 1 386 ? -22.221 -7.751 19.856 1.00 97.69 386 ASP A N 1
ATOM 2887 C CA . ASP A 1 386 ? -23.528 -8.118 20.409 1.00 97.69 386 ASP A CA 1
ATOM 2888 C C . ASP A 1 386 ? -23.427 -9.234 21.456 1.00 97.69 386 ASP A C 1
ATOM 2890 O O . ASP A 1 386 ? -24.119 -9.195 22.478 1.00 97.69 386 ASP A O 1
ATOM 2894 N N . GLN A 1 387 ? -22.544 -10.212 21.241 1.00 97.12 387 GLN A N 1
ATOM 2895 C CA . GLN A 1 387 ? -22.246 -11.264 22.212 1.00 97.12 387 GLN A CA 1
ATOM 2896 C C . GLN A 1 387 ? -21.661 -10.678 23.500 1.00 97.12 387 GLN A C 1
ATOM 2898 O O . GLN A 1 387 ? -22.123 -11.031 24.584 1.00 97.12 387 GLN A O 1
ATOM 2903 N N . ILE A 1 388 ? -20.732 -9.723 23.401 1.00 96.81 388 ILE A N 1
ATOM 2904 C CA . ILE A 1 388 ? -20.140 -9.037 24.560 1.00 96.81 388 ILE A CA 1
ATOM 2905 C C . ILE A 1 388 ? -21.200 -8.269 25.351 1.00 96.81 388 ILE A C 1
ATOM 2907 O O . ILE A 1 388 ? -21.268 -8.385 26.577 1.00 96.81 388 ILE A O 1
ATOM 2911 N N . ARG A 1 389 ? -22.073 -7.526 24.660 1.00 96.69 389 ARG A N 1
ATOM 2912 C CA . ARG A 1 389 ? -23.197 -6.808 25.290 1.00 96.69 389 ARG A CA 1
ATOM 2913 C C . ARG A 1 389 ? -24.202 -7.752 25.945 1.00 96.69 389 ARG A C 1
ATOM 2915 O O . ARG A 1 389 ? -24.798 -7.401 26.960 1.00 96.69 389 ARG A O 1
ATOM 2922 N N . SER A 1 390 ? -24.363 -8.947 25.382 1.00 96.75 390 SER A N 1
ATOM 2923 C CA . SER A 1 390 ? -25.263 -9.997 25.873 1.00 96.75 390 SER A CA 1
ATOM 2924 C C . SER A 1 390 ? -24.627 -10.914 26.923 1.00 96.75 390 SER A C 1
ATOM 2926 O O . SER A 1 390 ? -25.207 -11.952 27.236 1.00 96.75 390 SER A O 1
ATOM 2928 N N . ASP A 1 391 ? -23.452 -10.559 27.452 1.00 95.38 391 ASP A N 1
ATOM 2929 C CA . ASP A 1 391 ? -22.714 -11.326 28.466 1.00 95.38 391 ASP A CA 1
ATOM 2930 C C . ASP A 1 391 ? -22.234 -12.719 28.009 1.00 95.38 391 ASP A C 1
ATOM 2932 O O . ASP A 1 391 ? -21.947 -13.597 28.817 1.00 95.38 391 ASP A O 1
ATOM 2936 N N . LYS A 1 392 ? -22.109 -12.929 26.694 1.00 96.44 392 LYS A N 1
ATOM 2937 C CA . LYS A 1 392 ? -21.587 -14.158 26.074 1.00 96.44 392 LYS A CA 1
ATOM 2938 C C . LYS A 1 392 ? -20.103 -14.013 25.741 1.00 96.44 392 LYS A C 1
ATOM 2940 O O . LYS A 1 392 ? -19.692 -14.109 24.586 1.00 96.44 392 LYS A O 1
ATOM 2945 N N . LEU A 1 393 ? -19.304 -13.729 26.766 1.00 95.00 393 LEU A N 1
ATOM 2946 C CA . LEU A 1 393 ? -17.878 -13.421 26.619 1.00 95.00 393 LEU A CA 1
ATOM 2947 C C . LEU A 1 393 ? -17.062 -14.600 26.064 1.00 95.00 393 LEU A C 1
ATOM 2949 O O . LEU A 1 393 ? -16.179 -14.384 25.237 1.00 95.00 393 LEU A O 1
ATOM 2953 N N . ASP A 1 394 ? -17.386 -15.835 26.457 1.00 94.69 394 ASP A N 1
ATOM 2954 C CA . ASP A 1 394 ? -16.700 -17.034 25.957 1.00 94.69 394 ASP A CA 1
ATOM 2955 C C . ASP A 1 394 ? -16.965 -17.278 24.463 1.00 94.69 394 ASP A C 1
ATOM 2957 O O . ASP A 1 394 ? -16.036 -17.600 23.722 1.00 94.69 394 ASP A O 1
ATOM 2961 N N . ASP A 1 395 ? -18.205 -17.066 24.007 1.00 95.56 395 ASP A N 1
ATOM 2962 C CA . ASP A 1 395 ? -18.578 -17.207 22.593 1.00 95.56 395 ASP A CA 1
ATOM 2963 C C . ASP A 1 395 ? -17.836 -16.180 21.726 1.00 95.56 395 ASP A C 1
ATOM 2965 O O . ASP A 1 395 ? -17.270 -16.544 20.695 1.00 95.56 395 ASP A O 1
ATOM 2969 N N . ALA A 1 396 ? -17.790 -14.916 22.168 1.00 96.25 396 ALA A N 1
ATOM 2970 C CA . ALA A 1 396 ? -17.071 -13.846 21.470 1.00 96.25 396 ALA A CA 1
ATOM 2971 C C . ALA A 1 396 ? -15.566 -14.132 21.399 1.00 96.25 396 ALA A C 1
ATOM 2973 O O . ALA A 1 396 ? -14.937 -13.965 20.358 1.00 96.25 396 ALA A O 1
ATOM 2974 N N . ARG A 1 397 ? -14.988 -14.639 22.490 1.00 95.50 397 ARG A N 1
ATOM 2975 C CA . ARG A 1 397 ? -13.576 -15.014 22.532 1.00 95.50 397 ARG A CA 1
ATOM 2976 C C . ARG A 1 397 ? -13.250 -16.170 21.587 1.00 95.50 397 ARG A C 1
ATOM 2978 O O . ARG A 1 397 ? -12.229 -16.123 20.906 1.00 95.50 397 ARG A O 1
ATOM 2985 N N . LEU A 1 398 ? -14.077 -17.216 21.565 1.00 95.56 398 LEU A N 1
ATOM 2986 C CA . LEU A 1 398 ? -13.888 -18.350 20.656 1.00 95.56 398 LEU A CA 1
ATOM 2987 C C . LEU A 1 398 ? -14.037 -17.924 19.192 1.00 95.56 398 LEU A C 1
ATOM 2989 O O . LEU A 1 398 ? -13.253 -18.376 18.361 1.00 95.56 398 LEU A O 1
ATOM 2993 N N . ALA A 1 399 ? -14.991 -17.036 18.893 1.00 96.25 399 ALA A N 1
ATOM 2994 C CA . ALA A 1 399 ? -15.160 -16.461 17.561 1.00 96.25 399 ALA A CA 1
ATOM 2995 C C . ALA A 1 399 ? -13.919 -15.666 17.120 1.00 96.25 399 ALA A C 1
ATOM 2997 O O . ALA A 1 399 ? -13.386 -15.928 16.044 1.00 96.25 399 ALA A O 1
ATOM 2998 N N . SER A 1 400 ? -13.402 -14.796 17.992 1.00 96.19 400 SER A N 1
ATOM 2999 C CA . SER A 1 400 ? -12.195 -14.003 17.734 1.00 96.19 400 SER A CA 1
ATOM 3000 C C . SER A 1 400 ? -10.951 -14.882 17.508 1.00 96.19 400 SER A C 1
ATOM 3002 O O . SER A 1 400 ? -10.173 -14.639 16.586 1.00 96.19 400 SER A O 1
ATOM 3004 N N . LEU A 1 401 ? -10.781 -15.974 18.271 1.00 96.12 401 LEU A N 1
ATOM 3005 C CA . LEU A 1 401 ? -9.681 -16.930 18.056 1.00 96.12 401 LEU A CA 1
ATOM 3006 C C . LEU A 1 401 ? -9.804 -17.699 16.729 1.00 96.12 401 LEU A C 1
ATOM 3008 O O . LEU A 1 401 ? -8.816 -17.799 16.004 1.00 96.12 401 LEU A O 1
ATOM 3012 N N . ASP A 1 402 ? -10.994 -18.210 16.389 1.00 96.56 402 ASP A N 1
ATOM 3013 C CA . ASP A 1 402 ? -11.231 -18.886 15.099 1.00 96.56 402 ASP A CA 1
ATOM 3014 C C . ASP A 1 402 ? -10.960 -17.936 13.925 1.00 96.56 402 ASP A C 1
ATOM 3016 O O . ASP A 1 402 ? -10.306 -18.300 12.944 1.00 96.56 402 ASP A O 1
ATOM 3020 N N . LEU A 1 403 ? -11.410 -16.685 14.044 1.00 96.69 403 LEU A N 1
ATOM 3021 C CA . LEU A 1 403 ? -11.165 -15.661 13.043 1.00 96.69 403 LEU A CA 1
ATOM 3022 C C . LEU A 1 403 ? -9.673 -15.332 12.911 1.00 96.69 403 LEU A C 1
ATOM 3024 O O . LEU A 1 403 ? -9.177 -15.243 11.785 1.00 96.69 403 LEU A O 1
ATOM 3028 N N . ALA A 1 404 ? -8.953 -15.185 14.027 1.00 96.94 404 ALA A N 1
ATOM 3029 C CA . ALA A 1 404 ? -7.515 -14.937 14.022 1.00 96.94 404 ALA A CA 1
ATOM 3030 C C . ALA A 1 404 ? -6.757 -16.028 13.250 1.00 96.94 404 ALA A C 1
ATOM 3032 O O . ALA A 1 404 ? -5.934 -15.713 12.388 1.00 96.94 404 ALA A O 1
ATOM 3033 N N . ASP A 1 405 ? -7.082 -17.300 13.492 1.00 96.94 405 ASP A N 1
ATOM 3034 C CA . ASP A 1 405 ? -6.440 -18.432 12.820 1.00 96.94 405 ASP A CA 1
ATOM 3035 C C . ASP A 1 405 ? -6.772 -18.462 11.314 1.00 96.94 405 ASP A C 1
ATOM 3037 O O . ASP A 1 405 ? -5.888 -18.666 10.476 1.00 96.94 405 ASP A O 1
ATOM 3041 N N . ARG A 1 406 ? -8.023 -18.174 10.926 1.00 96.81 406 ARG A N 1
ATOM 3042 C CA . ARG A 1 406 ? -8.416 -18.063 9.505 1.00 96.81 406 ARG A CA 1
ATOM 3043 C C . ARG A 1 406 ? -7.716 -16.915 8.787 1.00 96.81 406 ARG A C 1
ATOM 3045 O O . ARG A 1 406 ? -7.335 -17.064 7.621 1.00 96.81 406 ARG A O 1
ATOM 3052 N N . LEU A 1 407 ? -7.571 -15.769 9.447 1.00 96.94 407 LEU A N 1
ATOM 3053 C CA . LEU A 1 407 ? -6.867 -14.608 8.908 1.00 96.94 407 LEU A CA 1
ATOM 3054 C C . LEU A 1 407 ? -5.376 -14.896 8.743 1.00 96.94 407 LEU A C 1
ATOM 3056 O O . LEU A 1 407 ? -4.808 -14.541 7.713 1.00 96.94 407 LEU A O 1
ATOM 3060 N N . GLU A 1 408 ? -4.762 -15.593 9.699 1.00 96.56 408 GLU A N 1
ATOM 3061 C CA . GLU A 1 408 ? -3.365 -16.022 9.623 1.00 96.56 408 GLU A CA 1
ATOM 3062 C C . GLU A 1 408 ? -3.136 -16.986 8.447 1.00 96.56 408 GLU A C 1
ATOM 3064 O O . GLU A 1 408 ? -2.251 -16.754 7.618 1.00 96.56 408 GLU A O 1
ATOM 3069 N N . ILE A 1 409 ? -3.992 -18.004 8.292 1.00 96.19 409 ILE A N 1
ATOM 3070 C CA . ILE A 1 409 ? -3.957 -18.913 7.134 1.00 96.19 409 ILE A CA 1
ATOM 3071 C C . ILE A 1 409 ? -4.151 -18.127 5.834 1.00 96.19 409 ILE A C 1
ATOM 3073 O O . ILE A 1 409 ? -3.403 -18.312 4.872 1.00 96.19 409 ILE A O 1
ATOM 3077 N N . THR A 1 410 ? -5.131 -17.221 5.789 1.00 96.12 410 THR A N 1
ATOM 3078 C CA . THR A 1 410 ? -5.395 -16.422 4.586 1.00 96.12 410 THR A CA 1
ATOM 3079 C C . THR A 1 410 ? -4.203 -15.535 4.239 1.00 96.12 410 THR A C 1
ATOM 3081 O O . THR A 1 410 ? -3.810 -15.482 3.077 1.00 96.12 410 THR A O 1
ATOM 3084 N N . ALA A 1 411 ? -3.567 -14.901 5.222 1.00 95.75 411 ALA A N 1
ATOM 3085 C CA . ALA A 1 411 ? -2.360 -14.116 5.013 1.00 95.75 411 ALA A CA 1
ATOM 3086 C C . ALA A 1 411 ? -1.220 -14.958 4.417 1.00 95.75 411 ALA A C 1
ATOM 3088 O O . ALA A 1 411 ? -0.602 -14.543 3.439 1.00 95.75 411 ALA A O 1
ATOM 3089 N N . GLN A 1 412 ? -0.970 -16.163 4.937 1.00 95.62 412 GLN A N 1
ATOM 3090 C CA . GLN A 1 412 ? 0.043 -17.073 4.382 1.00 95.62 412 GLN A CA 1
ATOM 3091 C C . GLN A 1 412 ? -0.276 -17.484 2.935 1.00 95.62 412 GLN A C 1
ATOM 3093 O O . GLN A 1 412 ? 0.611 -17.581 2.086 1.00 95.62 412 GLN A O 1
ATOM 3098 N N . ARG A 1 413 ? -1.555 -17.708 2.619 1.00 96.06 413 ARG A N 1
ATOM 3099 C CA . ARG A 1 413 ? -1.990 -18.031 1.255 1.00 96.06 413 ARG A CA 1
ATOM 3100 C C . ARG A 1 413 ? -1.853 -16.841 0.302 1.00 96.06 413 ARG A C 1
ATOM 3102 O O . ARG A 1 413 ? -1.391 -17.023 -0.824 1.00 96.06 413 ARG A O 1
ATOM 3109 N N . LEU A 1 414 ? -2.217 -15.637 0.746 1.00 95.25 414 LEU A N 1
ATOM 3110 C CA . LEU A 1 414 ? -2.037 -14.396 -0.014 1.00 95.25 414 LEU A CA 1
ATOM 3111 C C . LEU A 1 414 ? -0.555 -14.119 -0.279 1.00 95.25 414 LEU A C 1
ATOM 3113 O O . LEU A 1 414 ? -0.207 -13.710 -1.381 1.00 95.25 414 LEU A O 1
ATOM 3117 N N . ASP A 1 415 ? 0.317 -14.416 0.684 1.00 94.12 415 ASP A N 1
ATOM 3118 C CA . ASP A 1 415 ? 1.769 -14.347 0.515 1.00 94.12 415 ASP A CA 1
ATOM 3119 C C . ASP A 1 415 ? 2.270 -15.279 -0.600 1.00 94.12 415 ASP A C 1
ATOM 3121 O O . ASP A 1 415 ? 2.978 -14.859 -1.519 1.00 94.12 415 ASP A O 1
ATOM 3125 N N . ALA A 1 416 ? 1.833 -16.541 -0.585 1.00 93.88 416 ALA A N 1
ATOM 3126 C CA . ALA A 1 416 ? 2.173 -17.496 -1.635 1.00 93.88 416 ALA A CA 1
ATOM 3127 C C . ALA A 1 416 ? 1.646 -17.053 -3.014 1.00 93.88 416 ALA A C 1
ATOM 3129 O O . ALA A 1 416 ? 2.353 -17.177 -4.020 1.00 93.88 416 ALA A O 1
ATOM 3130 N N . ALA A 1 417 ? 0.425 -16.509 -3.071 1.00 94.00 417 ALA A N 1
ATOM 3131 C CA . ALA A 1 417 ? -0.150 -15.971 -4.300 1.00 94.00 417 ALA A CA 1
ATOM 3132 C C . ALA A 1 417 ? 0.644 -14.764 -4.818 1.00 94.00 417 ALA A C 1
ATOM 3134 O O . ALA A 1 417 ? 1.005 -14.752 -5.995 1.00 94.00 417 ALA A O 1
ATOM 3135 N N . TYR A 1 418 ? 0.975 -13.807 -3.944 1.00 93.62 418 TYR A N 1
ATOM 3136 C CA . TYR A 1 418 ? 1.807 -12.643 -4.257 1.00 93.62 418 TYR A CA 1
ATOM 3137 C C . TYR A 1 418 ? 3.125 -13.068 -4.899 1.00 93.62 418 TYR A C 1
ATOM 3139 O O . TYR A 1 418 ? 3.441 -12.661 -6.016 1.00 93.62 418 TYR A O 1
ATOM 3147 N N . ARG A 1 419 ? 3.858 -13.969 -4.240 1.00 91.88 419 ARG A N 1
ATOM 3148 C CA . ARG A 1 419 ? 5.147 -14.480 -4.721 1.00 91.88 419 ARG A CA 1
ATOM 3149 C C . ARG A 1 419 ? 5.040 -15.145 -6.085 1.00 91.88 419 ARG A C 1
ATOM 3151 O O . ARG A 1 419 ? 5.897 -14.932 -6.939 1.00 91.88 419 ARG A O 1
ATOM 3158 N N . ALA A 1 420 ? 3.974 -15.908 -6.311 1.00 92.25 420 ALA A N 1
ATOM 3159 C CA . ALA A 1 420 ? 3.743 -16.570 -7.586 1.00 92.25 420 ALA A CA 1
ATOM 3160 C C . ALA A 1 420 ? 3.401 -15.592 -8.728 1.00 92.25 420 ALA A C 1
ATOM 3162 O O . ALA A 1 420 ? 3.651 -15.923 -9.881 1.00 92.25 420 ALA A O 1
ATOM 3163 N N . ILE A 1 421 ? 2.852 -14.410 -8.426 1.00 91.50 421 ILE A N 1
ATOM 3164 C CA . ILE A 1 421 ? 2.577 -13.350 -9.413 1.00 91.50 421 ILE A CA 1
ATOM 3165 C C . ILE A 1 421 ? 3.831 -12.496 -9.657 1.00 91.50 421 ILE A C 1
ATOM 3167 O O . ILE A 1 421 ? 4.152 -12.158 -10.794 1.00 91.50 421 ILE A O 1
ATOM 3171 N N . VAL A 1 422 ? 4.560 -12.155 -8.592 1.00 92.25 422 VAL A N 1
ATOM 3172 C CA . VAL A 1 422 ? 5.706 -11.239 -8.656 1.00 92.25 422 VAL A CA 1
ATOM 3173 C C . VAL A 1 422 ? 6.956 -11.893 -9.229 1.00 92.25 422 VAL A C 1
ATOM 3175 O O . VAL A 1 422 ? 7.693 -11.237 -9.960 1.00 92.25 422 VAL A O 1
ATOM 3178 N N . ALA A 1 423 ? 7.209 -13.172 -8.936 1.00 91.62 423 ALA A N 1
ATOM 3179 C CA . ALA A 1 423 ? 8.400 -13.873 -9.416 1.00 91.62 423 ALA A CA 1
ATOM 3180 C C . ALA A 1 423 ? 8.617 -13.771 -10.944 1.00 91.62 423 ALA A C 1
ATOM 3182 O O . ALA A 1 423 ? 9.705 -13.339 -11.335 1.00 91.62 423 ALA A O 1
ATOM 3183 N N . PRO A 1 424 ? 7.632 -14.083 -11.816 1.00 93.00 424 PRO A N 1
ATOM 3184 C CA . PRO A 1 424 ? 7.820 -13.949 -13.262 1.00 93.00 424 PRO A CA 1
ATOM 3185 C C . PRO A 1 424 ? 8.024 -12.492 -13.699 1.00 93.00 424 PRO A C 1
ATOM 3187 O O . PRO A 1 424 ? 8.866 -12.221 -14.550 1.00 93.00 424 PRO A O 1
ATOM 3190 N N . GLN A 1 425 ? 7.323 -11.530 -13.089 1.00 92.62 425 GLN A N 1
ATOM 3191 C CA . GLN A 1 425 ? 7.500 -10.107 -13.410 1.00 92.62 425 GLN A CA 1
ATOM 3192 C C . GLN A 1 425 ? 8.901 -9.603 -13.044 1.00 92.62 425 GLN A C 1
ATOM 3194 O O . GLN A 1 425 ? 9.527 -8.881 -13.819 1.00 92.62 425 GLN A O 1
ATOM 3199 N N . ALA A 1 426 ? 9.414 -10.006 -11.881 1.00 92.69 426 ALA A N 1
ATOM 3200 C CA . ALA A 1 426 ? 10.764 -9.670 -11.446 1.00 92.69 426 ALA A CA 1
ATOM 3201 C C . ALA A 1 426 ? 11.830 -10.294 -12.362 1.00 92.69 426 ALA A C 1
ATOM 3203 O O . ALA A 1 426 ? 12.860 -9.672 -12.615 1.00 92.69 426 ALA A O 1
ATOM 3204 N N . GLU A 1 427 ? 11.593 -11.502 -12.881 1.00 94.88 427 GLU A N 1
ATOM 3205 C CA . GLU A 1 427 ? 12.479 -12.130 -13.863 1.00 94.88 427 GLU A CA 1
ATOM 3206 C C . GLU A 1 427 ? 12.499 -11.359 -15.192 1.00 94.88 427 GLU A C 1
ATOM 3208 O O . GLU A 1 427 ? 13.575 -11.066 -15.712 1.00 94.88 427 GLU A O 1
ATOM 3213 N N . GLU A 1 428 ? 11.335 -10.968 -15.715 1.00 95.31 428 GLU A N 1
ATOM 3214 C CA . GLU A 1 428 ? 11.244 -10.177 -16.949 1.00 95.31 428 GLU A CA 1
ATOM 3215 C C . GLU A 1 428 ? 11.891 -8.793 -16.806 1.00 95.31 428 GLU A C 1
ATOM 3217 O O . GLU A 1 428 ? 12.614 -8.350 -17.699 1.00 95.31 428 GLU A O 1
ATOM 3222 N N . LEU A 1 429 ? 11.720 -8.132 -15.657 1.00 95.56 429 LEU A N 1
ATOM 3223 C CA . LEU A 1 429 ? 12.410 -6.874 -15.365 1.00 95.56 429 LEU A CA 1
ATOM 3224 C C . LEU A 1 429 ? 13.932 -7.044 -15.303 1.00 95.56 429 LEU A C 1
ATOM 3226 O O . LEU A 1 429 ? 14.655 -6.180 -15.789 1.00 95.56 429 LEU A O 1
ATOM 3230 N N . ARG A 1 430 ? 14.441 -8.159 -14.767 1.00 95.19 430 ARG A N 1
ATOM 3231 C CA . ARG A 1 430 ? 15.885 -8.450 -14.788 1.00 95.19 430 ARG A CA 1
ATOM 3232 C C . ARG A 1 430 ? 16.410 -8.700 -16.194 1.00 95.19 430 ARG A C 1
ATOM 3234 O O . ARG A 1 430 ? 17.496 -8.235 -16.523 1.00 95.19 430 ARG A O 1
ATOM 3241 N N . LYS A 1 431 ? 15.650 -9.406 -17.038 1.00 97.00 431 LYS A N 1
ATOM 3242 C CA . LYS A 1 431 ? 16.002 -9.572 -18.459 1.00 97.00 431 LYS A CA 1
ATOM 3243 C C . LYS A 1 431 ? 16.056 -8.218 -19.165 1.00 97.00 431 LYS A C 1
ATOM 3245 O O . LYS A 1 431 ? 16.964 -7.985 -19.955 1.00 97.00 431 LYS A O 1
ATOM 3250 N N . LEU A 1 432 ? 15.114 -7.323 -18.861 1.00 97.31 432 LEU A N 1
ATOM 3251 C CA . LEU A 1 432 ? 15.113 -5.954 -19.373 1.00 97.31 432 LEU A CA 1
ATOM 3252 C C . LEU A 1 432 ? 16.329 -5.158 -18.877 1.00 97.31 432 LEU A C 1
ATOM 3254 O O . LEU A 1 432 ? 16.977 -4.494 -19.677 1.00 97.31 432 LEU A O 1
ATOM 3258 N N . GLU A 1 433 ? 16.666 -5.249 -17.589 1.00 97.62 433 GLU A N 1
ATOM 3259 C CA . GLU A 1 433 ? 17.854 -4.613 -17.009 1.00 97.62 433 GLU A CA 1
ATOM 3260 C C . GLU A 1 433 ? 19.142 -5.079 -17.702 1.00 97.62 433 GLU A C 1
ATOM 3262 O O . GLU A 1 433 ? 19.958 -4.253 -18.108 1.00 97.62 433 GLU A O 1
ATOM 3267 N N . GLN A 1 434 ? 19.301 -6.394 -17.884 1.00 97.44 434 GLN A N 1
ATOM 3268 C CA . GLN A 1 434 ? 20.451 -6.966 -18.579 1.00 97.44 434 GLN A CA 1
ATOM 3269 C C . GLN A 1 434 ? 20.513 -6.496 -20.036 1.00 97.44 434 GLN A C 1
ATOM 3271 O O . GLN A 1 434 ? 21.565 -6.062 -20.492 1.00 97.44 434 GLN A O 1
ATOM 3276 N N . ALA A 1 435 ? 19.383 -6.496 -20.746 1.00 97.69 435 ALA A N 1
ATOM 3277 C CA . ALA A 1 435 ? 19.336 -6.025 -22.126 1.00 97.69 435 ALA A CA 1
ATOM 3278 C C . ALA A 1 435 ? 19.644 -4.521 -22.254 1.00 97.69 435 ALA A C 1
ATOM 3280 O O . ALA A 1 435 ? 20.251 -4.107 -23.237 1.00 97.69 435 ALA A O 1
ATOM 3281 N N . LEU A 1 436 ? 19.269 -3.696 -21.268 1.00 96.81 436 LEU A N 1
ATOM 3282 C CA . LEU A 1 436 ? 19.652 -2.280 -21.217 1.00 96.81 436 LEU A CA 1
ATOM 3283 C C . LEU A 1 436 ? 21.157 -2.102 -20.986 1.00 96.81 436 LEU A C 1
ATOM 3285 O O . LEU A 1 436 ? 21.758 -1.222 -21.602 1.00 96.81 436 LEU A O 1
ATOM 3289 N N . ALA A 1 437 ? 21.765 -2.937 -20.138 1.00 96.38 437 ALA A N 1
ATOM 3290 C CA . ALA A 1 437 ? 23.213 -2.950 -19.947 1.00 96.38 437 ALA A CA 1
ATOM 3291 C C . ALA A 1 437 ? 23.938 -3.356 -21.242 1.00 96.38 437 ALA A C 1
ATOM 3293 O O . ALA A 1 437 ? 24.806 -2.618 -21.701 1.00 96.38 437 ALA A O 1
ATOM 3294 N N . ASP A 1 438 ? 23.498 -4.434 -21.899 1.00 96.94 438 ASP A N 1
ATOM 3295 C CA . ASP A 1 438 ? 24.048 -4.880 -23.185 1.00 96.94 438 ASP A CA 1
ATOM 3296 C C . ASP A 1 438 ? 23.885 -3.804 -24.276 1.00 96.94 438 ASP A C 1
ATOM 3298 O O . ASP A 1 438 ? 24.791 -3.565 -25.076 1.00 96.94 438 ASP A O 1
ATOM 3302 N N . LEU A 1 439 ? 22.735 -3.118 -24.315 1.00 97.19 439 LEU A N 1
ATOM 3303 C CA . LEU A 1 439 ? 22.475 -2.026 -25.255 1.00 97.19 439 LEU A CA 1
ATOM 3304 C C . LEU A 1 439 ? 23.401 -0.826 -25.006 1.00 97.19 439 LEU A C 1
ATOM 3306 O O . LEU A 1 439 ? 23.841 -0.181 -25.963 1.00 97.19 439 LEU A O 1
ATOM 3310 N N . ARG A 1 440 ? 23.700 -0.523 -23.739 1.00 96.38 440 ARG A N 1
ATOM 3311 C CA . ARG A 1 440 ? 24.653 0.526 -23.365 1.00 96.38 440 ARG A CA 1
ATOM 3312 C C . ARG A 1 440 ? 26.072 0.153 -23.788 1.00 96.38 440 ARG A C 1
ATOM 3314 O O . ARG A 1 440 ? 26.738 0.982 -24.391 1.00 96.38 440 ARG A O 1
ATOM 3321 N N . ASP A 1 441 ? 26.501 -1.083 -23.565 1.00 96.06 441 ASP A N 1
ATOM 3322 C CA . ASP A 1 441 ? 27.844 -1.536 -23.951 1.00 96.06 441 ASP A CA 1
ATOM 3323 C C . ASP A 1 441 ? 28.006 -1.581 -25.486 1.00 96.06 441 ASP A C 1
ATOM 3325 O O . ASP A 1 441 ? 29.054 -1.232 -26.038 1.00 96.06 441 ASP A O 1
ATOM 3329 N N . LYS A 1 442 ? 26.933 -1.929 -26.215 1.00 96.94 442 LYS A N 1
ATOM 3330 C CA . LYS A 1 442 ? 26.883 -1.821 -27.683 1.00 96.94 442 LYS A CA 1
ATOM 3331 C C . LYS A 1 442 ? 27.024 -0.382 -28.171 1.00 96.94 442 LYS A C 1
ATOM 3333 O O . LYS A 1 442 ? 27.590 -0.192 -29.240 1.00 96.94 442 LYS A O 1
ATOM 3338 N N . LEU A 1 443 ? 26.515 0.606 -27.429 1.00 96.69 443 LEU A N 1
ATOM 3339 C CA . LEU A 1 443 ? 26.534 2.022 -27.821 1.00 96.69 443 LEU A CA 1
ATOM 3340 C C . LEU A 1 443 ? 27.961 2.545 -28.044 1.00 96.69 443 LEU A C 1
ATOM 3342 O O . LEU A 1 443 ? 28.164 3.411 -28.891 1.00 96.69 443 LEU A O 1
ATOM 3346 N N . GLU A 1 444 ? 28.935 2.006 -27.310 1.00 95.38 444 GLU A N 1
ATOM 3347 C CA . GLU A 1 444 ? 30.342 2.422 -27.361 1.00 95.38 444 GLU A CA 1
ATOM 3348 C C . GLU A 1 444 ? 31.108 1.833 -28.560 1.00 95.38 444 GLU A C 1
ATOM 3350 O O . GLU A 1 444 ? 32.162 2.348 -28.924 1.00 95.38 444 GLU A O 1
ATOM 3355 N N . ASN A 1 445 ? 30.575 0.787 -29.204 1.00 96.31 445 ASN A N 1
ATOM 3356 C CA . ASN A 1 445 ? 31.291 -0.036 -30.189 1.00 96.31 445 ASN A CA 1
ATOM 3357 C C . ASN A 1 445 ? 30.575 -0.099 -31.555 1.00 96.31 445 ASN A C 1
ATOM 3359 O O . ASN A 1 445 ? 30.536 -1.139 -32.214 1.00 96.31 445 ASN A O 1
ATOM 3363 N N . LEU A 1 446 ? 29.951 1.002 -31.985 1.00 96.94 446 LEU A N 1
ATOM 3364 C CA . LEU A 1 446 ? 29.204 1.066 -33.248 1.00 96.94 446 LEU A CA 1
ATOM 3365 C C . LEU A 1 446 ? 30.120 1.515 -34.394 1.00 96.94 446 LEU A C 1
ATOM 3367 O O . LEU A 1 446 ? 30.388 2.697 -34.554 1.00 96.94 446 LEU A O 1
ATOM 3371 N N . GLU A 1 447 ? 30.577 0.589 -35.229 1.00 97.00 447 GLU A N 1
ATOM 3372 C CA . GLU A 1 447 ? 31.499 0.850 -36.349 1.00 97.00 447 GLU A CA 1
ATOM 3373 C C . GLU A 1 447 ? 30.775 1.306 -37.627 1.00 97.00 447 GLU A C 1
ATOM 3375 O O . GLU A 1 447 ? 31.335 1.989 -38.483 1.00 97.00 447 GLU A O 1
ATOM 3380 N N . THR A 1 448 ? 29.505 0.922 -37.793 1.00 95.81 448 THR A N 1
ATOM 3381 C CA . THR A 1 448 ? 28.769 1.117 -39.048 1.00 95.81 448 THR A CA 1
ATOM 3382 C C . THR A 1 448 ? 27.418 1.795 -38.850 1.00 95.81 448 THR A C 1
ATOM 3384 O O . THR A 1 448 ? 26.697 1.560 -37.880 1.00 95.81 448 THR A O 1
ATOM 3387 N N . GLN A 1 449 ? 26.988 2.559 -39.858 1.00 92.62 449 GLN A N 1
ATOM 3388 C CA . GLN A 1 449 ? 25.642 3.144 -39.913 1.00 92.62 449 GLN A CA 1
ATOM 3389 C C . GLN A 1 449 ? 24.529 2.082 -39.765 1.00 92.62 449 GLN A C 1
ATOM 3391 O O . GLN A 1 449 ? 23.458 2.364 -39.225 1.00 92.62 449 GLN A O 1
ATOM 3396 N N . ALA A 1 450 ? 24.773 0.858 -40.250 1.00 93.12 450 ALA A N 1
ATOM 3397 C CA . ALA A 1 450 ? 23.847 -0.263 -40.118 1.00 93.12 450 ALA A CA 1
ATOM 3398 C C . ALA A 1 450 ? 23.713 -0.725 -38.659 1.00 93.12 450 ALA A C 1
ATOM 3400 O O . ALA A 1 450 ? 22.594 -0.970 -38.208 1.00 93.12 450 ALA A O 1
ATOM 3401 N N . GLN A 1 451 ? 24.820 -0.779 -37.908 1.00 95.62 451 G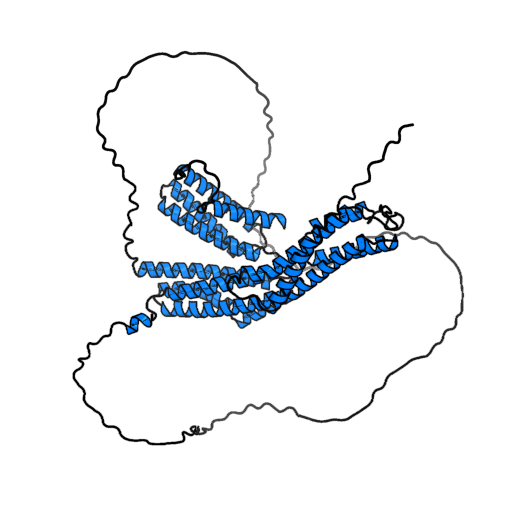LN A N 1
ATOM 3402 C CA . GLN A 1 451 ? 24.796 -1.051 -36.468 1.00 95.62 451 GLN A CA 1
ATOM 3403 C C . GLN A 1 451 ? 24.077 0.065 -35.703 1.00 95.62 451 GLN A C 1
ATOM 3405 O O . GLN A 1 451 ? 23.264 -0.245 -34.841 1.00 95.62 451 GLN A O 1
ATOM 3410 N N . VAL A 1 452 ? 24.266 1.340 -36.067 1.00 94.88 452 VAL A N 1
ATOM 3411 C CA . VAL A 1 452 ? 23.503 2.457 -35.471 1.00 94.88 452 VAL A CA 1
ATOM 3412 C C . VAL A 1 452 ? 21.996 2.277 -35.697 1.00 94.88 452 VAL A C 1
ATOM 3414 O O . VAL A 1 452 ? 21.201 2.435 -34.771 1.00 94.88 452 VAL A O 1
ATOM 3417 N N . ALA A 1 453 ? 21.572 1.907 -36.910 1.00 92.44 453 ALA A N 1
ATOM 3418 C CA . ALA A 1 453 ? 20.160 1.645 -37.198 1.00 92.44 453 ALA A CA 1
ATOM 3419 C C . ALA A 1 453 ? 19.612 0.443 -36.410 1.00 92.44 453 ALA A C 1
ATOM 3421 O O . ALA A 1 453 ? 18.487 0.496 -35.914 1.00 92.44 453 ALA A O 1
ATOM 3422 N N . ALA A 1 454 ? 20.395 -0.635 -36.301 1.00 94.88 454 ALA A N 1
ATOM 3423 C CA . ALA A 1 454 ? 20.033 -1.817 -35.523 1.00 94.88 454 ALA A CA 1
ATOM 3424 C C . ALA A 1 454 ? 19.891 -1.482 -34.031 1.00 94.88 454 ALA A C 1
ATOM 3426 O O . ALA A 1 454 ? 18.891 -1.853 -33.422 1.00 94.88 454 ALA A O 1
ATOM 3427 N N . TRP A 1 455 ? 20.825 -0.697 -33.492 1.00 96.38 455 TRP A N 1
ATOM 3428 C CA . TRP A 1 455 ? 20.806 -0.214 -32.116 1.00 96.38 455 TRP A CA 1
ATOM 3429 C C . TRP A 1 455 ? 19.519 0.564 -31.804 1.00 96.38 455 TRP A C 1
ATOM 3431 O O . TRP A 1 455 ? 18.865 0.288 -30.805 1.00 96.38 455 TRP A O 1
ATOM 3441 N N . HIS A 1 456 ? 19.084 1.474 -32.687 1.00 95.50 456 HIS A N 1
ATOM 3442 C CA . HIS A 1 456 ? 17.842 2.231 -32.470 1.00 95.50 456 HIS A CA 1
ATOM 3443 C C . HIS A 1 456 ? 16.592 1.342 -32.457 1.00 95.50 456 HIS A C 1
ATOM 3445 O O . HIS A 1 456 ? 15.673 1.606 -31.684 1.00 95.50 456 HIS A O 1
ATOM 3451 N N . ARG A 1 457 ? 16.539 0.304 -33.304 1.00 95.38 457 ARG A N 1
ATOM 3452 C CA . ARG A 1 457 ? 15.422 -0.656 -33.296 1.00 95.38 457 ARG A CA 1
ATOM 3453 C C . ARG A 1 457 ? 15.399 -1.450 -31.995 1.00 95.38 457 ARG A C 1
ATOM 3455 O O . ARG A 1 457 ? 14.351 -1.547 -31.375 1.00 95.38 457 ARG A O 1
ATOM 3462 N N . GLU A 1 458 ? 16.556 -1.946 -31.562 1.00 97.00 458 GLU A N 1
ATOM 3463 C CA . GLU A 1 458 ? 16.691 -2.679 -30.299 1.00 97.00 458 GLU A CA 1
ATOM 3464 C C . GLU A 1 458 ? 16.303 -1.804 -29.098 1.00 97.00 458 GLU A C 1
ATOM 3466 O O . GLU A 1 458 ? 15.540 -2.236 -28.238 1.00 97.00 458 GLU A O 1
ATOM 3471 N N . ALA A 1 459 ? 16.742 -0.542 -29.076 1.00 97.06 459 ALA A N 1
ATOM 3472 C CA . ALA A 1 459 ? 16.349 0.427 -28.058 1.00 97.06 459 ALA A CA 1
ATOM 3473 C C . ALA A 1 459 ? 14.832 0.658 -28.028 1.00 97.06 459 ALA A C 1
ATOM 3475 O O . ALA A 1 459 ? 14.238 0.677 -26.952 1.00 97.06 459 ALA A O 1
ATOM 3476 N N . GLN A 1 460 ? 14.191 0.794 -29.191 1.00 96.38 460 GLN A N 1
ATOM 3477 C CA . GLN A 1 460 ? 12.741 0.959 -29.276 1.00 96.38 460 GLN A CA 1
ATOM 3478 C C . GLN A 1 460 ? 11.997 -0.291 -28.780 1.00 96.38 460 GLN A C 1
ATOM 3480 O O . GLN A 1 460 ? 11.098 -0.167 -27.951 1.00 96.38 460 GLN A O 1
ATOM 3485 N N . ASP A 1 461 ? 12.427 -1.487 -29.190 1.00 96.88 461 ASP A N 1
ATOM 3486 C CA . ASP A 1 461 ? 11.853 -2.751 -28.715 1.00 96.88 461 ASP A CA 1
ATOM 3487 C C . ASP A 1 461 ? 11.982 -2.903 -27.188 1.00 96.88 461 ASP A C 1
ATOM 3489 O O . ASP A 1 461 ? 11.076 -3.424 -26.531 1.00 96.88 461 ASP A O 1
ATOM 3493 N N . LEU A 1 462 ? 13.100 -2.459 -26.597 1.00 97.12 462 LEU A N 1
ATOM 3494 C CA . LEU A 1 462 ? 13.293 -2.470 -25.144 1.00 97.12 462 LEU A CA 1
ATOM 3495 C C . LEU A 1 462 ? 12.410 -1.446 -24.433 1.00 97.12 462 LEU A C 1
ATOM 3497 O O . LEU A 1 462 ? 11.868 -1.758 -23.374 1.00 97.12 462 LEU A O 1
ATOM 3501 N N . LEU A 1 463 ? 12.212 -0.261 -25.010 1.00 96.25 463 LEU A N 1
ATOM 3502 C CA . LEU A 1 463 ? 11.298 0.740 -24.461 1.00 96.25 463 LEU A CA 1
ATOM 3503 C C . LEU A 1 463 ? 9.837 0.276 -24.510 1.00 96.25 463 LEU A C 1
ATOM 3505 O O . LEU A 1 463 ? 9.115 0.471 -23.533 1.00 96.25 463 LEU A O 1
ATOM 3509 N N . ASP A 1 464 ? 9.426 -0.420 -25.569 1.00 96.19 464 ASP A N 1
ATOM 3510 C CA . ASP A 1 464 ? 8.092 -1.022 -25.668 1.00 96.19 464 ASP A CA 1
ATOM 3511 C C . ASP A 1 464 ? 7.893 -2.137 -24.622 1.00 96.19 464 ASP A C 1
ATOM 3513 O O . ASP A 1 464 ? 6.804 -2.310 -24.067 1.00 96.19 464 ASP A O 1
ATOM 3517 N N . ARG A 1 465 ? 8.945 -2.909 -24.308 1.00 96.38 465 ARG A N 1
ATOM 3518 C CA . ARG A 1 465 ? 8.913 -3.885 -23.201 1.00 96.38 465 ARG A CA 1
ATOM 3519 C C . ARG A 1 465 ? 8.879 -3.198 -21.839 1.00 96.38 465 ARG A C 1
ATOM 3521 O O . ARG A 1 465 ? 8.112 -3.619 -20.977 1.00 96.38 465 ARG A O 1
ATOM 3528 N N . ALA A 1 466 ? 9.664 -2.140 -21.651 1.00 95.38 466 ALA A N 1
ATOM 3529 C CA . ALA A 1 466 ? 9.667 -1.335 -20.434 1.00 95.38 466 ALA A CA 1
ATOM 3530 C C . ALA A 1 466 ? 8.282 -0.725 -20.164 1.00 95.38 466 ALA A C 1
ATOM 3532 O O . ALA A 1 466 ? 7.816 -0.735 -19.027 1.00 95.38 466 ALA A O 1
ATOM 3533 N N . GLU A 1 467 ? 7.586 -0.269 -21.208 1.00 94.88 467 GLU A N 1
ATOM 3534 C CA . GLU A 1 467 ? 6.200 0.198 -21.121 1.00 94.88 467 GLU A CA 1
ATOM 3535 C C . GLU A 1 467 ? 5.254 -0.878 -20.599 1.00 94.88 467 GLU A C 1
ATOM 3537 O O . GLU A 1 467 ? 4.531 -0.651 -19.628 1.00 94.88 467 GLU A O 1
ATOM 3542 N N . LYS A 1 468 ? 5.304 -2.075 -21.193 1.00 93.12 468 LYS A N 1
ATOM 3543 C CA . LYS A 1 468 ? 4.477 -3.216 -20.771 1.00 93.12 468 LYS A CA 1
ATOM 3544 C C . LYS A 1 468 ? 4.742 -3.634 -19.325 1.00 93.12 468 LYS A C 1
ATOM 3546 O O . LYS A 1 468 ? 3.840 -4.149 -18.673 1.00 93.12 468 LYS A O 1
ATOM 3551 N N . LEU A 1 469 ? 5.959 -3.409 -18.829 1.00 92.44 469 LEU A N 1
ATOM 3552 C CA . LEU A 1 469 ? 6.366 -3.704 -17.453 1.00 92.44 469 LEU A CA 1
ATOM 3553 C C . LEU A 1 469 ? 6.148 -2.530 -16.479 1.00 92.44 469 LEU A C 1
ATOM 3555 O O . LEU A 1 469 ? 6.526 -2.626 -15.310 1.00 92.44 469 LEU A O 1
ATOM 3559 N N . GLY A 1 470 ? 5.518 -1.439 -16.928 1.00 90.88 470 GLY A N 1
ATOM 3560 C CA . GLY A 1 470 ? 5.105 -0.329 -16.067 1.00 90.88 470 GLY A CA 1
ATOM 3561 C C . GLY A 1 470 ? 6.211 0.665 -15.703 1.00 90.88 470 GLY A C 1
ATOM 3562 O O . GLY A 1 470 ? 6.056 1.415 -14.741 1.00 90.88 470 GLY A O 1
ATOM 3563 N N . ILE A 1 471 ? 7.319 0.700 -16.450 1.00 94.12 471 ILE A N 1
ATOM 3564 C CA . ILE A 1 471 ? 8.367 1.724 -16.293 1.00 94.12 471 ILE A CA 1
ATOM 3565 C C . ILE A 1 471 ? 7.797 3.102 -16.645 1.00 94.12 471 ILE A C 1
ATOM 3567 O O . ILE A 1 471 ? 6.998 3.209 -17.566 1.00 94.12 471 ILE A O 1
ATOM 3571 N N . SER A 1 472 ? 8.182 4.166 -15.936 1.00 91.50 472 SER A N 1
ATOM 3572 C CA . SER A 1 472 ? 7.620 5.515 -16.119 1.00 91.50 472 SER A CA 1
ATOM 3573 C C . SER A 1 472 ? 7.715 6.041 -17.560 1.00 91.50 472 SER A C 1
ATOM 3575 O O . SER A 1 472 ? 8.804 6.099 -18.133 1.00 91.50 472 SER A O 1
ATOM 3577 N N . ASP A 1 473 ? 6.583 6.510 -18.108 1.00 93.44 473 ASP A N 1
ATOM 3578 C CA . ASP A 1 473 ? 6.488 7.084 -19.462 1.00 93.44 473 ASP A CA 1
ATOM 3579 C C . ASP A 1 473 ? 7.499 8.217 -19.664 1.00 93.44 473 ASP A C 1
ATOM 3581 O O . ASP A 1 473 ? 8.162 8.273 -20.691 1.00 93.44 473 ASP A O 1
ATOM 3585 N N . LYS A 1 474 ? 7.710 9.051 -18.638 1.00 95.06 474 LYS A N 1
ATOM 3586 C CA . LYS A 1 474 ? 8.625 10.198 -18.697 1.00 95.06 474 LYS A CA 1
ATOM 3587 C C . LYS A 1 474 ? 10.059 9.790 -19.053 1.00 95.06 474 LYS A C 1
ATOM 3589 O O . LYS A 1 474 ? 10.679 10.406 -19.909 1.00 95.06 474 LYS A O 1
ATOM 3594 N N . VAL A 1 475 ? 10.593 8.759 -18.396 1.00 93.44 475 VAL A N 1
ATOM 3595 C CA . VAL A 1 475 ? 11.990 8.342 -18.604 1.00 93.44 475 VAL A CA 1
ATOM 3596 C C . VAL A 1 475 ? 12.159 7.710 -19.991 1.00 93.44 475 VAL A C 1
ATOM 3598 O O . VAL A 1 475 ? 13.178 7.914 -20.650 1.00 93.44 475 VAL A O 1
ATOM 3601 N N . ARG A 1 476 ? 11.129 6.997 -20.471 1.00 95.81 476 ARG A N 1
ATOM 3602 C CA . ARG A 1 476 ? 11.096 6.446 -21.833 1.00 95.81 476 ARG A CA 1
ATOM 3603 C C . ARG A 1 476 ? 10.998 7.556 -22.884 1.00 95.81 476 ARG A C 1
ATOM 3605 O O . ARG A 1 476 ? 11.732 7.531 -23.869 1.00 95.81 476 ARG A O 1
ATOM 3612 N N . GLU A 1 477 ? 10.124 8.537 -22.668 1.00 96.38 477 GLU A N 1
ATOM 3613 C CA . GLU A 1 477 ? 9.923 9.692 -23.549 1.00 96.38 477 GLU A CA 1
ATOM 3614 C C . GLU A 1 477 ? 11.193 10.533 -23.690 1.00 96.38 477 GLU A C 1
ATOM 3616 O O . GLU A 1 477 ? 11.537 10.898 -24.814 1.00 96.38 477 GLU A O 1
ATOM 3621 N N . ASP A 1 478 ? 11.933 10.760 -22.599 1.00 96.31 478 ASP A N 1
ATOM 3622 C CA . ASP A 1 478 ? 13.218 11.468 -22.624 1.00 96.31 478 ASP A CA 1
ATOM 3623 C C . ASP A 1 478 ? 14.228 10.761 -23.555 1.00 96.31 478 ASP A C 1
ATOM 3625 O O . ASP A 1 478 ? 14.915 11.417 -24.348 1.00 96.31 478 ASP A O 1
ATOM 3629 N N . LEU A 1 479 ? 14.309 9.421 -23.512 1.00 96.12 479 LEU A N 1
ATOM 3630 C CA . LEU A 1 479 ? 15.170 8.649 -24.417 1.00 96.12 479 LEU A CA 1
ATOM 3631 C C . LEU A 1 479 ? 14.666 8.714 -25.867 1.00 96.12 479 LEU A C 1
ATOM 3633 O O . LEU A 1 479 ? 15.453 8.987 -26.774 1.00 96.12 479 LEU A O 1
ATOM 3637 N N . LEU A 1 480 ? 13.360 8.547 -26.094 1.00 95.94 480 LEU A N 1
ATOM 3638 C CA . LEU A 1 480 ? 12.756 8.657 -27.428 1.00 95.94 480 LEU A CA 1
ATOM 3639 C C . LEU A 1 480 ? 12.949 10.046 -28.042 1.00 95.94 480 LEU A C 1
ATOM 3641 O O . LEU A 1 480 ? 13.144 10.165 -29.251 1.00 95.94 480 LEU A O 1
ATOM 3645 N N . GLU A 1 481 ? 12.900 11.111 -27.244 1.00 96.00 481 GLU A N 1
ATOM 3646 C CA . GLU A 1 481 ? 13.148 12.470 -27.713 1.00 96.00 481 GLU A CA 1
ATOM 3647 C C . GLU A 1 481 ? 14.603 12.642 -28.164 1.00 96.00 481 GLU A C 1
ATOM 3649 O O . GLU A 1 481 ? 14.851 13.227 -29.221 1.00 96.00 481 GLU A O 1
ATOM 3654 N N . GLN A 1 482 ? 15.568 12.077 -27.429 1.00 94.88 482 GLN A N 1
ATOM 3655 C CA . GLN A 1 482 ? 16.968 12.051 -27.867 1.00 94.88 482 GLN A CA 1
ATOM 3656 C C . GLN A 1 482 ? 17.151 11.231 -29.148 1.00 94.88 482 GLN A C 1
ATOM 3658 O O . GLN A 1 482 ? 17.882 11.646 -30.052 1.00 94.88 482 GLN A O 1
ATOM 3663 N N . MET A 1 483 ? 16.431 10.114 -29.280 1.00 94.44 483 MET A N 1
ATOM 3664 C CA . MET A 1 483 ? 16.408 9.337 -30.518 1.00 94.44 483 MET A CA 1
ATOM 3665 C C . MET A 1 483 ? 15.877 10.156 -31.694 1.00 94.44 483 MET A C 1
ATOM 3667 O O . MET A 1 483 ? 16.510 10.210 -32.751 1.00 94.44 483 MET A O 1
ATOM 3671 N N . LYS A 1 484 ? 14.774 10.886 -31.500 1.00 93.44 484 LYS A N 1
ATOM 3672 C CA . LYS A 1 484 ? 14.202 11.781 -32.517 1.00 93.44 484 LYS A CA 1
ATOM 3673 C C . LYS A 1 484 ? 15.169 12.895 -32.916 1.00 93.44 484 LYS A C 1
ATOM 3675 O O . LYS A 1 484 ? 15.369 13.125 -34.107 1.00 93.44 484 LYS A O 1
ATOM 3680 N N . LYS A 1 485 ? 15.823 13.539 -31.943 1.00 92.25 485 LYS A N 1
ATOM 3681 C CA . LYS A 1 485 ? 16.836 14.587 -32.180 1.00 92.25 485 LYS A CA 1
ATOM 3682 C C . LYS A 1 485 ? 18.034 14.078 -32.983 1.00 92.25 485 LYS A C 1
ATOM 3684 O O . LYS A 1 485 ? 18.576 14.819 -33.797 1.00 92.25 485 LYS A O 1
ATOM 3689 N N . ALA A 1 486 ? 18.417 12.816 -32.801 1.00 89.88 486 ALA A N 1
ATOM 3690 C CA . ALA A 1 486 ? 19.507 12.200 -33.554 1.00 89.88 486 ALA A CA 1
ATOM 3691 C C . ALA A 1 486 ? 19.107 11.711 -34.961 1.00 89.88 486 ALA A C 1
ATOM 3693 O O . ALA A 1 486 ? 19.965 11.236 -35.710 1.00 89.88 486 ALA A O 1
ATOM 3694 N N . GLY A 1 487 ? 17.826 11.833 -35.330 1.00 87.94 487 GLY A N 1
ATOM 3695 C CA . GLY A 1 487 ? 17.314 11.502 -36.659 1.00 87.94 487 GLY A CA 1
ATOM 3696 C C . GLY A 1 487 ? 16.305 10.350 -36.709 1.00 87.94 487 GLY A C 1
ATOM 3697 O O . GLY A 1 487 ? 15.900 9.970 -37.809 1.00 87.94 487 GLY A O 1
ATOM 3698 N N . LEU A 1 488 ? 15.858 9.797 -35.574 1.00 86.31 488 LEU A N 1
ATOM 3699 C CA . LEU A 1 488 ? 14.782 8.799 -35.566 1.00 86.31 488 LEU A CA 1
ATOM 3700 C C . LEU A 1 488 ? 13.445 9.444 -35.996 1.00 86.31 488 LEU A C 1
ATOM 3702 O O . LEU A 1 488 ? 12.927 10.338 -35.333 1.00 86.31 488 LEU A O 1
ATOM 3706 N N . GLY A 1 489 ? 12.856 8.979 -37.102 1.00 73.19 489 GLY A N 1
ATOM 3707 C CA . GLY A 1 489 ? 11.484 9.322 -37.515 1.00 73.19 489 GLY A CA 1
ATOM 3708 C C . GLY A 1 489 ? 11.334 10.436 -38.560 1.00 73.19 489 GLY A C 1
ATOM 3709 O O . GLY A 1 489 ? 10.294 10.511 -39.211 1.00 73.19 489 GLY A O 1
ATOM 3710 N N . VAL A 1 490 ? 12.361 11.249 -38.817 1.00 60.59 490 VAL A N 1
ATOM 3711 C CA . VAL A 1 490 ? 12.307 12.296 -39.855 1.00 60.59 490 VAL A CA 1
ATOM 3712 C C . VAL A 1 490 ? 12.935 11.752 -41.144 1.00 60.59 490 VAL A C 1
ATOM 3714 O O . VAL A 1 490 ? 14.134 11.886 -41.371 1.00 60.59 490 VAL A O 1
ATOM 3717 N N . ASN A 1 491 ? 12.127 11.094 -41.985 1.00 60.94 491 ASN A N 1
ATOM 3718 C CA . ASN A 1 491 ? 12.532 10.489 -43.269 1.00 60.94 491 ASN A CA 1
ATOM 3719 C C . ASN A 1 491 ? 13.616 9.394 -43.151 1.00 60.94 491 ASN A C 1
ATOM 3721 O O . ASN A 1 491 ? 14.681 9.480 -43.772 1.00 60.94 491 ASN A O 1
ATOM 3725 N N . GLY A 1 492 ? 13.313 8.326 -42.401 1.00 55.22 492 GLY A N 1
ATOM 3726 C CA . GLY A 1 492 ? 14.213 7.206 -42.059 1.00 55.22 492 GLY A CA 1
ATOM 3727 C C . GLY A 1 492 ? 14.816 6.386 -43.213 1.00 55.22 492 GLY A C 1
ATOM 3728 O O . GLY A 1 492 ? 15.486 5.393 -42.959 1.00 55.22 492 GLY A O 1
ATOM 3729 N N . ALA A 1 493 ? 14.611 6.789 -44.468 1.00 56.53 493 ALA A N 1
ATOM 3730 C CA . ALA A 1 493 ? 15.228 6.168 -45.640 1.00 56.53 493 ALA A CA 1
ATOM 3731 C C . ALA A 1 493 ? 16.334 7.020 -46.293 1.00 56.53 493 ALA A C 1
ATOM 3733 O O . ALA A 1 493 ? 17.052 6.510 -47.148 1.00 56.53 493 ALA A O 1
ATOM 3734 N N . ARG A 1 494 ? 16.472 8.314 -45.951 1.00 64.31 494 ARG A N 1
ATOM 3735 C CA . ARG A 1 494 ? 17.433 9.213 -46.632 1.00 64.31 494 ARG A CA 1
ATOM 3736 C C . ARG A 1 494 ? 18.332 10.02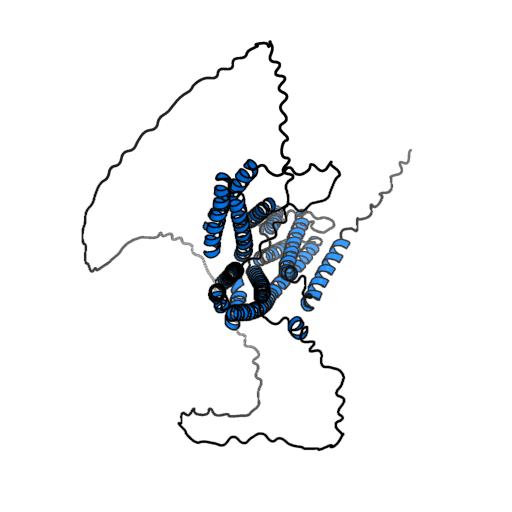7 -45.709 1.00 64.31 494 ARG A C 1
ATOM 3738 O O . ARG A 1 494 ? 19.408 10.428 -46.147 1.00 64.31 494 ARG A O 1
ATOM 3745 N N . ASN A 1 495 ? 17.935 10.258 -44.460 1.00 64.06 495 ASN A N 1
ATOM 3746 C CA . ASN A 1 495 ? 18.758 11.023 -43.531 1.00 64.06 495 ASN A CA 1
ATOM 3747 C C . ASN A 1 495 ? 19.772 10.123 -42.825 1.00 64.06 495 ASN A C 1
ATOM 3749 O O . ASN A 1 495 ? 19.415 9.143 -42.174 1.00 64.06 495 ASN A O 1
ATOM 3753 N N . ARG A 1 496 ? 21.053 10.477 -42.959 1.00 76.06 496 ARG A N 1
ATOM 3754 C CA . ARG A 1 496 ? 22.118 9.936 -42.112 1.00 76.06 496 ARG A CA 1
ATOM 3755 C C . ARG A 1 496 ? 21.840 10.385 -40.674 1.00 76.06 496 ARG A C 1
ATOM 3757 O O . ARG A 1 496 ? 21.505 11.548 -40.461 1.00 76.06 496 ARG A O 1
ATOM 3764 N N . PHE A 1 497 ? 21.964 9.474 -39.711 1.00 83.81 497 PHE A N 1
ATOM 3765 C CA . PHE A 1 497 ? 21.926 9.815 -38.288 1.00 83.81 497 PHE A CA 1
ATOM 3766 C C . PHE A 1 497 ? 22.965 10.901 -37.988 1.00 83.81 497 PHE A C 1
ATOM 3768 O O . PHE A 1 497 ? 24.062 10.867 -38.551 1.00 83.81 497 PHE A O 1
ATOM 3775 N N . ASN A 1 498 ? 22.627 11.851 -37.114 1.00 85.44 498 ASN A N 1
ATOM 3776 C CA . ASN A 1 498 ? 23.530 12.934 -36.711 1.00 85.44 498 ASN A CA 1
ATOM 3777 C C . ASN A 1 498 ? 24.550 12.441 -35.668 1.00 85.44 498 ASN A C 1
ATOM 3779 O O . ASN A 1 498 ? 24.552 12.889 -34.525 1.00 85.44 498 ASN A O 1
ATOM 3783 N N . TRP A 1 499 ? 25.334 11.433 -36.040 1.00 91.75 499 TRP A N 1
ATOM 3784 C CA . TRP A 1 499 ? 26.357 10.810 -35.206 1.00 91.75 499 TRP A CA 1
ATOM 3785 C C . TRP A 1 499 ? 27.722 11.107 -35.832 1.00 91.75 499 TRP A C 1
ATOM 3787 O O . TRP A 1 499 ? 27.900 10.934 -37.041 1.00 91.75 499 TRP A O 1
ATOM 3797 N N . GLY A 1 500 ? 28.671 11.591 -35.032 1.00 92.19 500 GLY A N 1
ATOM 3798 C CA . GLY A 1 500 ? 30.035 11.866 -35.489 1.00 92.19 500 GLY A CA 1
ATOM 3799 C C . GLY A 1 500 ? 30.899 10.609 -35.417 1.00 92.19 500 GLY A C 1
ATOM 3800 O O . GLY A 1 500 ? 30.714 9.808 -34.510 1.00 92.19 500 GLY A O 1
ATOM 3801 N N . MET A 1 501 ? 31.852 10.430 -36.336 1.00 94.50 501 MET A N 1
ATOM 3802 C CA . MET A 1 501 ? 32.877 9.393 -36.167 1.00 94.50 501 MET A CA 1
ATOM 3803 C C . MET A 1 501 ? 34.009 9.901 -35.268 1.00 94.50 501 MET A C 1
ATOM 3805 O O . MET A 1 501 ? 34.544 10.986 -35.496 1.00 94.50 501 MET A O 1
ATOM 3809 N N . VAL A 1 502 ? 34.385 9.102 -34.274 1.00 94.81 502 VAL A N 1
ATOM 3810 C CA . VAL A 1 502 ? 35.498 9.325 -33.350 1.00 94.81 502 VAL A CA 1
ATOM 3811 C C . VAL A 1 502 ? 36.256 8.005 -33.223 1.00 94.81 502 VAL A C 1
ATOM 3813 O O . VAL A 1 502 ? 35.672 6.999 -32.839 1.00 94.81 502 VAL A O 1
ATOM 3816 N N . ASN A 1 503 ? 37.554 7.998 -33.545 1.00 93.31 503 ASN A N 1
ATOM 3817 C CA . ASN A 1 503 ? 38.412 6.803 -33.478 1.00 93.31 503 ASN A CA 1
ATOM 3818 C C . ASN A 1 503 ? 37.812 5.576 -34.198 1.00 93.31 503 ASN A C 1
ATOM 3820 O O . ASN A 1 503 ? 37.703 4.511 -33.600 1.00 93.31 503 ASN A O 1
ATOM 3824 N N . ASP A 1 504 ? 37.376 5.747 -35.450 1.00 95.31 504 ASP A N 1
ATOM 3825 C CA . ASP A 1 504 ? 36.761 4.702 -36.293 1.00 95.31 504 ASP A CA 1
ATOM 3826 C C . ASP A 1 504 ? 35.412 4.133 -35.799 1.00 95.31 504 ASP A C 1
ATOM 3828 O O . ASP A 1 504 ? 34.872 3.214 -36.409 1.00 95.31 504 ASP A O 1
ATOM 3832 N N . HIS A 1 505 ? 34.816 4.723 -34.758 1.00 95.31 505 HIS A N 1
ATOM 3833 C CA . HIS A 1 505 ? 33.487 4.366 -34.254 1.00 95.31 505 HIS A CA 1
ATOM 3834 C C . HIS A 1 505 ? 32.539 5.564 -34.334 1.00 95.31 505 HIS A C 1
ATOM 3836 O O . HIS A 1 505 ? 32.953 6.721 -34.271 1.00 95.31 505 HIS A O 1
ATOM 3842 N N . TYR A 1 506 ? 31.244 5.310 -34.461 1.00 95.56 506 TYR A N 1
ATOM 3843 C CA . TYR A 1 506 ? 30.209 6.327 -34.350 1.00 95.56 506 TYR A CA 1
ATOM 3844 C C . TYR A 1 506 ? 29.989 6.683 -32.877 1.00 95.56 506 TYR A C 1
ATOM 3846 O O . TYR A 1 506 ? 29.498 5.873 -32.096 1.00 95.56 506 TYR A O 1
ATOM 3854 N N . ALA A 1 507 ? 30.303 7.923 -32.511 1.00 95.50 507 ALA A N 1
ATOM 3855 C CA . ALA A 1 507 ? 30.025 8.470 -31.194 1.00 95.50 507 ALA A CA 1
ATOM 3856 C C . ALA A 1 507 ? 28.545 8.862 -31.086 1.00 95.50 507 ALA A C 1
ATOM 3858 O O . ALA A 1 507 ? 28.050 9.725 -31.824 1.00 95.50 507 ALA A O 1
ATOM 3859 N N . ALA A 1 508 ? 27.844 8.217 -30.155 1.00 94.75 508 ALA A N 1
ATOM 3860 C CA . ALA A 1 508 ? 26.477 8.563 -29.801 1.00 94.75 508 ALA A CA 1
ATOM 3861 C C . ALA A 1 508 ? 26.410 9.931 -29.099 1.00 94.75 508 ALA A C 1
ATOM 3863 O O . ALA A 1 508 ? 27.356 10.311 -28.408 1.00 94.75 508 ALA A O 1
ATOM 3864 N N . PRO A 1 509 ? 25.289 10.665 -29.202 1.00 95.31 509 PRO A N 1
ATOM 3865 C CA . PRO A 1 509 ? 25.070 11.846 -28.373 1.00 95.31 509 PRO A CA 1
ATOM 3866 C C . PRO A 1 509 ? 25.098 11.500 -26.874 1.00 95.31 509 PRO A C 1
ATOM 3868 O O . PRO A 1 509 ? 24.433 10.552 -26.456 1.00 95.31 509 PRO A O 1
ATOM 3871 N N . ASP A 1 510 ? 25.764 12.320 -26.053 1.00 91.69 510 ASP A N 1
ATOM 3872 C CA . ASP A 1 510 ? 25.946 12.087 -24.603 1.00 91.69 510 ASP A CA 1
ATOM 3873 C C . ASP A 1 510 ? 24.633 11.799 -23.847 1.00 91.69 510 ASP A C 1
ATOM 3875 O O . ASP A 1 510 ? 24.597 11.036 -22.878 1.00 91.69 510 ASP A O 1
ATOM 3879 N N . GLY A 1 511 ? 23.519 12.374 -24.313 1.00 94.50 511 GLY A N 1
ATOM 3880 C CA . GLY A 1 511 ? 22.195 12.169 -23.724 1.00 94.50 511 GLY A CA 1
ATOM 3881 C C . GLY A 1 511 ? 21.703 10.716 -23.755 1.00 94.50 511 GLY A C 1
ATOM 3882 O O . GLY A 1 511 ? 20.847 10.360 -22.948 1.00 94.50 511 GLY A O 1
ATOM 3883 N N . TYR A 1 512 ? 22.231 9.868 -24.643 1.00 95.38 512 TYR A N 1
ATOM 3884 C CA . TYR A 1 512 ? 21.811 8.469 -24.766 1.00 95.38 512 TYR A CA 1
ATOM 3885 C C . TYR A 1 512 ? 22.246 7.654 -23.557 1.00 95.38 512 TYR A C 1
ATOM 3887 O O . TYR A 1 512 ? 21.411 7.015 -22.922 1.00 95.38 512 TYR A O 1
ATOM 3895 N N . ALA A 1 513 ? 23.533 7.721 -23.208 1.00 94.31 513 ALA A N 1
ATOM 3896 C CA . ALA A 1 513 ? 24.076 6.999 -22.065 1.00 94.31 513 ALA A CA 1
ATOM 3897 C C . ALA A 1 513 ? 23.377 7.426 -20.765 1.00 94.31 513 ALA A C 1
ATOM 3899 O O . ALA A 1 513 ? 22.938 6.577 -19.992 1.00 94.31 513 ALA A O 1
ATOM 3900 N N . VAL A 1 514 ? 23.183 8.737 -20.570 1.00 95.50 514 VAL A N 1
ATOM 3901 C CA . VAL A 1 514 ? 22.488 9.284 -19.392 1.00 95.50 514 VAL A CA 1
ATOM 3902 C C . VAL A 1 514 ? 21.045 8.781 -19.305 1.00 95.50 514 VAL A C 1
ATOM 3904 O O . VAL A 1 514 ? 20.602 8.367 -18.236 1.00 95.50 514 VAL A O 1
ATOM 3907 N N . ASN A 1 515 ? 20.300 8.791 -20.411 1.00 96.31 515 ASN A N 1
ATOM 3908 C CA . ASN A 1 515 ? 18.908 8.346 -20.397 1.00 96.31 515 ASN A CA 1
ATOM 3909 C C . ASN A 1 515 ? 18.772 6.825 -20.253 1.00 96.31 515 ASN A C 1
ATOM 3911 O O . ASN A 1 515 ? 17.873 6.381 -19.548 1.00 96.31 515 ASN A O 1
ATOM 3915 N N . LEU A 1 516 ? 19.668 6.025 -20.839 1.00 96.19 516 LEU A N 1
ATOM 3916 C CA . LEU A 1 516 ? 19.695 4.573 -20.615 1.00 96.19 516 LEU A CA 1
ATOM 3917 C C . LEU A 1 516 ? 19.943 4.234 -19.146 1.00 96.19 516 LEU A C 1
ATOM 3919 O O . LEU A 1 516 ? 19.253 3.373 -18.607 1.00 96.19 516 LEU A O 1
ATOM 3923 N N . ILE A 1 517 ? 20.866 4.947 -18.489 1.00 95.62 517 ILE A N 1
ATOM 3924 C CA . ILE A 1 517 ? 21.106 4.801 -17.047 1.00 95.62 517 ILE A CA 1
ATOM 3925 C C . ILE A 1 517 ? 19.827 5.109 -16.267 1.00 95.62 517 ILE A C 1
ATOM 3927 O O . ILE A 1 517 ? 19.436 4.310 -15.427 1.00 95.62 517 ILE A O 1
ATOM 3931 N N . ARG A 1 518 ? 19.110 6.193 -16.592 1.00 96.25 518 ARG A N 1
ATOM 3932 C CA . ARG A 1 518 ? 17.837 6.520 -15.923 1.00 96.25 518 ARG A CA 1
ATOM 3933 C C . ARG A 1 518 ? 16.762 5.451 -16.129 1.00 96.25 518 ARG A C 1
ATOM 3935 O O . ARG A 1 518 ? 16.032 5.139 -15.193 1.00 96.25 518 ARG A O 1
ATOM 3942 N N . VAL A 1 519 ? 16.640 4.889 -17.338 1.00 96.44 519 VAL A N 1
ATOM 3943 C CA . VAL A 1 519 ? 15.705 3.776 -17.593 1.00 96.44 519 VAL A CA 1
ATOM 3944 C C . VAL A 1 519 ? 16.109 2.561 -16.755 1.00 96.44 519 VAL A C 1
ATOM 3946 O O . VAL A 1 519 ? 15.253 1.941 -16.130 1.00 96.44 519 VAL A O 1
ATOM 3949 N N . GLN A 1 520 ? 17.404 2.241 -16.705 1.00 96.56 520 GLN A N 1
ATOM 3950 C CA . GLN A 1 520 ? 17.933 1.138 -15.906 1.00 96.56 520 GLN A CA 1
ATOM 3951 C C . GLN A 1 520 ? 17.685 1.345 -14.402 1.00 96.56 520 GLN A C 1
ATOM 3953 O O . GLN A 1 520 ? 17.239 0.417 -13.734 1.00 96.56 520 GLN A O 1
ATOM 3958 N N . GLU A 1 521 ? 17.914 2.549 -13.874 1.00 95.50 521 GLU A N 1
ATOM 3959 C CA . GLU A 1 521 ? 17.635 2.919 -12.480 1.00 95.50 521 GLU A CA 1
ATOM 3960 C C . GLU A 1 521 ? 16.147 2.756 -12.139 1.00 95.50 521 GLU A C 1
ATOM 3962 O O . GLU A 1 521 ? 15.813 2.209 -11.091 1.00 95.50 521 GLU A O 1
ATOM 3967 N N . GLU A 1 522 ? 15.241 3.156 -13.036 1.00 95.81 522 GLU A N 1
ATOM 3968 C CA . GLU A 1 522 ? 13.796 2.970 -12.846 1.00 95.81 522 GLU A CA 1
ATOM 3969 C C . GLU A 1 522 ? 13.410 1.479 -12.867 1.00 95.81 522 GLU A C 1
ATOM 3971 O O . GLU A 1 522 ? 12.604 1.035 -12.047 1.00 95.81 522 GLU A O 1
ATOM 3976 N N . VAL A 1 523 ? 14.012 0.673 -13.754 1.00 96.06 523 VAL A N 1
ATOM 3977 C CA . VAL A 1 523 ? 13.837 -0.794 -13.773 1.00 96.06 523 VAL A CA 1
ATOM 3978 C C . VAL A 1 523 ? 14.331 -1.416 -12.467 1.00 96.06 523 VAL A C 1
ATOM 3980 O O . VAL A 1 523 ? 13.629 -2.231 -11.868 1.00 96.06 523 VAL A O 1
ATOM 3983 N N . GLN A 1 524 ? 15.498 -1.002 -11.978 1.00 94.44 524 GLN A N 1
ATOM 3984 C CA . GLN A 1 524 ? 16.049 -1.459 -10.704 1.00 94.44 524 GLN A CA 1
ATOM 3985 C C . GLN A 1 524 ? 15.154 -1.070 -9.527 1.00 94.44 524 GLN A C 1
ATOM 3987 O O . GLN A 1 524 ? 14.817 -1.930 -8.714 1.00 94.44 524 GLN A O 1
ATOM 3992 N N . ALA A 1 525 ? 14.714 0.188 -9.456 1.00 92.81 525 ALA A N 1
ATOM 3993 C CA . ALA A 1 525 ? 13.776 0.657 -8.441 1.00 92.81 525 ALA A CA 1
ATOM 3994 C C . ALA A 1 525 ? 12.468 -0.138 -8.495 1.00 92.81 525 ALA A C 1
ATOM 3996 O O . ALA A 1 525 ? 11.881 -0.470 -7.466 1.00 92.81 525 ALA A O 1
ATOM 3997 N N . ARG A 1 526 ? 12.016 -0.510 -9.694 1.00 92.81 526 ARG A N 1
ATOM 3998 C CA . ARG A 1 526 ? 10.832 -1.342 -9.872 1.00 92.81 526 ARG A CA 1
ATOM 3999 C C . ARG A 1 526 ? 11.025 -2.771 -9.361 1.00 92.81 526 ARG A C 1
ATOM 4001 O O . ARG A 1 526 ? 10.157 -3.263 -8.641 1.00 92.81 526 ARG A O 1
ATOM 4008 N N . ILE A 1 527 ? 12.146 -3.417 -9.684 1.00 92.38 527 ILE A N 1
ATOM 4009 C CA . ILE A 1 527 ? 12.510 -4.737 -9.140 1.00 92.38 527 ILE A CA 1
ATOM 4010 C C . ILE A 1 527 ? 12.568 -4.666 -7.613 1.00 92.38 527 ILE A C 1
ATOM 4012 O O . ILE A 1 527 ? 11.967 -5.499 -6.937 1.00 92.38 527 ILE A O 1
ATOM 4016 N N . GLN A 1 528 ? 13.246 -3.651 -7.072 1.00 90.69 528 GLN A N 1
ATOM 4017 C CA . GLN A 1 528 ? 13.329 -3.421 -5.636 1.00 90.69 528 GLN A CA 1
ATOM 4018 C C . GLN A 1 528 ? 11.944 -3.257 -5.022 1.00 90.69 528 GLN A C 1
ATOM 4020 O O . GLN A 1 528 ? 11.657 -3.938 -4.056 1.00 90.69 528 GLN A O 1
ATOM 4025 N N . ASN A 1 529 ? 11.057 -2.436 -5.581 1.00 88.44 529 ASN A N 1
ATOM 4026 C CA . ASN A 1 529 ? 9.710 -2.243 -5.036 1.00 88.44 529 ASN A CA 1
ATOM 4027 C C . ASN A 1 529 ? 8.880 -3.536 -5.039 1.00 88.44 529 ASN A C 1
ATOM 4029 O O . ASN A 1 529 ? 8.174 -3.813 -4.073 1.00 88.44 529 ASN A O 1
ATOM 4033 N N . LEU A 1 530 ? 8.989 -4.352 -6.092 1.00 89.19 530 LEU A N 1
ATOM 4034 C CA . LEU A 1 530 ? 8.313 -5.649 -6.164 1.00 89.19 530 LEU A CA 1
ATOM 4035 C C . LEU A 1 530 ? 8.858 -6.654 -5.136 1.00 89.19 530 LEU A C 1
ATOM 4037 O O . LEU A 1 530 ? 8.093 -7.425 -4.558 1.00 89.19 530 LEU A O 1
ATOM 4041 N N . LEU A 1 531 ? 10.168 -6.655 -4.883 1.00 86.06 531 LEU A N 1
ATOM 4042 C CA . LEU A 1 531 ? 10.792 -7.576 -3.928 1.00 86.06 531 LEU A CA 1
ATOM 4043 C C . LEU A 1 531 ? 10.713 -7.074 -2.477 1.00 86.06 531 LEU A C 1
ATOM 4045 O O . LEU A 1 531 ? 10.415 -7.845 -1.574 1.00 86.06 531 LEU A O 1
ATOM 4049 N N . LEU A 1 532 ? 10.953 -5.787 -2.237 1.00 80.69 532 LEU A N 1
ATOM 4050 C CA . LEU A 1 532 ? 10.922 -5.150 -0.917 1.00 80.69 532 LEU A CA 1
ATOM 4051 C C . LEU A 1 532 ? 9.500 -4.958 -0.397 1.00 80.69 532 LEU A C 1
ATOM 4053 O O . LEU A 1 532 ? 9.328 -4.964 0.818 1.00 80.69 532 LEU A O 1
ATOM 4057 N N . GLY A 1 533 ? 8.492 -4.874 -1.274 1.00 71.69 533 GLY A N 1
ATOM 4058 C CA . GLY A 1 533 ? 7.091 -5.000 -0.860 1.00 71.69 533 GLY A CA 1
ATOM 4059 C C . GLY A 1 533 ? 6.809 -6.312 -0.109 1.00 71.69 533 GLY A C 1
ATOM 4060 O O . GLY A 1 533 ? 5.872 -6.387 0.682 1.00 71.69 533 GLY A O 1
ATOM 4061 N N . ASP A 1 534 ? 7.652 -7.339 -0.289 1.00 67.62 534 ASP A N 1
ATOM 4062 C CA . ASP A 1 534 ? 7.620 -8.552 0.534 1.00 67.62 534 ASP A CA 1
ATOM 4063 C C . ASP A 1 534 ? 8.275 -8.340 1.915 1.00 67.62 534 ASP A C 1
ATOM 4065 O O . ASP A 1 534 ? 7.773 -8.808 2.933 1.00 67.62 534 ASP A O 1
ATOM 4069 N N . ILE A 1 535 ? 9.386 -7.599 1.962 1.00 62.47 535 ILE A N 1
ATOM 4070 C CA . ILE A 1 535 ? 10.276 -7.514 3.130 1.00 62.47 535 ILE A CA 1
ATOM 4071 C C . ILE A 1 535 ? 9.784 -6.508 4.177 1.00 62.47 535 ILE A C 1
ATOM 4073 O O . ILE A 1 535 ? 9.935 -6.766 5.369 1.00 62.47 535 ILE A O 1
ATOM 4077 N N . SER A 1 536 ? 9.155 -5.394 3.786 1.00 59.91 536 SER A N 1
ATOM 4078 C CA . SER A 1 536 ? 8.662 -4.405 4.761 1.00 59.91 536 SER A CA 1
ATOM 4079 C C . SER A 1 536 ? 7.591 -4.963 5.706 1.00 59.91 536 SER A C 1
ATOM 4081 O O . SER A 1 536 ? 7.428 -4.449 6.808 1.00 59.91 536 SER A O 1
ATOM 4083 N N . ALA A 1 537 ? 6.892 -6.028 5.305 1.00 55.72 537 ALA A N 1
ATOM 4084 C CA . ALA A 1 537 ? 5.913 -6.728 6.137 1.00 55.72 537 ALA A CA 1
ATOM 4085 C C . ALA A 1 537 ? 6.509 -7.892 6.953 1.00 55.72 537 ALA A C 1
ATOM 4087 O O . ALA A 1 537 ? 5.827 -8.460 7.807 1.00 55.72 537 ALA A O 1
ATOM 4088 N N . ALA A 1 538 ? 7.755 -8.277 6.670 1.00 54.00 538 ALA A N 1
ATOM 4089 C CA . ALA A 1 538 ? 8.423 -9.459 7.209 1.00 54.00 538 ALA A CA 1
ATOM 4090 C C . ALA A 1 538 ? 9.635 -9.095 8.080 1.00 54.00 538 ALA A C 1
ATOM 4092 O O . ALA A 1 538 ? 10.583 -9.869 8.161 1.00 54.00 538 ALA A O 1
ATOM 4093 N N . THR A 1 539 ? 9.626 -7.938 8.752 1.00 51.91 539 THR A N 1
ATOM 4094 C CA . THR A 1 539 ? 10.733 -7.501 9.624 1.00 51.91 539 THR A CA 1
ATOM 4095 C C . THR A 1 539 ? 11.103 -8.499 10.733 1.00 51.91 539 THR A C 1
ATOM 4097 O O . THR A 1 539 ? 12.203 -8.387 11.262 1.00 51.91 539 THR A O 1
ATOM 4100 N N . ASP A 1 540 ? 10.260 -9.502 11.018 1.00 53.91 540 ASP A N 1
ATOM 4101 C CA . ASP A 1 540 ? 10.541 -10.597 11.962 1.00 53.91 540 ASP A CA 1
ATOM 4102 C C . ASP A 1 540 ? 10.633 -12.006 11.329 1.00 53.91 540 ASP A C 1
ATOM 4104 O O . ASP A 1 540 ? 10.932 -12.971 12.033 1.00 53.91 540 ASP A O 1
ATOM 4108 N N . GLU A 1 541 ? 10.406 -12.176 10.020 1.00 52.38 541 GLU A N 1
ATOM 4109 C CA . GLU A 1 541 ? 10.388 -13.501 9.380 1.00 52.38 541 GLU A CA 1
ATOM 4110 C C . GLU A 1 541 ? 11.574 -13.650 8.416 1.00 52.38 541 GLU A C 1
ATOM 4112 O O . GLU A 1 541 ? 11.766 -12.843 7.508 1.00 52.38 541 GLU A O 1
ATOM 4117 N N . ALA A 1 542 ? 12.409 -14.675 8.624 1.00 54.41 542 ALA A N 1
ATOM 4118 C CA . ALA A 1 542 ? 13.619 -14.889 7.833 1.00 54.41 542 ALA A CA 1
ATOM 4119 C C . ALA A 1 542 ? 13.295 -14.952 6.329 1.00 54.41 542 ALA A C 1
ATOM 4121 O O . ALA A 1 542 ? 12.521 -15.807 5.894 1.00 54.41 542 ALA A O 1
ATOM 4122 N N . THR A 1 543 ? 13.916 -14.071 5.532 1.00 53.34 543 THR A N 1
ATOM 4123 C CA . THR A 1 543 ? 13.789 -14.038 4.066 1.00 53.34 543 THR A CA 1
ATOM 4124 C C . THR A 1 543 ? 13.924 -15.459 3.509 1.00 53.34 543 THR A C 1
ATOM 4126 O O . THR A 1 543 ? 14.960 -16.083 3.758 1.00 53.34 543 THR A O 1
ATOM 4129 N N . PRO A 1 544 ? 12.932 -16.011 2.778 1.00 54.53 544 PRO A N 1
ATOM 4130 C CA . PRO A 1 544 ? 13.007 -17.391 2.313 1.00 54.53 544 PRO A CA 1
ATOM 4131 C C . PRO A 1 544 ? 14.283 -17.624 1.487 1.00 54.53 544 PRO A C 1
ATOM 4133 O O . PRO A 1 544 ? 14.627 -16.757 0.679 1.00 54.53 544 PRO A O 1
ATOM 4136 N N . PRO A 1 545 ? 14.958 -18.787 1.594 1.00 65.56 545 PRO A N 1
ATOM 4137 C CA . PRO A 1 545 ? 16.262 -19.020 0.955 1.00 65.56 545 PRO A CA 1
ATOM 4138 C C . PRO A 1 545 ? 16.285 -18.735 -0.554 1.00 65.56 545 PRO A C 1
ATOM 4140 O O . PRO A 1 545 ? 17.258 -18.219 -1.090 1.00 65.56 545 PRO A O 1
ATOM 4143 N N . LYS A 1 546 ? 15.166 -18.982 -1.249 1.00 62.62 546 LYS A N 1
ATOM 4144 C CA . LYS A 1 546 ? 15.029 -18.697 -2.688 1.00 62.62 546 LYS A CA 1
ATOM 4145 C C . LYS A 1 546 ? 15.128 -17.203 -3.026 1.00 62.62 546 LYS A C 1
ATOM 4147 O O . LYS A 1 546 ? 15.545 -16.864 -4.129 1.00 62.62 546 LYS A O 1
ATOM 4152 N N . TYR A 1 547 ? 14.734 -16.322 -2.106 1.00 58.44 547 TYR A N 1
ATOM 4153 C CA . TYR A 1 547 ? 14.885 -14.875 -2.249 1.00 58.44 547 TYR A CA 1
ATOM 4154 C C . TYR A 1 547 ? 16.210 -14.373 -1.684 1.00 58.44 547 TYR A C 1
ATOM 4156 O O . TYR A 1 547 ? 16.688 -13.357 -2.171 1.00 58.44 547 TYR A O 1
ATOM 4164 N N . GLN A 1 548 ? 16.832 -15.083 -0.736 1.00 66.62 548 GLN A N 1
ATOM 4165 C CA . GLN A 1 548 ? 18.176 -14.743 -0.256 1.00 66.62 548 GLN A CA 1
ATOM 4166 C C . GLN A 1 548 ? 19.174 -14.736 -1.413 1.00 66.62 548 GLN A C 1
ATOM 4168 O O . GLN A 1 548 ? 19.772 -13.699 -1.662 1.00 66.62 548 GLN A O 1
ATOM 4173 N N . ASP A 1 549 ? 19.226 -15.791 -2.230 1.00 72.12 549 ASP A N 1
ATOM 4174 C CA . ASP A 1 549 ? 20.106 -15.840 -3.410 1.00 72.12 549 ASP A CA 1
ATOM 4175 C C . ASP A 1 549 ? 19.855 -14.696 -4.404 1.00 72.12 549 ASP A C 1
ATOM 4177 O O . ASP A 1 549 ? 20.763 -14.247 -5.111 1.00 72.12 549 ASP A O 1
ATOM 4181 N N . LEU A 1 550 ? 18.598 -14.257 -4.514 1.00 64.38 550 LEU A N 1
ATOM 4182 C CA . LEU A 1 550 ? 18.184 -13.184 -5.413 1.00 64.38 550 LEU A CA 1
ATOM 4183 C C . LEU A 1 550 ? 18.562 -11.806 -4.873 1.00 64.38 550 LEU A C 1
ATOM 4185 O O . LEU A 1 550 ? 19.021 -10.957 -5.635 1.00 64.38 550 LEU A O 1
ATOM 4189 N N . VAL A 1 551 ? 18.352 -11.594 -3.579 1.00 64.62 551 VAL A N 1
ATOM 4190 C CA . VAL A 1 551 ? 18.693 -10.369 -2.859 1.00 64.62 551 VAL A CA 1
ATOM 4191 C C . VAL A 1 551 ? 20.213 -10.241 -2.751 1.00 64.62 551 VAL A C 1
ATOM 4193 O O . VAL A 1 551 ? 20.751 -9.181 -3.048 1.00 64.62 551 VAL A O 1
ATOM 4196 N N . GLU A 1 552 ? 20.927 -11.322 -2.441 1.00 73.44 552 GLU A N 1
ATOM 4197 C CA . GLU A 1 552 ? 22.390 -11.371 -2.400 1.00 73.44 552 GLU A CA 1
ATOM 4198 C C . GLU A 1 552 ? 23.009 -11.110 -3.770 1.00 73.44 552 GLU A C 1
ATOM 4200 O O . GLU A 1 552 ? 23.889 -10.258 -3.870 1.00 73.44 552 GLU A O 1
ATOM 4205 N N . ARG A 1 553 ? 22.519 -11.746 -4.848 1.00 71.44 553 ARG A N 1
ATOM 4206 C CA . ARG A 1 553 ? 22.972 -11.416 -6.213 1.00 71.44 553 ARG A CA 1
ATOM 4207 C C . ARG A 1 553 ? 22.712 -9.956 -6.558 1.00 71.44 553 ARG A C 1
ATOM 4209 O O . ARG A 1 553 ? 23.565 -9.318 -7.170 1.00 71.44 553 ARG A O 1
ATOM 4216 N N . TYR A 1 554 ? 21.566 -9.416 -6.152 1.00 69.38 554 TYR A N 1
ATOM 4217 C CA . TYR A 1 554 ? 21.237 -8.015 -6.385 1.00 69.38 554 TYR A CA 1
ATOM 4218 C C . TYR A 1 554 ? 22.189 -7.067 -5.637 1.00 69.38 554 TYR A C 1
ATOM 4220 O O . TYR A 1 554 ? 22.775 -6.170 -6.245 1.00 69.38 554 TYR A O 1
ATOM 4228 N N . TYR A 1 555 ? 22.439 -7.312 -4.348 1.00 72.06 555 TYR A N 1
ATOM 4229 C CA . TYR A 1 555 ? 23.435 -6.566 -3.575 1.00 72.06 555 TYR A CA 1
ATOM 4230 C C . TYR A 1 555 ? 24.852 -6.737 -4.128 1.00 72.06 555 TYR A C 1
ATOM 4232 O O . TYR A 1 555 ? 25.631 -5.783 -4.126 1.00 72.06 555 TYR A O 1
ATOM 4240 N N . GLN A 1 556 ? 25.192 -7.914 -4.653 1.00 72.00 556 GLN A N 1
ATOM 4241 C CA . GLN A 1 556 ? 26.482 -8.164 -5.282 1.00 72.00 556 GLN A CA 1
ATOM 4242 C C . GLN A 1 556 ? 26.656 -7.307 -6.542 1.00 72.00 556 GLN A C 1
ATOM 4244 O O . GLN A 1 556 ? 27.693 -6.655 -6.676 1.00 72.00 556 GLN A O 1
ATOM 4249 N N . VAL A 1 557 ? 25.638 -7.219 -7.405 1.00 67.62 557 VAL A N 1
ATOM 4250 C CA . VAL A 1 557 ? 25.646 -6.344 -8.591 1.00 67.62 557 VAL A CA 1
ATOM 4251 C C . VAL A 1 557 ? 25.763 -4.872 -8.192 1.00 67.62 557 VAL A C 1
ATOM 4253 O O . VAL A 1 557 ? 26.623 -4.175 -8.729 1.00 67.62 557 VAL A O 1
ATOM 4256 N N . LEU A 1 558 ? 24.996 -4.408 -7.198 1.00 62.06 558 LEU A N 1
ATOM 4257 C CA . LEU A 1 558 ? 25.104 -3.034 -6.683 1.00 62.06 558 LEU A CA 1
ATOM 4258 C C . LEU A 1 558 ? 26.498 -2.726 -6.106 1.00 62.06 558 LEU A C 1
ATOM 4260 O O . LEU A 1 558 ? 27.040 -1.638 -6.298 1.00 62.06 558 LEU A O 1
ATOM 4264 N N . SER A 1 559 ? 27.117 -3.693 -5.424 1.00 66.88 559 SER A N 1
ATOM 4265 C CA . SER A 1 559 ? 28.466 -3.528 -4.867 1.00 66.88 559 SER A CA 1
ATOM 4266 C C . SER A 1 559 ? 29.564 -3.480 -5.939 1.00 66.88 559 SER A C 1
ATOM 4268 O O . SER A 1 559 ? 30.629 -2.897 -5.714 1.00 66.88 559 SER A O 1
ATOM 4270 N N . GLN A 1 560 ? 29.316 -4.092 -7.102 1.00 61.62 560 GLN A N 1
ATOM 4271 C CA . GLN A 1 560 ? 30.225 -4.094 -8.247 1.00 61.62 560 GLN A CA 1
ATOM 4272 C C . GLN A 1 560 ? 30.045 -2.842 -9.112 1.00 61.62 560 GLN A C 1
ATOM 4274 O O . GLN A 1 560 ? 31.043 -2.239 -9.509 1.00 61.62 560 GLN A O 1
ATOM 4279 N N . SER A 1 561 ? 28.807 -2.392 -9.342 1.00 51.59 561 SER A N 1
ATOM 4280 C CA . SER A 1 561 ? 28.523 -1.188 -10.134 1.00 51.59 561 SER A CA 1
ATOM 4281 C C . SER A 1 561 ? 29.072 0.088 -9.483 1.00 51.59 561 SER A C 1
ATOM 4283 O O . SER A 1 561 ? 29.598 0.950 -10.186 1.00 51.59 561 SER A O 1
ATOM 4285 N N . GLY A 1 562 ? 29.083 0.171 -8.147 1.00 49.44 562 GLY A N 1
ATOM 4286 C CA . GLY A 1 562 ? 29.707 1.284 -7.421 1.00 49.44 562 GLY A CA 1
ATOM 4287 C C . GLY A 1 562 ? 31.241 1.345 -7.518 1.00 49.44 562 GLY A C 1
ATOM 4288 O O . GLY A 1 562 ? 31.825 2.407 -7.312 1.00 49.44 562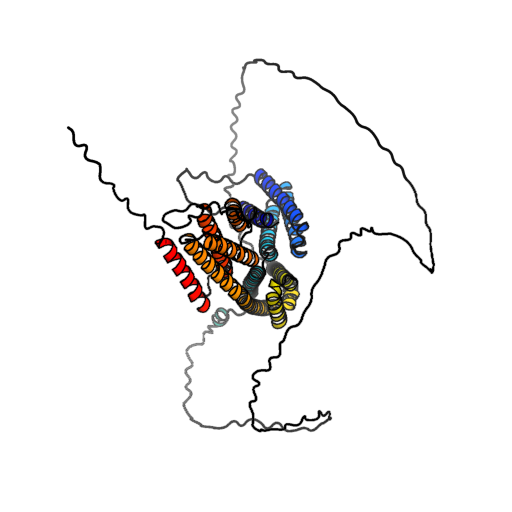 GLY A O 1
ATOM 4289 N N . LYS A 1 563 ? 31.920 0.234 -7.847 1.00 52.88 563 LYS A N 1
ATOM 4290 C CA . LYS A 1 563 ? 33.395 0.180 -7.928 1.00 52.88 563 LYS A CA 1
ATOM 4291 C C . LYS A 1 563 ? 33.952 0.556 -9.301 1.00 52.88 563 LYS A C 1
ATOM 4293 O O . LYS A 1 563 ? 35.069 1.066 -9.363 1.00 52.88 563 LYS A O 1
ATOM 4298 N N . SER A 1 564 ? 33.200 0.355 -10.382 1.00 51.81 564 SER A N 1
ATOM 4299 C CA . SER A 1 564 ? 33.713 0.563 -11.746 1.00 51.81 564 SER A CA 1
ATOM 4300 C C . SER A 1 564 ? 33.709 2.024 -12.218 1.00 51.81 564 SER A C 1
ATOM 4302 O O . SER A 1 564 ? 34.402 2.336 -13.178 1.00 51.81 564 SER A O 1
ATOM 4304 N N . GLN A 1 565 ? 33.003 2.946 -11.549 1.00 49.56 565 GLN A N 1
ATOM 4305 C CA . GLN A 1 565 ? 32.957 4.361 -11.969 1.00 49.56 565 GLN A CA 1
ATOM 4306 C C . GLN A 1 565 ? 33.977 5.294 -11.286 1.00 49.56 565 GLN A C 1
ATOM 4308 O O . GLN A 1 565 ? 34.061 6.463 -11.653 1.00 49.56 565 GLN A O 1
ATOM 4313 N N . ILE A 1 566 ? 34.797 4.812 -10.340 1.00 48.84 566 ILE A N 1
ATOM 4314 C CA . ILE A 1 566 ? 35.786 5.654 -9.621 1.00 48.84 566 ILE A CA 1
ATOM 4315 C C . ILE A 1 566 ? 37.232 5.399 -10.098 1.00 48.84 566 ILE A C 1
ATOM 4317 O O . ILE A 1 566 ? 38.191 5.924 -9.532 1.00 48.84 566 ILE A O 1
ATOM 4321 N N . SER A 1 567 ? 37.448 4.659 -11.191 1.00 47.25 567 SER A N 1
ATOM 4322 C CA . SER A 1 567 ? 38.748 4.690 -11.874 1.00 47.25 567 SER A CA 1
ATOM 4323 C C . SER A 1 567 ? 38.858 5.968 -12.706 1.00 47.25 567 SER A C 1
ATOM 4325 O O . SER A 1 567 ? 38.712 5.965 -13.925 1.00 47.25 567 SER A O 1
ATOM 4327 N N . ASN A 1 568 ? 39.100 7.078 -12.014 1.00 43.00 568 ASN A N 1
ATOM 4328 C CA . ASN A 1 568 ? 39.477 8.351 -12.605 1.00 43.00 568 ASN A CA 1
ATOM 4329 C C . ASN A 1 568 ? 40.732 8.115 -13.478 1.00 43.00 568 ASN A C 1
ATOM 4331 O O . ASN A 1 568 ? 41.748 7.660 -12.931 1.00 43.00 568 ASN A O 1
ATOM 4335 N N . PRO A 1 569 ? 40.708 8.354 -14.805 1.00 49.91 569 PRO A N 1
ATOM 4336 C CA . PRO A 1 569 ? 41.896 8.230 -15.633 1.00 49.91 569 PRO A CA 1
ATOM 4337 C C . PRO A 1 569 ? 42.890 9.290 -15.171 1.00 49.91 569 PRO A C 1
ATOM 4339 O O . PRO A 1 569 ? 42.758 10.484 -15.426 1.00 49.91 569 PRO A O 1
ATOM 4342 N N . LYS A 1 570 ? 43.868 8.808 -14.408 1.00 49.72 570 LYS A N 1
ATOM 4343 C CA . LYS A 1 570 ? 45.020 9.534 -13.900 1.00 49.72 570 LYS A CA 1
ATOM 4344 C C . LYS A 1 570 ? 45.539 10.457 -14.996 1.00 49.72 570 LYS A C 1
ATOM 4346 O O . LYS A 1 570 ? 45.990 9.993 -16.041 1.00 49.72 570 LYS A O 1
ATOM 4351 N N . SER A 1 571 ? 45.460 11.750 -14.717 1.00 49.50 571 SER A N 1
ATOM 4352 C CA . SER A 1 571 ? 46.047 12.851 -15.459 1.00 49.50 571 SER A CA 1
ATOM 4353 C C . SER A 1 571 ? 47.425 12.446 -15.983 1.00 49.50 571 SER A C 1
ATOM 4355 O O . SER A 1 571 ? 48.404 12.406 -15.233 1.00 49.50 571 SER A O 1
ATOM 4357 N N . GLN A 1 572 ? 47.508 12.114 -17.272 1.00 43.94 572 GLN A N 1
ATOM 4358 C CA . GLN A 1 572 ? 48.783 12.067 -17.965 1.00 43.94 572 GLN A CA 1
ATOM 4359 C C . GLN A 1 572 ? 49.282 13.507 -18.039 1.00 43.94 572 GLN A C 1
ATOM 4361 O O . GLN A 1 572 ? 48.859 14.306 -18.868 1.00 43.94 572 GLN A O 1
ATOM 4366 N N . SER A 1 573 ? 50.146 13.838 -17.083 1.00 48.75 573 SER A N 1
ATOM 4367 C CA . SER A 1 573 ? 51.022 15.000 -17.090 1.00 48.75 573 SER A CA 1
ATOM 4368 C C . SER A 1 573 ? 51.707 15.096 -18.457 1.00 48.75 573 SER A C 1
ATOM 4370 O O . SER A 1 573 ? 52.666 14.374 -18.734 1.00 48.75 573 SER A O 1
ATOM 4372 N N . THR A 1 574 ? 51.226 15.994 -19.311 1.00 50.53 574 THR A N 1
ATOM 4373 C CA . THR A 1 574 ? 51.918 16.399 -20.534 1.00 50.53 574 THR A CA 1
ATOM 4374 C C . THR A 1 574 ? 53.288 16.981 -20.168 1.00 50.53 574 THR A C 1
ATOM 4376 O O . THR A 1 574 ? 53.344 17.889 -19.330 1.00 50.53 574 THR A O 1
ATOM 4379 N N . PRO A 1 575 ? 54.399 16.507 -20.761 1.00 56.12 575 PRO A N 1
ATOM 4380 C CA . PRO A 1 575 ? 55.709 17.091 -20.522 1.00 56.12 575 PRO A CA 1
ATOM 4381 C C . PRO A 1 575 ? 55.751 18.526 -21.063 1.00 56.12 575 PRO A C 1
ATOM 4383 O O . PRO A 1 575 ? 55.407 18.809 -22.208 1.00 56.12 575 PRO A O 1
ATOM 4386 N N . LYS A 1 576 ? 56.161 19.439 -20.183 1.00 64.12 576 LYS A N 1
ATOM 4387 C CA . LYS A 1 576 ? 56.368 20.870 -20.418 1.00 64.12 576 LYS A CA 1
ATOM 4388 C C . LYS A 1 576 ? 57.369 21.082 -21.574 1.00 64.12 576 LYS A C 1
ATOM 4390 O O . LYS A 1 576 ? 58.463 20.524 -21.498 1.00 64.12 576 LYS A O 1
ATOM 4395 N N . PRO A 1 577 ? 57.061 21.877 -22.616 1.00 60.34 577 PRO A N 1
ATOM 4396 C CA . PRO A 1 577 ? 58.012 22.136 -23.694 1.00 60.34 577 PRO A CA 1
ATOM 4397 C C . PRO A 1 577 ? 59.160 23.034 -23.203 1.00 60.34 577 PRO A C 1
ATOM 4399 O O . PRO A 1 577 ? 58.941 24.167 -22.767 1.00 60.34 577 PRO A O 1
ATOM 4402 N N . GLU A 1 578 ? 60.394 22.526 -23.271 1.00 61.22 578 GLU A N 1
ATOM 4403 C CA . GLU A 1 578 ? 61.615 23.316 -23.093 1.00 61.22 578 GLU A CA 1
ATOM 4404 C C . GLU A 1 578 ? 61.781 24.305 -24.255 1.00 61.22 578 GLU A C 1
ATOM 4406 O O . GLU A 1 578 ? 62.082 23.938 -25.393 1.00 61.22 578 GLU A O 1
ATOM 4411 N N . LEU A 1 579 ? 61.625 25.592 -23.947 1.00 59.34 579 LEU A N 1
ATOM 4412 C CA . LEU A 1 579 ? 62.051 26.702 -24.794 1.00 59.34 579 LEU A CA 1
ATOM 4413 C C . LEU A 1 579 ? 63.585 26.722 -24.886 1.00 59.34 579 LEU A C 1
ATOM 4415 O O . LEU A 1 579 ? 64.269 27.270 -24.020 1.00 59.34 579 LEU A O 1
ATOM 4419 N N . LYS A 1 580 ? 64.137 26.165 -25.969 1.00 61.12 580 LYS A N 1
ATOM 4420 C CA . LYS A 1 580 ? 65.521 26.436 -26.379 1.00 61.12 580 LYS A CA 1
ATOM 4421 C C . LYS A 1 580 ? 65.606 27.853 -26.951 1.00 61.12 580 LYS A C 1
ATOM 4423 O O . LYS A 1 580 ? 65.121 28.110 -28.050 1.00 61.12 580 LYS A O 1
ATOM 4428 N N . LYS A 1 581 ? 66.238 28.759 -26.199 1.00 60.69 581 LYS A N 1
ATOM 4429 C CA . LYS A 1 581 ? 66.712 30.058 -26.697 1.00 60.69 581 LYS A CA 1
ATOM 4430 C C . LYS A 1 581 ? 67.784 29.836 -27.773 1.00 60.69 581 LYS A C 1
ATOM 4432 O O . LYS A 1 581 ? 68.715 29.061 -27.551 1.00 60.69 581 LYS A O 1
ATOM 4437 N N . LYS A 1 582 ? 67.655 30.537 -28.897 1.00 58.88 582 LYS A N 1
ATOM 4438 C CA . LYS A 1 582 ? 68.751 30.893 -29.802 1.00 58.88 582 LYS A CA 1
ATOM 4439 C C . LYS A 1 582 ? 68.829 32.405 -29.874 1.00 58.88 582 LYS A C 1
ATOM 4441 O O . LYS A 1 582 ? 67.740 33.022 -29.848 1.00 58.88 582 LYS A O 1
#

Secondary structure (DSSP, 8-state):
-HHHHHHHHHHHHHHHHHHS---------------PPPPHHHHHHHHHHHHHHHHHHHHHHHH-TTS-HHHHHHHHHHHHHHHHHHHHHHHT-HHHHHHHHHHHHHHHHHHHHHHHHHH-SSHHHHHHHHHHHHHHHHHHHHHHHTSSTTS--HHHHSSS------S-----------------PPP-PPP----------PPPP------------------------------------PPP-------------------------------------------------------------------------PPPPHHHHHHHHHHHHHHHHHHHHHHHHHHHHHHT---GGGHHHHHHHHHHHHHH-HHHHHHHTHHHHHHHHTT-HHHHHHHHHHHHHHHHHHHHHHHHHHHHHHHHHHHHHHHHHHHHHHHHHHHTT--SHHHHHHHHHHHHHHHHHHHHTT--HHHHHHHHHHHHHTTSSSSTTTPPPS-EEETTEEEPPTHHHHHHHHHHHHHHHHHHHHHHHHHTT-TTS---HHHHHHHHHHHHHHHHHHHHT--------PPPP-----

Foldseek 3Di:
DVVVLVVVLVVLVVLLQVVDDDDDDDDDDDPPPPPDDDDLVRVLVSLVVVLVVLVVVLVVLVPDPQRDPLLNVLSVVLSVLSVQLSVCSVVVNPVSSVVSPVVSSVSSVLSSLLSVLRVPPDLLLVLLSLLLLLLVLLVLLLVLLVLQPDPDPVVVVPPPPPPVPPPPDDDDDDDDDDDDDDDDDDDDDDDDDDDDDDDDDDDDDDDDDDDDDDDDDDDDDDDDDDDDDDDDDDDDDDDDDDDDDDDDDDDDDDDDDDDDDDDDDDDDDDDDDDDDDDDDDDDDDDDDDDDDDDDDDDDDDDDPPPPPPPPPPPPVPPPDDPLRVLLVSLVSLVVSLSSLVSSVSSLVSLLPDPDPLSVLVNVLSVVLCVVLVLVVLSVCSNVLSVCSNVVVSVVSSVSSNSNSVSSNSSSVSSLVSSCVSLVVLLVLLVVLLVLLVVLLVLLVAALDLVSVVVSVVSLVVSLVSLVVSPQDPVLSVQLVVLVVVQPPPPPVPPDRGVFDDDPSHTHRDPSNNVSSVVSSVSSLVSSCCSLCSSVVSPVPPPDPPVVVVVVVVSVVVVVVVVPVPPPDPPPPPDDDDDDDDD